Protein AF-0000000070729131 (afdb_homodimer)

Solvent-accessible surface area (backbone atoms only — not comparable to full-atom values): 28250 Å² total; per-residue (Å²): 128,72,94,48,96,36,55,67,56,60,71,55,56,75,85,57,64,56,69,80,74,24,31,37,36,40,36,32,36,51,57,64,50,70,61,46,38,57,75,69,62,54,51,79,72,65,36,69,71,61,47,48,27,49,52,51,20,51,49,50,53,38,66,73,34,51,51,37,43,34,32,42,34,47,85,64,31,38,37,36,33,32,30,25,75,54,56,66,80,71,30,30,46,52,53,51,25,6,38,52,7,2,45,43,11,30,36,31,47,55,41,38,36,66,76,35,62,92,64,50,77,46,89,93,55,62,51,30,16,25,24,44,66,33,66,35,84,48,57,68,59,49,53,34,40,55,32,37,52,33,51,40,34,30,54,52,38,54,50,38,46,38,37,48,48,39,32,69,73,68,40,49,70,67,52,26,50,59,72,49,56,90,58,52,71,69,50,45,51,46,46,26,38,74,73,60,68,36,62,74,86,72,51,60,45,52,60,47,38,17,38,37,39,34,51,50,68,76,89,72,69,94,76,78,88,67,49,73,69,53,47,51,52,50,50,51,49,45,58,68,35,54,71,47,79,43,50,59,70,73,72,86,31,62,64,64,55,65,74,43,62,71,74,73,69,129,73,93,48,96,35,54,68,56,60,72,55,56,77,83,55,64,56,70,79,73,23,30,38,36,40,37,33,37,51,56,63,50,70,61,47,39,58,74,70,60,53,52,77,70,65,34,68,70,61,48,46,26,50,50,51,20,52,50,51,54,37,66,73,34,51,51,38,42,34,33,42,34,48,86,62,31,38,36,36,33,31,29,24,74,54,58,66,80,71,31,28,46,51,54,51,25,5,38,54,7,2,44,44,11,30,37,30,47,55,41,37,36,68,76,34,61,91,65,50,77,45,88,93,56,61,52,30,14,24,25,44,66,34,66,36,83,47,58,68,57,50,52,34,40,55,32,37,52,34,51,41,36,30,53,52,39,52,50,38,47,36,37,48,48,39,33,72,74,68,40,48,71,69,55,25,50,59,71,50,58,89,57,51,72,70,52,44,51,45,46,26,37,74,74,59,70,36,62,73,88,72,51,60,44,52,59,46,39,16,39,37,38,34,52,50,69,77,89,72,69,94,77,78,89,66,50,74,70,54,47,51,50,50,49,52,50,46,56,68,36,54,71,45,79,43,52,59,70,72,72,82,32,64,66,64,54,65,76,42,63,69,75,72,68

Secondary structure (DSSP, 8-state):
----TTGGGGGG----BPPTTSEEEEEEEESSHHHHHHHTT--SS--HHHHHHHHHHHHHHHHH-TTEEEEEEETTEEEEEE-TT--GGGGBHHHHHHHHHHHHHHHHHHHHHHHTGGGPPPGGG---EEEEEEEESSHHHHHHHHHHHHHHHHHHHHHHHHHHHHHHTT--HHHHHHHHTT--HHHHHHIIIIIT---GGGS-HHHHH-EEEEEE-TT-----S--HHHHHHHHHHHHHSEEEEE----SS-HHHHHT-GGGG-/----TTGGGGGG----BPPTTSEEEEEEEESSHHHHHHHTT--SS--HHHHHHHHHHHHHHHHH-TTEEEEEEETTEEEEEE-TT--GGGGBHHHHHHHHHHHHHHHHHHHHHHHTGGGPPPGGG---EEEEEEEESSHHHHHHHHHHHHHHHHHHHHHHHHHHHHHHTT--HHHHHHHHTT--HHHHHHIIIIIT---GGGS-HHHHH-EEEEEE-TT-----S--HHHHHHHHHHHHHSEEEEE----SS-HHHHHT-GGGG-

Structure (mmCIF, N/CA/C/O backbone):
data_AF-0000000070729131-model_v1
#
loop_
_entity.id
_entity.type
_entity.pdbx_description
1 polymer 'tRNA(His) guanylyltransferase'
#
loop_
_atom_site.group_PDB
_atom_site.id
_atom_site.type_symbol
_atom_site.label_atom_id
_atom_site.label_alt_id
_atom_site.label_comp_id
_atom_site.label_asym_id
_atom_site.label_entity_id
_atom_site.label_seq_id
_atom_site.pdbx_PDB_ins_code
_atom_site.Cartn_x
_atom_site.Cartn_y
_atom_site.Cartn_z
_atom_site.occupancy
_atom_site.B_iso_or_equiv
_atom_site.auth_seq_id
_atom_site.auth_comp_id
_atom_site.auth_asym_id
_atom_site.auth_atom_id
_atom_site.pdbx_PDB_model_num
ATOM 1 N N . MET A 1 1 ? -5.43 -24.688 0.389 1 48.81 1 MET A N 1
ATOM 2 C CA . MET A 1 1 ? -4.016 -24.828 0.042 1 48.81 1 MET A CA 1
ATOM 3 C C . MET A 1 1 ? -3.582 -26.281 0.067 1 48.81 1 MET A C 1
ATOM 5 O O . MET A 1 1 ? -4.043 -27.062 0.908 1 48.81 1 MET A O 1
ATOM 9 N N . ALA A 1 2 ? -3.16 -26.781 -1.11 1 53.84 2 ALA A N 1
ATOM 10 C CA . ALA A 1 2 ? -2.891 -28.203 -1.266 1 53.84 2 ALA A CA 1
ATOM 11 C C . ALA A 1 2 ? -1.83 -28.672 -0.273 1 53.84 2 ALA A C 1
ATOM 13 O O . ALA A 1 2 ? -0.906 -27.922 0.056 1 53.84 2 ALA A O 1
ATOM 14 N N . ASN A 1 3 ? -2.166 -29.75 0.423 1 66.88 3 ASN A N 1
ATOM 15 C CA . ASN A 1 3 ? -1.247 -30.406 1.34 1 66.88 3 ASN A CA 1
ATOM 16 C C . ASN A 1 3 ? 0.003 -30.906 0.618 1 66.88 3 ASN A C 1
ATOM 18 O O . ASN A 1 3 ? -0.079 -31.781 -0.244 1 66.88 3 ASN A O 1
ATOM 22 N N . SER A 1 4 ? 0.99 -29.953 0.349 1 81.19 4 SER A N 1
ATOM 23 C CA . SER A 1 4 ? 2.258 -30.391 -0.222 1 81.19 4 SER A CA 1
ATOM 24 C C . SER A 1 4 ? 3.332 -30.531 0.853 1 81.19 4 SER A C 1
ATOM 26 O O . SER A 1 4 ? 3.16 -30.047 1.973 1 81.19 4 SER A O 1
ATOM 28 N N . ARG A 1 5 ? 4.352 -31.297 0.589 1 90.69 5 ARG A N 1
ATOM 29 C CA . ARG A 1 5 ? 5.48 -31.484 1.494 1 90.69 5 ARG A CA 1
ATOM 30 C C . ARG A 1 5 ? 6.137 -30.156 1.833 1 90.69 5 ARG A C 1
ATOM 32 O O . ARG A 1 5 ? 6.918 -30.062 2.783 1 90.69 5 ARG A O 1
ATOM 39 N N . TYR A 1 6 ? 5.805 -29.078 1.08 1 94.44 6 TYR A N 1
ATOM 40 C CA . TYR A 1 6 ? 6.441 -27.781 1.263 1 94.44 6 TYR A CA 1
ATOM 41 C C . TYR A 1 6 ? 5.625 -26.906 2.203 1 94.44 6 TYR A C 1
ATOM 43 O O . TYR A 1 6 ? 6.074 -25.828 2.6 1 94.44 6 TYR A O 1
ATOM 51 N N . GLU A 1 7 ? 4.531 -27.328 2.666 1 93.62 7 GLU A N 1
ATOM 52 C CA . GLU A 1 7 ? 3.578 -26.5 3.408 1 93.62 7 GLU A CA 1
ATOM 53 C C . GLU A 1 7 ? 4.168 -26.031 4.734 1 93.62 7 GLU A C 1
ATOM 55 O O . GLU A 1 7 ? 3.676 -25.078 5.332 1 93.62 7 GLU A O 1
ATOM 60 N N . TYR A 1 8 ? 5.254 -26.75 5.164 1 95.19 8 TYR A N 1
ATOM 61 C CA . TYR A 1 8 ? 5.863 -26.406 6.445 1 95.19 8 TYR A CA 1
ATOM 62 C C . TYR A 1 8 ? 6.379 -24.969 6.434 1 95.19 8 TYR A C 1
ATOM 64 O O . TYR A 1 8 ? 6.508 -24.344 7.488 1 95.19 8 TYR A O 1
ATOM 72 N N . VAL A 1 9 ? 6.633 -24.328 5.27 1 95.88 9 VAL A N 1
ATOM 73 C CA . VAL A 1 9 ? 7.199 -22.984 5.152 1 95.88 9 VAL A CA 1
ATOM 74 C C . VAL A 1 9 ? 6.211 -21.953 5.707 1 95.88 9 VAL A C 1
ATOM 76 O O . VAL A 1 9 ? 6.598 -20.844 6.051 1 95.88 9 VAL A O 1
ATOM 79 N N . LYS A 1 10 ? 4.934 -22.328 5.754 1 94.75 10 LYS A N 1
ATOM 80 C CA . LYS A 1 10 ? 3.91 -21.453 6.312 1 94.75 10 LYS A CA 1
ATOM 81 C C . LYS A 1 10 ? 4.172 -21.172 7.789 1 94.75 10 LYS A C 1
ATOM 83 O O . LYS A 1 10 ? 3.752 -20.125 8.312 1 94.75 10 LYS A O 1
ATOM 88 N N . ALA A 1 11 ? 4.891 -22.094 8.367 1 95.75 11 ALA A N 1
ATOM 89 C CA . ALA A 1 11 ? 5.152 -21.984 9.805 1 95.75 11 ALA A CA 1
ATOM 90 C C . ALA A 1 11 ? 6.047 -20.797 10.109 1 95.75 11 ALA A C 1
ATOM 92 O O . ALA A 1 11 ? 6.129 -20.359 11.258 1 95.75 11 ALA A O 1
ATOM 93 N N . PHE A 1 12 ? 6.727 -20.25 9.086 1 97.31 12 PHE A N 1
ATOM 94 C CA . PHE A 1 12 ? 7.621 -19.125 9.281 1 97.31 12 PHE A CA 1
ATOM 95 C C . PHE A 1 12 ? 6.84 -17.812 9.297 1 97.31 12 PHE A C 1
ATOM 97 O O . PHE A 1 12 ? 7.367 -16.766 9.695 1 97.31 12 PHE A O 1
ATOM 104 N N . GLU A 1 13 ? 5.59 -17.828 8.852 1 95.88 13 GLU A N 1
ATOM 105 C CA . GLU A 1 13 ? 4.77 -16.609 8.82 1 95.88 13 GLU A CA 1
ATOM 106 C C . GLU A 1 13 ? 4.418 -16.156 10.234 1 95.88 13 GLU A C 1
ATOM 108 O O . GLU A 1 13 ? 4.168 -16.969 11.117 1 95.88 13 GLU A O 1
ATOM 113 N N . ARG A 1 14 ? 4.465 -14.859 10.375 1 94.5 14 ARG A N 1
ATOM 114 C CA . ARG A 1 14 ? 4.074 -14.234 11.641 1 94.5 14 ARG A CA 1
ATOM 115 C C . ARG A 1 14 ? 2.988 -13.188 11.422 1 94.5 14 ARG A C 1
ATOM 117 O O . ARG A 1 14 ? 2.961 -12.523 10.383 1 94.5 14 ARG A O 1
ATOM 124 N N . GLU A 1 15 ? 2.055 -13.211 12.43 1 94.81 15 GLU A N 1
ATOM 125 C CA . GLU A 1 15 ? 0.983 -12.227 12.406 1 94.81 15 GLU A CA 1
ATOM 126 C C . GLU A 1 15 ? 0.925 -11.445 13.719 1 94.81 15 GLU A C 1
ATOM 128 O O . GLU A 1 15 ? 1.092 -12.023 14.797 1 94.81 15 GLU A O 1
ATOM 133 N N . ASN A 1 16 ? 0.928 -10.102 13.586 1 96.5 16 ASN A N 1
ATOM 134 C CA . ASN A 1 16 ? 0.761 -9.242 14.75 1 96.5 16 ASN A CA 1
ATOM 135 C C . ASN A 1 16 ? -0.663 -8.703 14.844 1 96.5 16 ASN A C 1
ATOM 137 O O . ASN A 1 16 ? -1.136 -8.016 13.938 1 96.5 16 ASN A O 1
ATOM 141 N N . TYR A 1 17 ? -1.371 -9.094 15.891 1 98 17 TYR A N 1
ATOM 142 C CA . TYR A 1 17 ? -2.715 -8.594 16.156 1 98 17 TYR A CA 1
ATOM 143 C C . TYR A 1 17 ? -2.68 -7.41 17.109 1 98 17 TYR A C 1
ATOM 145 O O . TYR A 1 17 ? -2.125 -7.508 18.203 1 98 17 TYR A O 1
ATOM 153 N N . LEU A 1 18 ? -3.266 -6.301 16.719 1 98.44 18 LEU A N 1
ATOM 154 C CA . LEU A 1 18 ? -3.281 -5.113 17.562 1 98.44 18 LEU A CA 1
ATOM 155 C C . LEU A 1 18 ? -4.195 -5.32 18.766 1 98.44 18 LEU A C 1
ATOM 157 O O . LEU A 1 18 ? -5.254 -5.941 18.656 1 98.44 18 LEU A O 1
ATOM 161 N N . LEU A 1 19 ? -3.842 -4.773 19.891 1 98.06 19 LEU A N 1
ATOM 162 C CA . LEU A 1 19 ? -4.508 -4.961 21.172 1 98.06 19 LEU A CA 1
ATOM 163 C C . LEU A 1 19 ? -5.973 -4.539 21.094 1 98.06 19 LEU A C 1
ATOM 165 O O . LEU A 1 19 ? -6.281 -3.445 20.625 1 98.06 19 LEU A O 1
ATOM 169 N N . PRO A 1 20 ? -6.887 -5.441 21.516 1 97.06 20 PRO A N 1
ATOM 170 C CA . PRO A 1 20 ? -8.305 -5.066 21.562 1 97.06 20 PRO A CA 1
ATOM 171 C C . PRO A 1 20 ? -8.57 -3.906 22.531 1 97.06 20 PRO A C 1
ATOM 173 O O . PRO A 1 20 ? -7.758 -3.625 23.406 1 97.06 20 PRO A O 1
ATOM 176 N N . ASP A 1 21 ? -9.68 -3.193 22.281 1 96.25 21 ASP A N 1
ATOM 177 C CA . ASP A 1 21 ? -10.188 -2.137 23.156 1 96.25 21 ASP A CA 1
ATOM 178 C C . ASP A 1 21 ? -9.188 -0.988 23.266 1 96.25 21 ASP A C 1
ATOM 180 O O . ASP A 1 21 ? -9.016 -0.408 24.344 1 96.25 21 ASP A O 1
ATOM 184 N N . THR A 1 22 ? -8.406 -0.788 22.219 1 98.19 22 THR A N 1
ATOM 185 C CA . THR A 1 22 ? -7.535 0.369 22.062 1 98.19 22 THR A CA 1
ATOM 186 C C . THR A 1 22 ? -7.844 1.107 20.766 1 98.19 22 THR A C 1
ATOM 188 O O . THR A 1 22 ? -8.43 0.533 19.844 1 98.19 22 THR A O 1
ATOM 191 N N . PHE A 1 23 ? -7.527 2.41 20.766 1 98.5 23 PHE A N 1
ATOM 192 C CA . PHE A 1 23 ? -7.645 3.176 19.531 1 98.5 23 PHE A CA 1
ATOM 193 C C . PHE A 1 23 ? -6.504 2.834 18.578 1 98.5 23 PHE A C 1
ATOM 195 O O . PHE A 1 23 ? -5.367 2.633 19 1 98.5 23 PHE A O 1
ATOM 202 N N . ILE A 1 24 ? -6.809 2.721 17.328 1 98.69 24 ILE A N 1
ATOM 203 C CA . ILE A 1 24 ? -5.785 2.537 16.312 1 98.69 24 ILE A CA 1
ATOM 204 C C . ILE A 1 24 ? -5.66 3.805 15.469 1 98.69 24 ILE A C 1
ATOM 206 O O . ILE A 1 24 ? -6.668 4.359 15.016 1 98.69 24 ILE A O 1
ATOM 210 N N . VAL A 1 25 ? -4.484 4.328 15.336 1 98.88 25 VAL A N 1
ATOM 211 C CA . VAL A 1 25 ? -4.203 5.359 14.344 1 98.88 25 VAL A CA 1
ATOM 212 C C . VAL A 1 25 ? -3.283 4.793 13.258 1 98.88 25 VAL A C 1
ATOM 214 O O . VAL A 1 25 ? -2.191 4.305 13.562 1 98.88 25 VAL A O 1
ATOM 217 N N . ILE A 1 26 ? -3.76 4.781 12.039 1 98.94 26 ILE A N 1
ATOM 218 C CA . ILE A 1 26 ? -2.926 4.422 10.898 1 98.94 26 ILE A CA 1
ATOM 219 C C . ILE A 1 26 ? -2.42 5.688 10.211 1 98.94 26 ILE A C 1
ATOM 221 O O . ILE A 1 26 ? -3.211 6.473 9.688 1 98.94 26 ILE A O 1
ATOM 225 N N . ARG A 1 27 ? -1.177 5.887 10.234 1 98.88 27 ARG A N 1
ATOM 226 C CA . ARG A 1 27 ? -0.562 7.027 9.57 1 98.88 27 ARG A CA 1
ATOM 227 C C . ARG A 1 27 ? 0.04 6.621 8.227 1 98.88 27 ARG A C 1
ATOM 229 O O . ARG A 1 27 ? 0.843 5.688 8.164 1 98.88 27 ARG A O 1
ATOM 236 N N . VAL A 1 28 ? -0.382 7.199 7.191 1 98.88 28 VAL A N 1
ATOM 237 C CA . VAL A 1 28 ? 0.202 7.012 5.867 1 98.88 28 VAL A CA 1
ATOM 238 C C . VAL A 1 28 ? 1.088 8.211 5.52 1 98.88 28 VAL A C 1
ATOM 240 O O . VAL A 1 28 ? 0.796 9.344 5.914 1 98.88 28 VAL A O 1
ATOM 243 N N . ASP A 1 29 ? 2.148 7.969 4.832 1 98.69 29 ASP A N 1
ATOM 244 C CA . ASP A 1 29 ? 3.129 8.992 4.488 1 98.69 29 ASP A CA 1
ATOM 245 C C . ASP A 1 29 ? 3.701 8.758 3.092 1 98.69 29 ASP A C 1
ATOM 247 O O . ASP A 1 29 ? 4.219 7.676 2.803 1 98.69 29 ASP A O 1
ATOM 251 N N . GLY A 1 30 ? 3.652 9.742 2.283 1 98.75 30 GLY A N 1
ATOM 252 C CA . GLY A 1 30 ? 4.129 9.617 0.915 1 98.75 30 GLY A CA 1
ATOM 253 C C . GLY A 1 30 ? 5.625 9.391 0.822 1 98.75 30 GLY A C 1
ATOM 254 O O . GLY A 1 30 ? 6.398 9.984 1.58 1 98.75 30 GLY A O 1
ATOM 255 N N . LYS A 1 31 ? 6.004 8.555 -0.091 1 98.38 31 LYS A N 1
ATOM 256 C CA . LYS A 1 31 ? 7.418 8.297 -0.363 1 98.38 31 LYS A CA 1
ATOM 257 C C . LYS A 1 31 ? 7.875 9.031 -1.623 1 98.38 31 LYS A C 1
ATOM 259 O O . LYS A 1 31 ? 7.305 8.836 -2.701 1 98.38 31 LYS A O 1
ATOM 264 N N . GLY A 1 32 ? 8.906 9.852 -1.5 1 97.38 32 GLY A N 1
ATOM 265 C CA . GLY A 1 32 ? 9.484 10.508 -2.658 1 97.38 32 GLY A CA 1
ATOM 266 C C . GLY A 1 32 ? 8.656 11.68 -3.154 1 97.38 32 GLY A C 1
ATOM 267 O O . GLY A 1 32 ? 8.688 12.008 -4.344 1 97.38 32 GLY A O 1
ATOM 268 N N . PHE A 1 33 ? 7.945 12.359 -2.264 1 98.12 33 PHE A N 1
ATOM 269 C CA . PHE A 1 33 ? 7.031 13.406 -2.705 1 98.12 33 PHE A CA 1
ATOM 270 C C . PHE A 1 33 ? 7.781 14.711 -2.938 1 98.12 33 PHE A C 1
ATOM 272 O O . PHE A 1 33 ? 7.258 15.633 -3.574 1 98.12 33 PHE A O 1
ATOM 279 N N . HIS A 1 34 ? 8.992 14.805 -2.334 1 96.25 34 HIS A N 1
ATOM 280 C CA . HIS A 1 34 ? 9.82 15.938 -2.725 1 96.25 34 HIS A CA 1
ATOM 281 C C . HIS A 1 34 ? 10.102 15.922 -4.223 1 96.25 34 HIS A C 1
ATOM 283 O O . HIS A 1 34 ? 9.883 16.922 -4.91 1 96.25 34 HIS A O 1
ATOM 289 N N . LYS A 1 35 ? 10.562 14.781 -4.75 1 97.56 35 LYS A N 1
ATOM 290 C CA . LYS A 1 35 ? 10.82 14.609 -6.176 1 97.56 35 LYS A CA 1
ATOM 291 C C . LYS A 1 35 ? 9.531 14.711 -6.98 1 97.56 35 LYS A C 1
ATOM 293 O O . LYS A 1 35 ? 9.516 15.289 -8.07 1 97.56 35 LYS A O 1
ATOM 298 N N . PHE A 1 36 ? 8.492 14.18 -6.461 1 98.44 36 PHE A N 1
ATOM 299 C CA . PHE A 1 36 ? 7.188 14.203 -7.105 1 98.44 36 PHE A CA 1
ATOM 300 C C . PHE A 1 36 ? 6.715 15.633 -7.336 1 98.44 36 PHE A C 1
ATOM 302 O O . PHE A 1 36 ? 6.32 15.992 -8.445 1 98.44 36 PHE A O 1
ATOM 309 N N . SER A 1 37 ? 6.777 16.453 -6.25 1 98 37 SER A N 1
ATOM 310 C CA . SER A 1 37 ? 6.305 17.828 -6.312 1 98 37 SER A CA 1
ATOM 311 C C . SER A 1 37 ? 7.172 18.672 -7.254 1 98 37 SER A C 1
ATOM 313 O O . SER A 1 37 ? 6.668 19.562 -7.934 1 98 37 SER A O 1
ATOM 315 N N . GLN A 1 38 ? 8.453 18.344 -7.285 1 97.56 38 GLN A N 1
ATOM 316 C CA . GLN A 1 38 ? 9.352 19.031 -8.203 1 97.56 38 GLN A CA 1
ATOM 317 C C . GLN A 1 38 ? 9.047 18.656 -9.656 1 97.56 38 GLN A C 1
ATOM 319 O O . GLN A 1 38 ? 8.938 19.531 -10.516 1 97.56 38 GLN A O 1
ATOM 324 N N . HIS A 1 39 ? 8.875 17.391 -9.898 1 98.38 39 HIS A N 1
ATOM 325 C CA . HIS A 1 39 ? 8.617 16.875 -11.242 1 98.38 39 HIS A CA 1
ATOM 326 C C . HIS A 1 39 ? 7.348 17.469 -11.828 1 98.38 39 HIS A C 1
ATOM 328 O O . HIS A 1 39 ? 7.328 17.875 -12.992 1 98.38 39 HIS A O 1
ATOM 334 N N . TYR A 1 40 ? 6.355 17.562 -11.008 1 98.38 40 TYR A N 1
ATOM 335 C CA . TYR A 1 40 ? 5.066 18.031 -11.5 1 98.38 40 TYR A CA 1
ATOM 336 C C . TYR A 1 40 ? 4.879 19.516 -11.219 1 98.38 40 TYR A C 1
ATOM 338 O O . TYR A 1 40 ? 3.77 20.047 -11.344 1 98.38 40 TYR A O 1
ATOM 346 N N . ARG A 1 41 ? 5.875 20.234 -10.719 1 97.38 41 ARG A N 1
ATOM 347 C CA . ARG A 1 41 ? 5.949 21.688 -10.578 1 97.38 41 ARG A CA 1
ATOM 348 C C . ARG A 1 41 ? 4.844 22.203 -9.664 1 97.38 41 ARG A C 1
ATOM 350 O O . ARG A 1 41 ? 4.117 23.141 -10.023 1 97.38 41 ARG A O 1
ATOM 357 N N . PHE A 1 42 ? 4.844 21.641 -8.469 1 97.88 42 PHE A N 1
ATOM 358 C CA . PHE A 1 42 ? 3.898 22.141 -7.473 1 97.88 42 PHE A CA 1
ATOM 359 C C . PHE A 1 42 ? 4.145 23.609 -7.172 1 97.88 42 PHE A C 1
ATOM 361 O O . PHE A 1 42 ? 5.293 24.047 -7.113 1 97.88 42 PHE A O 1
ATOM 368 N N . ASP A 1 43 ? 3.064 24.312 -6.926 1 97.19 43 ASP A N 1
ATOM 369 C CA . ASP A 1 43 ? 3.213 25.641 -6.336 1 97.19 43 ASP A CA 1
ATOM 370 C C . ASP A 1 43 ? 3.883 25.562 -4.969 1 97.19 43 ASP A C 1
ATOM 372 O O . ASP A 1 43 ? 3.693 24.578 -4.234 1 97.19 43 ASP A O 1
ATOM 376 N N . LYS A 1 44 ? 4.617 26.562 -4.664 1 95.94 44 LYS A N 1
ATOM 377 C CA . LYS A 1 44 ? 5.297 26.625 -3.373 1 95.94 44 LYS A CA 1
ATOM 378 C C . LYS A 1 44 ? 4.82 27.812 -2.559 1 95.94 44 LYS A C 1
ATOM 380 O O . LYS A 1 44 ? 4.52 28.875 -3.117 1 95.94 44 LYS A O 1
ATOM 385 N N . PRO A 1 45 ? 4.684 27.703 -1.281 1 96.56 45 PRO A N 1
ATOM 386 C CA . PRO A 1 45 ? 5.008 26.578 -0.417 1 96.56 45 PRO A CA 1
ATOM 387 C C . PRO A 1 45 ? 3.92 25.5 -0.409 1 96.56 45 PRO A C 1
ATOM 389 O O . PRO A 1 45 ? 4.16 24.375 0.02 1 96.56 45 PRO A O 1
ATOM 392 N N . ASN A 1 46 ? 2.709 25.875 -0.767 1 97.31 46 ASN A N 1
ATOM 393 C CA . ASN A 1 46 ? 1.59 24.938 -0.772 1 97.31 46 ASN A CA 1
ATOM 394 C C . ASN A 1 46 ? 0.885 24.922 -2.125 1 97.31 46 ASN A C 1
ATOM 396 O O . ASN A 1 46 ? 0.67 25.969 -2.738 1 97.31 46 ASN A O 1
ATOM 400 N N . ASP A 1 47 ? 0.578 23.781 -2.621 1 98 47 ASP A N 1
ATOM 401 C CA . ASP A 1 47 ? -0.238 23.609 -3.818 1 98 47 ASP A CA 1
ATOM 402 C C . ASP A 1 47 ? -1.646 23.141 -3.461 1 98 47 ASP A C 1
ATOM 404 O O . ASP A 1 47 ? -1.854 21.969 -3.143 1 98 47 ASP A O 1
ATOM 408 N N . LEU A 1 48 ? -2.52 24.062 -3.525 1 98.06 48 LEU A N 1
ATOM 409 C CA . LEU A 1 48 ? -3.881 23.828 -3.055 1 98.06 48 LEU A CA 1
ATOM 410 C C . LEU A 1 48 ? -4.543 22.703 -3.844 1 98.06 48 LEU A C 1
ATOM 412 O O . LEU A 1 48 ? -5.285 21.906 -3.277 1 98.06 48 LEU A O 1
ATOM 416 N N . ARG A 1 49 ? -4.352 22.656 -5.145 1 97.81 49 ARG A N 1
ATOM 417 C CA . ARG A 1 49 ? -4.93 21.594 -5.973 1 97.81 49 ARG A CA 1
ATOM 418 C C . ARG A 1 49 ? -4.395 20.219 -5.566 1 97.81 49 ARG A C 1
ATOM 420 O O . ARG A 1 49 ? -5.148 19.25 -5.48 1 97.81 49 ARG A O 1
ATOM 427 N N . ALA A 1 50 ? -3.109 20.141 -5.297 1 98.38 50 ALA A N 1
ATOM 428 C CA . ALA A 1 50 ? -2.498 18.891 -4.863 1 98.38 50 ALA A CA 1
ATOM 429 C C . ALA A 1 50 ? -3.021 18.469 -3.492 1 98.38 50 ALA A C 1
ATOM 431 O O . ALA A 1 50 ? -3.258 17.281 -3.248 1 98.38 50 ALA A O 1
ATOM 432 N N . LEU A 1 51 ? -3.18 19.453 -2.613 1 98.69 51 LEU A N 1
ATOM 433 C CA . LEU A 1 51 ? -3.76 19.156 -1.309 1 98.69 51 LEU A CA 1
ATOM 434 C C . LEU A 1 51 ? -5.18 18.625 -1.453 1 98.69 51 LEU A C 1
ATOM 436 O O . LEU A 1 51 ? -5.598 17.75 -0.689 1 98.69 51 LEU A O 1
ATOM 440 N N . GLY A 1 52 ? -5.871 19.188 -2.445 1 98.69 52 GLY A N 1
ATOM 441 C CA . GLY A 1 52 ? -7.203 18.688 -2.736 1 98.69 52 GLY A CA 1
ATOM 442 C C . GLY A 1 52 ? -7.215 17.219 -3.129 1 98.69 52 GLY A C 1
ATOM 443 O O . GLY A 1 52 ? -8.109 16.469 -2.73 1 98.69 52 GLY A O 1
ATOM 444 N N . VAL A 1 53 ? -6.246 16.797 -3.883 1 98.81 53 VAL A N 1
ATOM 445 C CA . VAL A 1 53 ? -6.121 15.398 -4.297 1 98.81 53 VAL A CA 1
ATOM 446 C C . VAL A 1 53 ? -5.91 14.508 -3.07 1 98.81 53 VAL A C 1
ATOM 448 O O . VAL A 1 53 ? -6.559 13.469 -2.926 1 98.81 53 VAL A O 1
ATOM 451 N N . MET A 1 54 ? -5 14.953 -2.189 1 98.81 54 MET A N 1
ATOM 452 C CA . MET A 1 54 ? -4.734 14.219 -0.952 1 98.81 54 MET A CA 1
ATOM 453 C C . MET A 1 54 ? -6.008 14.062 -0.127 1 98.81 54 MET A C 1
ATOM 455 O O . MET A 1 54 ? -6.297 12.977 0.375 1 98.81 54 MET A O 1
ATOM 459 N N . ASN A 1 55 ? -6.734 15.156 -0.008 1 98.88 55 ASN A N 1
ATOM 460 C CA . ASN A 1 55 ? -7.953 15.164 0.797 1 98.88 55 ASN A CA 1
ATOM 461 C C . ASN A 1 55 ? -9.023 14.258 0.199 1 98.88 55 ASN A C 1
ATOM 463 O O . ASN A 1 55 ? -9.719 13.547 0.928 1 98.88 55 ASN A O 1
ATOM 467 N N . ARG A 1 56 ? -9.141 14.266 -1.073 1 98.81 56 ARG A N 1
ATOM 468 C CA . ARG A 1 56 ? -10.125 13.422 -1.74 1 98.81 56 ARG A CA 1
ATOM 469 C C . ARG A 1 56 ? -9.781 11.945 -1.571 1 98.81 56 ARG A C 1
ATOM 471 O O . ARG A 1 56 ? -10.672 11.117 -1.341 1 98.81 56 ARG A O 1
ATOM 478 N N . ALA A 1 57 ? -8.547 11.625 -1.727 1 98.94 57 ALA A N 1
ATOM 479 C CA . ALA A 1 57 ? -8.109 10.25 -1.52 1 98.94 57 ALA A CA 1
ATOM 480 C C . ALA A 1 57 ? -8.438 9.773 -0.107 1 98.94 57 ALA A C 1
ATOM 482 O O . ALA A 1 57 ? -9 8.688 0.076 1 98.94 57 ALA A O 1
ATOM 483 N N . ALA A 1 58 ? -8.125 10.586 0.883 1 98.94 58 ALA A N 1
ATOM 484 C CA . ALA A 1 58 ? -8.383 10.234 2.277 1 98.94 58 ALA A CA 1
ATOM 485 C C . ALA A 1 58 ? -9.875 10.086 2.539 1 98.94 58 ALA A C 1
ATOM 487 O O . ALA A 1 58 ? -10.297 9.18 3.26 1 98.94 58 ALA A O 1
ATOM 488 N N . LEU A 1 59 ? -10.625 10.992 1.954 1 98.88 59 LEU A N 1
ATOM 489 C CA . LEU A 1 59 ? -12.07 10.914 2.086 1 98.88 59 LEU A CA 1
ATOM 490 C C . LEU A 1 59 ? -12.602 9.586 1.566 1 98.88 59 LEU A C 1
ATOM 492 O O . LEU A 1 59 ? -13.453 8.961 2.199 1 98.88 59 LEU A O 1
ATOM 496 N N . LYS A 1 60 ? -12.102 9.141 0.462 1 98.75 60 LYS A N 1
ATOM 497 C CA . LYS A 1 60 ? -12.555 7.887 -0.13 1 98.75 60 LYS A CA 1
ATOM 498 C C . LYS A 1 60 ? -12.172 6.691 0.739 1 98.75 60 LYS A C 1
ATOM 500 O O . LYS A 1 60 ? -12.938 5.734 0.858 1 98.75 60 LYS A O 1
ATOM 505 N N . VAL A 1 61 ? -10.992 6.719 1.336 1 98.81 61 VAL A N 1
ATOM 506 C CA . VAL A 1 61 ? -10.586 5.664 2.258 1 98.81 61 VAL A CA 1
ATOM 507 C C . VAL A 1 61 ? -11.562 5.594 3.43 1 98.81 61 VAL A C 1
ATOM 509 O O . VAL A 1 61 ? -11.984 4.508 3.828 1 98.81 61 VAL A O 1
ATOM 512 N N . MET A 1 62 ? -11.953 6.754 3.955 1 98.75 62 MET A N 1
ATOM 513 C CA . MET A 1 62 ? -12.906 6.793 5.062 1 98.75 62 MET A CA 1
ATOM 514 C C . MET A 1 62 ? -14.258 6.23 4.637 1 98.75 62 MET A C 1
ATOM 516 O O . MET A 1 62 ? -14.93 5.551 5.418 1 98.75 62 MET A O 1
ATOM 520 N N . GLN A 1 63 ? -14.609 6.566 3.414 1 98.44 63 GLN A N 1
ATOM 521 C CA . GLN A 1 63 ? -15.883 6.059 2.914 1 98.44 63 GLN A CA 1
ATOM 522 C C . GLN A 1 63 ? -15.859 4.535 2.793 1 98.44 63 GLN A C 1
ATOM 524 O O . GLN A 1 63 ? -16.875 3.875 3.014 1 98.44 63 GLN A O 1
ATOM 529 N N . LYS A 1 64 ? -14.773 3.998 2.471 1 97.56 64 LYS A N 1
ATOM 530 C CA . LYS A 1 64 ? -14.625 2.555 2.301 1 97.56 64 LYS A CA 1
ATOM 531 C C . LYS A 1 64 ? -14.688 1.834 3.645 1 97.56 64 LYS A C 1
ATOM 533 O O . LYS A 1 64 ? -15.18 0.706 3.727 1 97.56 64 LYS A O 1
ATOM 538 N N . TYR A 1 65 ? -14.133 2.447 4.668 1 98 65 TYR A N 1
ATOM 539 C CA . TYR A 1 65 ? -14.07 1.814 5.98 1 98 65 TYR A CA 1
ATOM 540 C C . TYR A 1 65 ? -14.867 2.615 7.008 1 98 65 TYR A C 1
ATOM 542 O O . TYR A 1 65 ? -14.375 3.615 7.539 1 98 65 TYR A O 1
ATOM 550 N N . SER A 1 66 ? -15.977 2.104 7.375 1 96.81 66 SER A N 1
ATOM 551 C CA . SER A 1 66 ? -16.875 2.814 8.281 1 96.81 66 SER A CA 1
ATOM 552 C C . SER A 1 66 ? -16.281 2.904 9.688 1 96.81 66 SER A C 1
ATOM 554 O O . SER A 1 66 ? -16.734 3.709 10.508 1 96.81 66 SER A O 1
ATOM 556 N N . ASP A 1 67 ? -15.242 2.107 9.969 1 97.31 67 ASP A N 1
ATOM 557 C CA . ASP A 1 67 ? -14.602 2.115 11.281 1 97.31 67 ASP A CA 1
ATOM 558 C C . ASP A 1 67 ? -13.695 3.336 11.445 1 97.31 67 ASP A C 1
ATOM 560 O O . ASP A 1 67 ? -13.258 3.646 12.555 1 97.31 67 ASP A O 1
ATOM 564 N N . VAL A 1 68 ? -13.352 4.031 10.359 1 98.62 68 VAL A N 1
ATOM 565 C CA . VAL A 1 68 ? -12.555 5.25 10.445 1 98.62 68 VAL A CA 1
ATOM 566 C C . VAL A 1 68 ? -13.445 6.43 10.828 1 98.62 68 VAL A C 1
ATOM 568 O O . VAL A 1 68 ? -14.297 6.848 10.039 1 98.62 68 VAL A O 1
ATOM 571 N N . LEU A 1 69 ? -13.211 7.035 11.93 1 97.88 69 LEU A N 1
ATOM 572 C CA . LEU A 1 69 ? -14.102 8.062 12.461 1 97.88 69 LEU A CA 1
ATOM 573 C C . LEU A 1 69 ? -13.578 9.461 12.133 1 97.88 69 LEU A C 1
ATOM 575 O O . LEU A 1 69 ? -14.352 10.414 12.055 1 97.88 69 LEU A O 1
ATOM 579 N N . MET A 1 70 ? -12.297 9.555 12.055 1 98.62 70 MET A N 1
ATOM 580 C CA . MET A 1 70 ? -11.633 10.836 11.836 1 98.62 70 MET A CA 1
ATOM 581 C C . MET A 1 70 ? -10.297 10.648 11.125 1 98.62 70 MET A C 1
ATOM 583 O O . MET A 1 70 ? -9.695 9.57 11.211 1 98.62 70 MET A O 1
ATOM 587 N N . ALA A 1 71 ? -9.93 11.578 10.375 1 98.94 71 ALA A N 1
ATOM 588 C CA . ALA A 1 71 ? -8.609 11.609 9.758 1 98.94 71 ALA A CA 1
ATOM 589 C C . ALA A 1 71 ? -8.039 13.023 9.75 1 98.94 71 ALA A C 1
ATOM 591 O O . ALA A 1 71 ? -8.789 14 9.742 1 98.94 71 ALA A O 1
ATOM 592 N N . TYR A 1 72 ? -6.766 13.156 9.867 1 98.94 72 TYR A N 1
ATOM 593 C CA . TYR A 1 72 ? -6.047 14.422 9.812 1 98.94 72 TYR A CA 1
ATOM 594 C C . TYR A 1 72 ? -4.934 14.375 8.773 1 98.94 72 TYR A C 1
ATOM 596 O O . TYR A 1 72 ? -4.133 13.438 8.758 1 98.94 72 TYR A O 1
ATOM 604 N N . GLY A 1 73 ? -4.938 15.312 7.883 1 98.81 73 GLY A N 1
ATOM 605 C CA . GLY A 1 73 ? -3.949 15.336 6.82 1 98.81 73 GLY A CA 1
ATOM 606 C C . GLY A 1 73 ? -3.176 16.641 6.75 1 98.81 73 GLY A C 1
ATOM 607 O O . GLY A 1 73 ? -3.734 17.703 6.988 1 98.81 73 GLY A O 1
ATOM 608 N N . ASP A 1 74 ? -1.912 16.531 6.488 1 97.62 74 ASP A N 1
ATOM 609 C CA . ASP A 1 74 ? -1.003 17.625 6.168 1 97.62 74 ASP A CA 1
ATOM 610 C C . ASP A 1 74 ? 0.063 17.188 5.172 1 97.62 74 ASP A C 1
ATOM 612 O O . ASP A 1 74 ? 0.657 16.109 5.324 1 97.62 74 ASP A O 1
ATOM 616 N N . SER A 1 75 ? 0.253 18 4.109 1 97.12 75 SER A N 1
ATOM 617 C CA . SER A 1 75 ? 1.229 17.688 3.066 1 97.12 75 SER A CA 1
ATOM 618 C C . SER A 1 75 ? 0.956 16.328 2.434 1 97.12 75 SER A C 1
ATOM 620 O O . SER A 1 75 ? -0.13 16.094 1.899 1 97.12 75 SER A O 1
ATOM 622 N N . ASP A 1 76 ? 1.872 15.422 2.506 1 98.25 76 ASP A N 1
ATOM 623 C CA . ASP A 1 76 ? 1.704 14.086 1.937 1 98.25 76 ASP A CA 1
ATOM 624 C C . ASP A 1 76 ? 1.492 13.047 3.031 1 98.25 76 ASP A C 1
ATOM 626 O O . ASP A 1 76 ? 1.848 11.875 2.859 1 98.25 76 ASP A O 1
ATOM 630 N N . GLU A 1 77 ? 0.904 13.453 4.16 1 98.69 77 GLU A N 1
ATOM 631 C CA . GLU A 1 77 ? 0.669 12.562 5.293 1 98.69 77 GLU A CA 1
ATOM 632 C C . GLU A 1 77 ? -0.788 12.617 5.746 1 98.69 77 GLU A C 1
ATOM 634 O O . GLU A 1 77 ? -1.402 13.688 5.75 1 98.69 77 GLU A O 1
ATOM 639 N N . TYR A 1 78 ? -1.331 11.508 6.086 1 98.94 78 TYR A N 1
ATOM 640 C CA . TYR A 1 78 ? -2.643 11.422 6.719 1 98.94 78 TYR A CA 1
ATOM 641 C C . TYR A 1 78 ? -2.631 10.414 7.859 1 98.94 78 TYR A C 1
ATOM 643 O O . TYR A 1 78 ? -1.991 9.359 7.762 1 98.94 78 TYR A O 1
ATOM 651 N N . SER A 1 79 ? -3.332 10.742 8.93 1 98.94 79 SER A N 1
ATOM 652 C CA . SER A 1 79 ? -3.58 9.844 10.047 1 98.94 79 SER A CA 1
ATOM 653 C C . SER A 1 79 ? -5.062 9.5 10.164 1 98.94 79 SER A C 1
ATOM 655 O O . SER A 1 79 ? -5.906 10.391 10.258 1 98.94 79 SER A O 1
ATOM 657 N N . PHE A 1 80 ? -5.383 8.227 10.148 1 98.94 80 PHE A N 1
ATOM 658 C CA . PHE A 1 80 ? -6.754 7.734 10.227 1 98.94 80 PHE A CA 1
ATOM 659 C C . PHE A 1 80 ? -7.035 7.152 11.609 1 98.94 80 PHE A C 1
ATOM 661 O O . PHE A 1 80 ? -6.348 6.234 12.055 1 98.94 80 PHE A O 1
ATOM 668 N N . LEU A 1 81 ? -8.031 7.652 12.273 1 98.88 81 LEU A N 1
ATOM 669 C CA . LEU A 1 81 ? -8.445 7.168 13.586 1 98.88 81 LEU A CA 1
ATOM 670 C C . LEU A 1 81 ? -9.516 6.09 13.461 1 98.88 81 LEU A C 1
ATOM 672 O O . LEU A 1 81 ? -10.617 6.359 12.977 1 98.88 81 LEU A O 1
ATOM 676 N N . LEU A 1 82 ? -9.164 4.902 13.836 1 98.62 82 LEU A N 1
ATOM 677 C CA . LEU A 1 82 ? -10.141 3.82 13.906 1 98.62 82 LEU A CA 1
ATOM 678 C C . LEU A 1 82 ? -10.719 3.707 15.312 1 98.62 82 LEU A C 1
ATOM 680 O O . LEU A 1 82 ? -10.008 3.893 16.297 1 98.62 82 LEU A O 1
ATOM 684 N N . ARG A 1 83 ? -11.938 3.398 15.328 1 95.19 83 ARG A N 1
ATOM 685 C CA . ARG A 1 83 ? -12.641 3.318 16.609 1 95.19 83 ARG A CA 1
ATOM 686 C C . ARG A 1 83 ? -11.984 2.299 17.531 1 95.19 83 ARG A C 1
ATOM 688 O O . ARG A 1 83 ? -11.367 1.339 17.062 1 95.19 83 ARG A O 1
ATOM 695 N N . ARG A 1 84 ? -12.18 2.457 18.797 1 95.56 84 ARG A N 1
ATOM 696 C CA . ARG A 1 84 ? -11.617 1.62 19.859 1 95.56 84 ARG A CA 1
ATOM 697 C C . ARG A 1 84 ? -12.062 0.171 19.703 1 95.56 84 ARG A C 1
ATOM 699 O O . ARG A 1 84 ? -11.273 -0.754 19.891 1 95.56 84 ARG A O 1
ATOM 706 N N . LYS A 1 85 ? -13.234 -0.079 19.266 1 93.44 85 LYS A N 1
ATOM 707 C CA . LYS A 1 85 ? -13.82 -1.417 19.188 1 93.44 85 LYS A CA 1
ATOM 708 C C . LYS A 1 85 ? -13.703 -1.984 17.766 1 93.44 85 LYS A C 1
ATOM 710 O O . LYS A 1 85 ? -14.328 -3 17.453 1 93.44 85 LYS A O 1
ATOM 715 N N . CYS A 1 86 ? -12.938 -1.225 16.938 1 95.25 86 CYS A N 1
ATOM 716 C CA . CYS A 1 86 ? -12.758 -1.679 15.57 1 95.25 86 CYS A CA 1
ATOM 717 C C . CYS A 1 86 ? -12.266 -3.119 15.531 1 95.25 86 CYS A C 1
ATOM 719 O O . CYS A 1 86 ? -11.375 -3.496 16.297 1 95.25 86 CYS A O 1
ATOM 721 N N . GLU A 1 87 ? -12.844 -3.945 14.648 1 95.5 87 GLU A N 1
ATOM 722 C CA . GLU A 1 87 ? -12.422 -5.328 14.453 1 95.5 87 GLU A CA 1
ATOM 723 C C . GLU A 1 87 ? -12.062 -5.594 13 1 95.5 87 GLU A C 1
ATOM 725 O O . GLU A 1 87 ? -12.031 -6.746 12.562 1 95.5 87 GLU A O 1
ATOM 730 N N . LEU A 1 88 ? -11.844 -4.508 12.305 1 96.81 88 LEU A N 1
ATOM 731 C CA . LEU A 1 88 ? -11.492 -4.609 10.891 1 96.81 88 LEU A CA 1
ATOM 732 C C . LEU A 1 88 ? -10.32 -5.562 10.688 1 96.81 88 LEU A C 1
ATOM 734 O O . LEU A 1 88 ? -9.289 -5.434 11.352 1 96.81 88 LEU A O 1
ATOM 738 N N . TYR A 1 89 ? -10.484 -6.621 9.812 1 97.94 89 TYR A N 1
ATOM 739 C CA . TYR A 1 89 ? -9.484 -7.621 9.469 1 97.94 89 TYR A CA 1
ATOM 740 C C . TYR A 1 89 ? -8.883 -8.25 10.719 1 97.94 89 TYR A C 1
ATOM 742 O O . TYR A 1 89 ? -7.684 -8.516 10.781 1 97.94 89 TYR A O 1
ATOM 750 N N . GLU A 1 90 ? -9.695 -8.383 11.727 1 97.81 90 GLU A N 1
ATOM 751 C CA . GLU A 1 90 ? -9.328 -9 12.992 1 97.81 90 GLU A CA 1
ATOM 752 C C . GLU A 1 90 ? -8.18 -8.25 13.656 1 97.81 90 GLU A C 1
ATOM 754 O O . GLU A 1 90 ? -7.348 -8.852 14.344 1 97.81 90 GLU A O 1
ATOM 759 N N . ARG A 1 91 ? -7.957 -6.957 13.273 1 98.31 91 ARG A N 1
ATOM 760 C CA . ARG A 1 91 ? -6.941 -6.07 13.828 1 98.31 91 ARG A CA 1
ATOM 761 C C . ARG A 1 91 ? -5.539 -6.559 13.484 1 98.31 91 ARG A C 1
ATOM 763 O O . ARG A 1 91 ? -4.598 -6.363 14.258 1 98.31 91 ARG A O 1
ATOM 770 N N . ARG A 1 92 ? -5.402 -7.285 12.359 1 98.38 92 ARG A N 1
ATOM 771 C CA . ARG A 1 92 ? -4.078 -7.652 11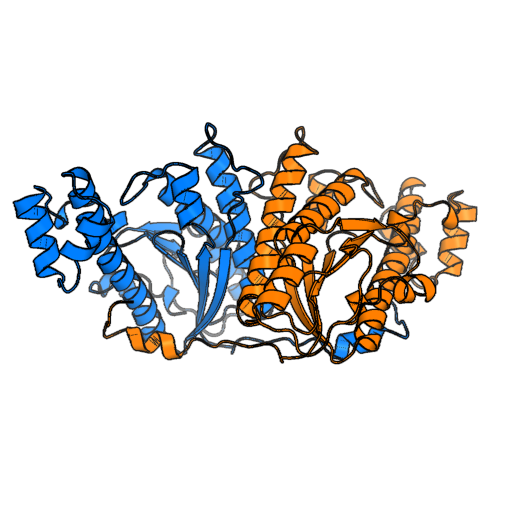.867 1 98.38 92 ARG A CA 1
ATOM 772 C C . ARG A 1 92 ? -3.309 -6.426 11.391 1 98.38 92 ARG A C 1
ATOM 774 O O . ARG A 1 92 ? -3.701 -5.785 10.414 1 98.38 92 ARG A O 1
ATOM 781 N N . GLU A 1 93 ? -2.205 -6.164 12.047 1 98.44 93 GLU A N 1
ATOM 782 C CA . GLU A 1 93 ? -1.454 -4.926 11.859 1 98.44 93 GLU A CA 1
ATOM 783 C C . GLU A 1 93 ? -0.981 -4.785 10.414 1 98.44 93 GLU A C 1
ATOM 785 O O . GLU A 1 93 ? -1.204 -3.752 9.781 1 98.44 93 GLU A O 1
ATOM 790 N N . MET A 1 94 ? -0.409 -5.852 9.906 1 98.06 94 MET A N 1
ATOM 791 C CA . MET A 1 94 ? 0.165 -5.805 8.562 1 98.06 94 MET A CA 1
ATOM 792 C C . MET A 1 94 ? -0.924 -5.625 7.512 1 98.06 94 MET A C 1
ATOM 794 O O . MET A 1 94 ? -0.764 -4.84 6.578 1 98.06 94 MET A O 1
ATOM 798 N N . LYS A 1 95 ? -2.006 -6.344 7.668 1 98.44 95 LYS A N 1
ATOM 799 C CA . LYS A 1 95 ? -3.121 -6.242 6.734 1 98.44 95 LYS A CA 1
ATOM 800 C C . LYS A 1 95 ? -3.688 -4.824 6.707 1 98.44 95 LYS A C 1
ATOM 802 O O . LYS A 1 95 ? -3.904 -4.258 5.633 1 98.44 95 LYS A O 1
ATOM 807 N N . LEU A 1 96 ? -3.871 -4.219 7.852 1 98.81 96 LEU A N 1
ATOM 808 C CA . LEU A 1 96 ? -4.402 -2.861 7.949 1 98.81 96 LEU A CA 1
ATOM 809 C C . LEU A 1 96 ? -3.457 -1.859 7.297 1 98.81 96 LEU A C 1
ATOM 811 O O . LEU A 1 96 ? -3.861 -1.108 6.406 1 98.81 96 LEU A O 1
ATOM 815 N N . CYS A 1 97 ? -2.225 -1.92 7.656 1 98.81 97 CYS A N 1
ATOM 816 C CA . CYS A 1 97 ? -1.266 -0.923 7.191 1 98.81 97 CYS A CA 1
ATOM 817 C C . CYS A 1 97 ? -1.064 -1.022 5.684 1 98.81 97 CYS A C 1
ATOM 819 O O . CYS A 1 97 ? -1.041 -0.005 4.988 1 98.81 97 CYS A O 1
ATOM 821 N N . THR A 1 98 ? -0.979 -2.221 5.172 1 98.94 98 THR A N 1
ATOM 822 C CA . THR A 1 98 ? -0.713 -2.398 3.748 1 98.94 98 THR A CA 1
ATOM 823 C C . THR A 1 98 ? -1.932 -2.008 2.916 1 98.94 98 THR A C 1
ATOM 825 O O . THR A 1 98 ? -1.795 -1.384 1.861 1 98.94 98 THR A O 1
ATOM 828 N N . LEU A 1 99 ? -3.1 -2.311 3.398 1 98.88 99 LEU A N 1
ATOM 829 C CA . LEU A 1 99 ? -4.297 -1.961 2.639 1 98.88 99 LEU A CA 1
ATOM 830 C C . LEU A 1 99 ? -4.52 -0.452 2.643 1 98.88 99 LEU A C 1
ATOM 832 O O . LEU A 1 99 ? -4.891 0.127 1.619 1 98.88 99 LEU A O 1
ATOM 836 N N . PHE A 1 100 ? -4.309 0.205 3.787 1 98.94 100 PHE A N 1
ATOM 837 C CA . PHE A 1 100 ? -4.453 1.655 3.838 1 98.94 100 PHE A CA 1
ATOM 838 C C . PHE A 1 100 ? -3.43 2.332 2.932 1 98.94 100 PHE A C 1
ATOM 840 O O . PHE A 1 100 ? -3.758 3.279 2.217 1 98.94 100 PHE A O 1
ATOM 847 N N . ALA A 1 101 ? -2.18 1.846 2.959 1 98.94 101 ALA A N 1
ATOM 848 C CA . ALA A 1 101 ? -1.144 2.395 2.088 1 98.94 101 ALA A CA 1
ATOM 849 C C . ALA A 1 101 ? -1.508 2.207 0.618 1 98.94 101 ALA A C 1
ATOM 851 O O . ALA A 1 101 ? -1.371 3.133 -0.185 1 98.94 101 ALA A O 1
ATOM 852 N N . SER A 1 102 ? -1.965 1.031 0.296 1 98.94 102 SER A N 1
ATOM 853 C CA . SER A 1 102 ? -2.357 0.708 -1.072 1 98.94 102 SER A CA 1
ATOM 854 C C . SER A 1 102 ? -3.516 1.585 -1.536 1 98.94 102 SER A C 1
ATOM 856 O O . SER A 1 102 ? -3.475 2.15 -2.631 1 98.94 102 SER A O 1
ATOM 858 N N . LEU A 1 103 ? -4.504 1.702 -0.7 1 98.94 103 LEU A N 1
ATOM 859 C CA . LEU A 1 103 ? -5.684 2.49 -1.045 1 98.94 103 LEU A CA 1
ATOM 860 C C . LEU A 1 103 ? -5.316 3.959 -1.235 1 98.94 103 LEU A C 1
ATOM 862 O O . LEU A 1 103 ? -5.727 4.582 -2.217 1 98.94 103 LEU A O 1
ATOM 866 N N . MET A 1 104 ? -4.523 4.473 -0.296 1 98.94 104 MET A N 1
ATOM 867 C CA . MET A 1 104 ? -4.113 5.867 -0.427 1 98.94 104 MET A CA 1
ATOM 868 C C . MET A 1 104 ? -3.346 6.09 -1.726 1 98.94 104 MET A C 1
ATOM 870 O O . MET A 1 104 ? -3.568 7.082 -2.424 1 98.94 104 MET A O 1
ATOM 874 N N . SER A 1 105 ? -2.475 5.18 -2.072 1 98.94 105 SER A N 1
ATOM 875 C CA . SER A 1 105 ? -1.658 5.297 -3.277 1 98.94 105 SER A CA 1
ATOM 876 C C . SER A 1 105 ? -2.52 5.258 -4.535 1 98.94 105 SER A C 1
ATOM 878 O O . SER A 1 105 ? -2.361 6.094 -5.426 1 98.94 105 SER A O 1
ATOM 880 N N . THR A 1 106 ? -3.443 4.336 -4.617 1 98.88 106 THR A N 1
ATOM 881 C CA . THR A 1 106 ? -4.25 4.16 -5.816 1 98.88 106 THR A CA 1
ATOM 882 C C . THR A 1 106 ? -5.27 5.289 -5.953 1 98.88 106 THR A C 1
ATOM 884 O O . THR A 1 106 ? -5.477 5.82 -7.043 1 98.88 106 THR A O 1
ATOM 887 N N . TYR A 1 107 ? -5.887 5.68 -4.809 1 98.94 107 TYR A N 1
ATOM 888 C CA . TYR A 1 107 ? -6.828 6.793 -4.879 1 98.94 107 TYR A CA 1
ATOM 889 C C . TYR A 1 107 ? -6.109 8.094 -5.227 1 98.94 107 TYR A C 1
ATOM 891 O O . TYR A 1 107 ? -6.637 8.914 -5.977 1 98.94 107 TYR A O 1
ATOM 899 N N . TYR A 1 108 ? -4.922 8.32 -4.605 1 98.94 108 TYR A N 1
ATOM 900 C CA . TYR A 1 108 ? -4.164 9.516 -4.969 1 98.94 108 TYR A CA 1
ATOM 901 C C . TYR A 1 108 ? -3.912 9.562 -6.469 1 98.94 108 TYR A C 1
ATOM 903 O O . TYR A 1 108 ? -4.129 10.594 -7.109 1 98.94 108 TYR A O 1
ATOM 911 N N . MET A 1 109 ? -3.467 8.453 -7.016 1 98.88 109 MET A N 1
ATOM 912 C CA . MET A 1 109 ? -3.197 8.391 -8.445 1 98.88 109 MET A CA 1
ATOM 913 C C . MET A 1 109 ? -4.473 8.633 -9.25 1 98.88 109 MET A C 1
ATOM 915 O O . MET A 1 109 ? -4.457 9.375 -10.234 1 98.88 109 MET A O 1
ATOM 919 N N . PHE A 1 110 ? -5.555 7.984 -8.867 1 98.88 110 PHE A N 1
ATOM 920 C CA . PHE A 1 110 ? -6.832 8.125 -9.555 1 98.88 110 PHE A CA 1
ATOM 921 C C . PHE A 1 110 ? -7.266 9.586 -9.594 1 98.88 110 PHE A C 1
ATOM 923 O O . PHE A 1 110 ? -7.543 10.125 -10.664 1 98.88 110 PHE A O 1
ATOM 930 N N . TYR A 1 111 ? -7.23 10.258 -8.445 1 98.81 111 TYR A N 1
ATOM 931 C CA . TYR A 1 111 ? -7.734 11.625 -8.352 1 98.81 111 TYR A CA 1
ATOM 932 C C . TYR A 1 111 ? -6.738 12.617 -8.93 1 98.81 111 TYR A C 1
ATOM 934 O O . TYR A 1 111 ? -7.129 13.656 -9.469 1 98.81 111 TYR A O 1
ATOM 942 N N . TRP A 1 112 ? -5.441 12.312 -8.82 1 98.88 112 TRP A N 1
ATOM 943 C CA . TRP A 1 112 ? -4.461 13.156 -9.5 1 98.88 112 TRP A CA 1
ATOM 944 C C . TRP A 1 112 ? -4.754 13.234 -10.992 1 98.88 112 TRP A C 1
ATOM 946 O O . TRP A 1 112 ? -4.816 14.328 -11.562 1 98.88 112 TRP A O 1
ATOM 956 N N . ASN A 1 113 ? -4.984 12.062 -11.602 1 98.44 113 ASN A N 1
ATOM 957 C CA . ASN A 1 113 ? -5.211 12.016 -13.047 1 98.44 113 ASN A CA 1
ATOM 958 C C . ASN A 1 113 ? -6.5 12.727 -13.43 1 98.44 113 ASN A C 1
ATOM 960 O O . ASN A 1 113 ? -6.605 13.273 -14.531 1 98.44 113 ASN A O 1
ATOM 964 N N . LEU A 1 114 ? -7.453 12.75 -12.547 1 98.12 114 LEU A N 1
ATOM 965 C CA . LEU A 1 114 ? -8.68 13.5 -12.797 1 98.12 114 LEU A CA 1
ATOM 966 C C . LEU A 1 114 ? -8.445 15 -12.656 1 98.12 114 LEU A C 1
ATOM 968 O O . LEU A 1 114 ? -8.898 15.781 -13.5 1 98.12 114 LEU A O 1
ATOM 972 N N . GLU A 1 115 ? -7.711 15.414 -11.617 1 98.31 115 GLU A N 1
ATOM 973 C CA . GLU A 1 115 ? -7.512 16.828 -11.273 1 98.31 115 GLU A CA 1
ATOM 974 C C . GLU A 1 115 ? -6.473 17.469 -12.188 1 98.31 115 GLU A C 1
ATOM 976 O O . GLU A 1 115 ? -6.594 18.641 -12.539 1 98.31 115 GLU A O 1
ATOM 981 N N . PHE A 1 116 ? -5.477 16.703 -12.508 1 98.06 116 PHE A N 1
ATOM 982 C CA . PHE A 1 116 ? -4.371 17.188 -13.32 1 98.06 116 PHE A CA 1
ATOM 983 C C . PHE A 1 116 ? -4.289 16.422 -14.633 1 98.06 116 PHE A C 1
ATOM 985 O O . PHE A 1 116 ? -3.232 15.891 -14.984 1 98.06 116 PHE A O 1
ATOM 992 N N . SER A 1 117 ? -5.289 16.484 -15.438 1 95.19 117 SER A N 1
ATOM 993 C CA . SER A 1 117 ? -5.371 15.719 -16.688 1 95.19 117 SER A CA 1
ATOM 994 C C . SER A 1 117 ? -4.273 16.141 -17.656 1 95.19 117 SER A C 1
ATOM 996 O O . SER A 1 117 ? -3.852 15.352 -18.5 1 95.19 117 SER A O 1
ATOM 998 N N . GLU A 1 118 ? -3.793 17.344 -17.453 1 96.56 118 GLU A N 1
ATOM 999 C CA . GLU A 1 118 ? -2.762 17.891 -18.344 1 96.56 118 GLU A CA 1
ATOM 1000 C C . GLU A 1 118 ? -1.382 17.344 -17.969 1 96.56 118 GLU A C 1
ATOM 1002 O O . GLU A 1 118 ? -0.437 17.453 -18.75 1 96.56 118 GLU A O 1
ATOM 1007 N N . LYS A 1 119 ? -1.256 16.766 -16.812 1 96.5 119 LYS A N 1
ATOM 1008 C CA . LYS A 1 119 ? -0.009 16.172 -16.344 1 96.5 119 LYS A CA 1
ATOM 1009 C C . LYS A 1 119 ? -0.268 14.859 -15.617 1 96.5 119 LYS A C 1
ATOM 1011 O O . LYS A 1 119 ? 0.076 14.711 -14.445 1 96.5 119 LYS A O 1
ATOM 1016 N N . SER A 1 120 ? -0.726 13.914 -16.359 1 97.12 120 SER A N 1
ATOM 1017 C CA . SER A 1 120 ? -1.08 12.609 -15.805 1 97.12 120 SER A CA 1
ATOM 1018 C C . SER A 1 120 ? 0.148 11.898 -15.25 1 97.12 120 SER A C 1
ATOM 1020 O O . SER A 1 120 ? 1.27 12.141 -15.695 1 97.12 120 SER A O 1
ATOM 1022 N N . ILE A 1 121 ? -0.092 11.016 -14.305 1 98.69 121 ILE A N 1
ATOM 1023 C CA . ILE A 1 121 ? 0.975 10.297 -13.617 1 98.69 121 ILE A CA 1
ATOM 1024 C C . ILE A 1 121 ? 1.823 9.539 -14.633 1 98.69 121 ILE A C 1
ATOM 1026 O O . ILE A 1 121 ? 1.288 8.852 -15.508 1 98.69 121 ILE A O 1
ATOM 1030 N N . GLU A 1 122 ? 3.1 9.711 -14.523 1 98.5 122 GLU A N 1
ATOM 1031 C CA . GLU A 1 122 ? 4.062 8.977 -15.344 1 98.5 122 GLU A CA 1
ATOM 1032 C C . GLU A 1 122 ? 4.547 7.719 -14.633 1 98.5 122 GLU A C 1
ATOM 1034 O O . GLU A 1 122 ? 4.52 7.645 -13.398 1 98.5 122 GLU A O 1
ATOM 1039 N N . GLU A 1 123 ? 5.035 6.805 -15.414 1 98 123 GLU A N 1
ATOM 1040 C CA . GLU A 1 123 ? 5.43 5.477 -14.945 1 98 123 GLU A CA 1
ATOM 1041 C C . GLU A 1 123 ? 6.461 5.57 -13.828 1 98 123 GLU A C 1
ATOM 1043 O O . GLU A 1 123 ? 6.406 4.809 -12.859 1 98 123 GLU A O 1
ATOM 1048 N N . ASP A 1 124 ? 7.363 6.508 -13.914 1 97.38 124 ASP A N 1
ATOM 1049 C CA . ASP A 1 124 ? 8.469 6.605 -12.961 1 97.38 124 ASP A CA 1
ATOM 1050 C C . ASP A 1 124 ? 8.109 7.527 -11.797 1 97.38 124 ASP A C 1
ATOM 1052 O O . ASP A 1 124 ? 8.938 7.781 -10.922 1 97.38 124 ASP A O 1
ATOM 1056 N N . MET A 1 125 ? 6.828 8.062 -11.773 1 98.19 125 MET A N 1
ATOM 1057 C CA . MET A 1 125 ? 6.391 9 -10.742 1 98.19 125 MET A CA 1
ATOM 1058 C C . MET A 1 125 ? 5.07 8.555 -10.125 1 98.19 125 MET A C 1
ATOM 1060 O O . MET A 1 125 ? 4.207 9.383 -9.828 1 98.19 125 MET A O 1
ATOM 1064 N N . VAL A 1 126 ? 4.887 7.246 -10.094 1 98.69 126 VAL A N 1
ATOM 1065 C CA . VAL A 1 126 ? 3.67 6.77 -9.445 1 98.69 126 VAL A CA 1
ATOM 1066 C C . VAL A 1 126 ? 3.695 7.145 -7.965 1 98.69 126 VAL A C 1
ATOM 1068 O O . VAL A 1 126 ? 4.742 7.074 -7.316 1 98.69 126 VAL A O 1
ATOM 1071 N N . PRO A 1 127 ? 2.594 7.676 -7.445 1 98.81 127 PRO A N 1
ATOM 1072 C CA . PRO A 1 127 ? 2.557 7.98 -6.012 1 98.81 127 PRO A CA 1
ATOM 1073 C C . PRO A 1 127 ? 2.545 6.727 -5.141 1 98.81 127 PRO A C 1
ATOM 1075 O O . PRO A 1 127 ? 1.809 5.777 -5.43 1 98.81 127 PRO A O 1
ATOM 1078 N N . THR A 1 128 ? 3.336 6.707 -4.188 1 98.69 128 THR A N 1
ATOM 1079 C CA . THR A 1 128 ? 3.473 5.57 -3.279 1 98.69 128 THR A CA 1
ATOM 1080 C C . THR A 1 128 ? 3.479 6.039 -1.827 1 98.69 128 THR A C 1
ATOM 1082 O O . THR A 1 128 ? 4.152 7.016 -1.486 1 98.69 128 THR A O 1
ATOM 1085 N N . PHE A 1 129 ? 2.717 5.344 -0.996 1 98.88 129 PHE A N 1
ATOM 1086 C CA . PHE A 1 129 ? 2.633 5.668 0.423 1 98.88 129 PHE A CA 1
ATOM 1087 C C . PHE A 1 129 ? 3.09 4.488 1.275 1 98.88 129 PHE A C 1
ATOM 1089 O O . PHE A 1 129 ? 2.867 3.332 0.915 1 98.88 129 PHE A O 1
ATOM 1096 N N . ASP A 1 130 ? 3.777 4.758 2.324 1 98.75 130 ASP A N 1
ATOM 1097 C CA . ASP A 1 130 ? 3.928 3.773 3.395 1 98.75 130 ASP A CA 1
ATOM 1098 C C . ASP A 1 130 ? 2.961 4.062 4.543 1 98.75 130 ASP A C 1
ATOM 1100 O O . ASP A 1 130 ? 2.256 5.07 4.527 1 98.75 130 ASP A O 1
ATOM 1104 N N . ALA A 1 131 ? 2.865 3.094 5.473 1 98.88 131 ALA A N 1
ATOM 1105 C CA . ALA A 1 131 ? 1.923 3.27 6.574 1 98.88 131 ALA A CA 1
ATOM 1106 C C . ALA A 1 131 ? 2.428 2.582 7.84 1 98.88 131 ALA A C 1
ATOM 1108 O O . ALA A 1 131 ? 3.246 1.662 7.77 1 98.88 131 ALA A O 1
ATOM 1109 N N . ARG A 1 132 ? 1.994 3.049 8.938 1 98.5 132 ARG A N 1
ATOM 1110 C CA . ARG A 1 132 ? 2.191 2.404 10.234 1 98.5 132 ARG A CA 1
ATOM 1111 C C . ARG A 1 132 ? 0.957 2.561 11.117 1 98.5 132 ARG A C 1
ATOM 1113 O O . ARG A 1 132 ? 0.193 3.516 10.961 1 98.5 132 ARG A O 1
ATOM 1120 N N . ALA A 1 133 ? 0.777 1.586 11.914 1 98.62 133 ALA A N 1
ATOM 1121 C CA . ALA A 1 133 ? -0.295 1.643 12.906 1 98.62 133 ALA A CA 1
ATOM 1122 C C . ALA A 1 133 ? 0.265 1.867 14.305 1 98.62 133 ALA A C 1
ATOM 1124 O O . ALA A 1 133 ? 1.306 1.31 14.664 1 98.62 133 ALA A O 1
ATOM 1125 N N . VAL A 1 134 ? -0.353 2.719 15.055 1 98.44 134 VAL A N 1
ATOM 1126 C CA . VAL A 1 134 ? -0.043 2.924 16.469 1 98.44 134 VAL A CA 1
ATOM 1127 C C . VAL A 1 134 ? -1.304 2.73 17.312 1 98.44 134 VAL A C 1
ATOM 1129 O O . VAL A 1 134 ? -2.389 3.166 16.922 1 98.44 134 VAL A O 1
ATOM 1132 N N . VAL A 1 135 ? -1.169 2.059 18.422 1 98.31 135 VAL A N 1
ATOM 1133 C CA . VAL A 1 135 ? -2.293 1.812 19.328 1 98.31 135 VAL A CA 1
ATOM 1134 C C . VAL A 1 135 ? -2.195 2.73 20.531 1 98.31 135 VAL A C 1
ATOM 1136 O O . VAL A 1 135 ? -1.117 2.902 21.109 1 98.31 135 VAL A O 1
ATOM 1139 N N . TYR A 1 136 ? -3.27 3.365 20.844 1 98.44 136 TYR A N 1
ATOM 1140 C CA . TYR A 1 136 ? -3.322 4.27 21.984 1 98.44 136 TYR A CA 1
ATOM 1141 C C . TYR A 1 136 ? -4.34 3.791 23.016 1 98.44 136 TYR A C 1
ATOM 1143 O O . TYR A 1 136 ? -5.426 3.334 22.656 1 98.44 136 TYR A O 1
ATOM 1151 N N . PRO A 1 137 ? -4.098 3.939 24.266 1 97.12 137 PRO A N 1
ATOM 1152 C CA . PRO A 1 137 ? -4.902 3.312 25.328 1 97.12 137 PRO A CA 1
ATOM 1153 C C . PRO A 1 137 ? -6.145 4.125 25.672 1 97.12 137 PRO A C 1
ATOM 1155 O O . PRO A 1 137 ? -7.109 3.58 26.219 1 97.12 137 PRO A O 1
ATOM 1158 N N . ASN A 1 138 ? -6.109 5.418 25.453 1 97 138 ASN A N 1
ATOM 1159 C CA . ASN A 1 138 ? -7.242 6.258 25.828 1 97 138 ASN A CA 1
ATOM 1160 C C . ASN A 1 138 ? -7.371 7.473 24.922 1 97 138 ASN A C 1
ATOM 1162 O O . ASN A 1 138 ? -6.465 7.758 24.125 1 97 138 ASN A O 1
ATOM 1166 N N . PHE A 1 139 ? -8.438 8.125 25.078 1 96.62 139 PHE A N 1
ATOM 1167 C CA . PHE A 1 139 ? -8.789 9.156 24.109 1 96.62 139 PHE A CA 1
ATOM 1168 C C . PHE A 1 139 ? -7.957 10.406 24.328 1 96.62 139 PHE A C 1
ATOM 1170 O O . PHE A 1 139 ? -7.719 11.172 23.391 1 96.62 139 PHE A O 1
ATOM 1177 N N . GLN A 1 140 ? -7.508 10.641 25.5 1 96.62 140 GLN A N 1
ATOM 1178 C CA . GLN A 1 140 ? -6.648 11.797 25.734 1 96.62 140 GLN A CA 1
ATOM 1179 C C . GLN A 1 140 ? -5.359 11.695 24.922 1 96.62 140 GLN A C 1
ATOM 1181 O O . GLN A 1 140 ? -4.902 12.688 24.344 1 96.62 140 GLN A O 1
ATOM 1186 N N . VAL A 1 141 ? -4.789 10.523 24.906 1 97.75 141 VAL A N 1
ATOM 1187 C CA . VAL A 1 141 ? -3.566 10.312 24.141 1 97.75 141 VAL A CA 1
ATOM 1188 C C . VAL A 1 141 ? -3.855 10.484 22.641 1 97.75 141 VAL A C 1
ATOM 1190 O O . VAL A 1 141 ? -3.025 11.016 21.906 1 97.75 141 VAL A O 1
ATOM 1193 N N . VAL A 1 142 ? -5.031 10.055 22.188 1 98.12 142 VAL A N 1
ATOM 1194 C CA . VAL A 1 142 ? -5.445 10.242 20.812 1 98.12 142 VAL A CA 1
ATOM 1195 C C . VAL A 1 142 ? -5.52 11.727 20.484 1 98.12 142 VAL A C 1
ATOM 1197 O O . VAL A 1 142 ? -5.004 12.172 19.453 1 98.12 142 VAL A O 1
ATOM 1200 N N . ARG A 1 143 ? -6.176 12.484 21.359 1 97.56 143 ARG A N 1
ATOM 1201 C CA . ARG A 1 143 ? -6.262 13.93 21.172 1 97.56 143 ARG A CA 1
ATOM 1202 C C . ARG A 1 143 ? -4.875 14.555 21.094 1 97.56 143 ARG A C 1
ATOM 1204 O O . ARG A 1 143 ? -4.613 15.414 20.266 1 97.56 143 ARG A O 1
ATOM 1211 N N . ASP A 1 144 ? -4.02 14.102 21.984 1 97.88 144 ASP A N 1
ATOM 1212 C CA . ASP A 1 144 ? -2.652 14.609 22.016 1 97.88 144 ASP A CA 1
ATOM 1213 C C . ASP A 1 144 ? -1.923 14.273 20.719 1 97.88 144 ASP A C 1
ATOM 1215 O O . ASP A 1 144 ? -1.122 15.07 20.219 1 97.88 144 ASP A O 1
ATOM 1219 N N . TYR A 1 145 ? -2.156 13.148 20.188 1 98.5 145 TYR A N 1
ATOM 1220 C CA . TYR A 1 145 ? -1.552 12.758 18.922 1 98.5 145 TYR A CA 1
ATOM 1221 C C . TYR A 1 145 ? -1.93 13.734 17.812 1 98.5 145 TYR A C 1
ATOM 1223 O O . TYR A 1 145 ? -1.061 14.234 17.094 1 98.5 145 TYR A O 1
ATOM 1231 N N . PHE A 1 146 ? -3.197 13.977 17.656 1 98.56 146 PHE A N 1
ATOM 1232 C CA . PHE A 1 146 ? -3.646 14.852 16.578 1 98.56 146 PHE A CA 1
ATOM 1233 C C . PHE A 1 146 ? -3.197 16.281 16.844 1 98.56 146 PHE A C 1
ATOM 1235 O O . PHE A 1 146 ? -2.92 17.031 15.898 1 98.56 146 PHE A O 1
ATOM 1242 N N . SER A 1 147 ? -3.119 16.656 18.125 1 98.19 147 SER A N 1
ATOM 1243 C CA . SER A 1 147 ? -2.545 17.953 18.469 1 98.19 147 SER A CA 1
ATOM 1244 C C . SER A 1 147 ? -1.089 18.047 18.016 1 98.19 147 SER A C 1
ATOM 1246 O O . SER A 1 147 ? -0.666 19.062 17.469 1 98.19 147 SER A O 1
ATOM 1248 N N . TRP A 1 148 ? -0.396 16.969 18.312 1 98.06 148 TRP A N 1
ATOM 1249 C CA . TRP A 1 148 ? 0.998 16.891 17.891 1 98.06 148 TRP A CA 1
ATOM 1250 C C . TRP A 1 148 ? 1.118 17.062 16.375 1 98.06 148 TRP A C 1
ATOM 1252 O O . TRP A 1 148 ? 1.986 17.797 15.898 1 98.06 148 TRP A O 1
ATOM 1262 N N . ARG A 1 149 ? 0.29 16.406 15.594 1 98.06 149 ARG A N 1
ATOM 1263 C CA . ARG A 1 149 ? 0.321 16.516 14.141 1 98.06 149 ARG A CA 1
ATOM 1264 C C . ARG A 1 149 ? 0.018 17.938 13.688 1 98.06 149 ARG A C 1
ATOM 1266 O O . ARG A 1 149 ? 0.644 18.438 12.75 1 98.06 149 ARG A O 1
ATOM 1273 N N . GLN A 1 150 ? -0.968 18.578 14.312 1 98.31 150 GLN A N 1
ATOM 1274 C CA . GLN A 1 150 ? -1.337 19.922 13.891 1 98.31 150 GLN A CA 1
ATOM 1275 C C . GLN A 1 150 ? -0.25 20.938 14.25 1 98.31 150 GLN A C 1
ATOM 1277 O O . GLN A 1 150 ? 0.011 21.875 13.492 1 98.31 150 GLN A O 1
ATOM 1282 N N . VAL A 1 151 ? 0.386 20.734 15.406 1 97.31 151 VAL A N 1
ATOM 1283 C CA . VAL A 1 151 ? 1.521 21.578 15.758 1 97.31 151 VAL A CA 1
ATOM 1284 C C . VAL A 1 151 ? 2.609 21.453 14.695 1 97.31 151 VAL A C 1
ATOM 1286 O O . VAL A 1 151 ? 3.15 22.453 14.227 1 97.31 151 VAL A O 1
ATOM 1289 N N . ASP A 1 152 ? 2.881 20.219 14.336 1 96.94 152 ASP A N 1
ATOM 1290 C CA . ASP A 1 152 ? 3.9 19.953 13.328 1 96.94 152 ASP A CA 1
ATOM 1291 C C . ASP A 1 152 ? 3.541 20.609 12 1 96.94 152 ASP A C 1
ATOM 1293 O O . ASP A 1 152 ? 4.41 21.172 11.32 1 96.94 152 ASP A O 1
ATOM 1297 N N . CYS A 1 153 ? 2.312 20.531 11.625 1 97.88 153 CYS A N 1
ATOM 1298 C CA . CYS A 1 153 ? 1.814 21.172 10.406 1 97.88 153 CYS A CA 1
ATOM 1299 C C . CYS A 1 153 ? 2.088 22.672 10.43 1 97.88 153 CYS A C 1
ATOM 1301 O O . CYS A 1 153 ? 2.619 23.234 9.469 1 97.88 153 CYS A O 1
ATOM 1303 N N . HIS A 1 154 ? 1.756 23.328 11.523 1 96.94 154 HIS A N 1
ATOM 1304 C CA . HIS A 1 154 ? 1.927 24.781 11.664 1 96.94 154 HIS A CA 1
ATOM 1305 C C . HIS A 1 154 ? 3.4 25.172 11.602 1 96.94 154 HIS A C 1
ATOM 1307 O O . HIS A 1 154 ? 3.766 26.109 10.891 1 96.94 154 HIS A O 1
ATOM 1313 N N . ILE A 1 155 ? 4.227 24.422 12.289 1 96.31 155 ILE A N 1
ATOM 1314 C CA . ILE A 1 155 ? 5.656 24.719 12.352 1 96.31 155 ILE A CA 1
ATOM 1315 C C . ILE A 1 155 ? 6.27 24.578 10.961 1 96.31 155 ILE A C 1
ATOM 1317 O O . ILE A 1 155 ? 6.98 25.469 10.5 1 96.31 155 ILE A O 1
ATOM 1321 N N . ASN A 1 156 ? 5.961 23.5 10.297 1 96.69 156 ASN A N 1
ATOM 1322 C CA . ASN A 1 156 ? 6.512 23.234 8.977 1 96.69 156 ASN A CA 1
ATOM 1323 C C . ASN A 1 156 ? 6.012 24.266 7.957 1 96.69 156 ASN A C 1
ATOM 1325 O O . ASN A 1 156 ? 6.777 24.734 7.109 1 96.69 156 ASN A O 1
ATOM 1329 N N . ASN A 1 157 ? 4.77 24.594 8.047 1 98 157 ASN A N 1
ATOM 1330 C CA . ASN A 1 157 ? 4.23 25.562 7.094 1 98 157 ASN A CA 1
ATOM 1331 C C . ASN A 1 157 ? 4.824 26.953 7.301 1 98 157 ASN A C 1
ATOM 1333 O O . ASN A 1 157 ? 5.098 27.656 6.336 1 98 157 ASN A O 1
ATOM 1337 N N . LEU A 1 158 ? 4.938 27.391 8.578 1 98.12 158 LEU A N 1
ATOM 1338 C CA . LEU A 1 158 ? 5.551 28.688 8.859 1 98.12 158 LEU A CA 1
ATOM 1339 C C . LEU A 1 158 ? 6.961 28.75 8.281 1 98.12 158 LEU A C 1
ATOM 1341 O O . LEU A 1 158 ? 7.324 29.734 7.629 1 98.12 158 LEU A O 1
ATOM 1345 N N . TYR A 1 159 ? 7.723 27.703 8.523 1 97.88 159 TYR A N 1
ATOM 1346 C CA . TYR A 1 159 ? 9.07 27.641 7.973 1 97.88 159 TYR A CA 1
ATOM 1347 C C . TYR A 1 159 ? 9.047 27.703 6.449 1 97.88 159 TYR A C 1
ATOM 1349 O O . TYR A 1 159 ? 9.75 28.531 5.848 1 97.88 159 TYR A O 1
ATOM 1357 N N . ASN A 1 160 ? 8.281 26.875 5.828 1 97.88 160 ASN A N 1
ATOM 1358 C CA . ASN A 1 160 ? 8.234 26.797 4.375 1 97.88 160 ASN A CA 1
ATOM 1359 C C . ASN A 1 160 ? 7.746 28.094 3.754 1 97.88 160 ASN A C 1
ATOM 1361 O O . ASN A 1 160 ? 8.211 28.5 2.686 1 97.88 160 ASN A O 1
ATOM 1365 N N . THR A 1 161 ? 6.738 28.719 4.41 1 98.38 161 THR A N 1
ATOM 1366 C CA . THR A 1 161 ? 6.246 30 3.928 1 98.38 161 THR A CA 1
ATOM 1367 C C . THR A 1 161 ? 7.363 31.047 3.943 1 98.38 161 THR A C 1
ATOM 1369 O O . THR A 1 161 ? 7.559 31.766 2.965 1 98.38 161 THR A O 1
ATOM 1372 N N . ALA A 1 162 ? 8.07 31.125 5.035 1 98.56 162 ALA A N 1
ATOM 1373 C CA . ALA A 1 162 ? 9.203 32.031 5.113 1 98.56 162 ALA A CA 1
ATOM 1374 C C . ALA A 1 162 ? 10.266 31.703 4.074 1 98.56 162 ALA A C 1
ATOM 1376 O O . ALA A 1 162 ? 10.727 32.594 3.344 1 98.56 162 ALA A O 1
ATOM 1377 N N . PHE A 1 163 ? 10.625 30.5 3.967 1 98.5 163 PHE A N 1
ATOM 1378 C CA . PHE A 1 163 ? 11.664 30.016 3.064 1 98.5 163 PHE A CA 1
ATOM 1379 C C . PHE A 1 163 ? 11.359 30.406 1.626 1 98.5 163 PHE A C 1
ATOM 1381 O O . PHE A 1 163 ? 12.18 31.047 0.968 1 98.5 163 PHE A O 1
ATOM 1388 N N . TRP A 1 164 ? 10.203 30.078 1.191 1 98 164 TRP A N 1
ATOM 1389 C CA . TRP A 1 164 ? 9.883 30.25 -0.222 1 98 164 TRP A CA 1
ATOM 1390 C C . TRP A 1 164 ? 9.656 31.734 -0.543 1 98 164 TRP A C 1
ATOM 1392 O O . TRP A 1 164 ? 9.859 32.156 -1.679 1 98 164 TRP A O 1
ATOM 1402 N N . ASN A 1 165 ? 9.188 32.531 0.449 1 97.75 165 ASN A N 1
ATOM 1403 C CA . ASN A 1 165 ? 9.047 33.969 0.197 1 97.75 165 ASN A CA 1
ATOM 1404 C C . ASN A 1 165 ? 10.406 34.656 0.149 1 97.75 165 ASN A C 1
ATOM 1406 O O . ASN A 1 165 ? 10.586 35.625 -0.586 1 97.75 165 ASN A O 1
ATOM 1410 N N . LEU A 1 166 ? 11.336 34.094 0.917 1 98.25 166 LEU A N 1
ATOM 1411 C CA . LEU A 1 166 ? 12.695 34.594 0.783 1 98.25 166 LEU A CA 1
ATOM 1412 C C . LEU A 1 166 ? 13.266 34.25 -0.593 1 98.25 166 LEU A C 1
ATOM 1414 O O . LEU A 1 166 ? 13.938 35.094 -1.21 1 98.25 166 LEU A O 1
ATOM 1418 N N . VAL A 1 167 ? 13.016 33.094 -1.028 1 97.94 167 VAL A N 1
ATOM 1419 C CA . VAL A 1 167 ? 13.453 32.688 -2.357 1 97.94 167 VAL A CA 1
ATOM 1420 C C . VAL A 1 167 ? 12.828 33.594 -3.412 1 97.94 167 VAL A C 1
ATOM 1422 O O . VAL A 1 167 ? 13.492 34 -4.367 1 97.94 167 VAL A O 1
ATOM 1425 N N . LYS A 1 168 ? 11.602 33.938 -3.27 1 96.69 168 LYS A N 1
ATOM 1426 C CA . LYS A 1 168 ? 10.906 34.812 -4.195 1 96.69 168 LYS A CA 1
ATOM 1427 C C . LYS A 1 168 ? 11.531 36.188 -4.203 1 96.69 168 LYS A C 1
ATOM 1429 O O . LYS A 1 168 ? 11.469 36.906 -5.207 1 96.69 168 LYS A O 1
ATOM 1434 N N . LEU A 1 169 ? 12.07 36.562 -3.131 1 96.81 169 LEU A N 1
ATOM 1435 C CA . LEU A 1 169 ? 12.711 37.875 -3.01 1 96.81 169 LEU A CA 1
ATOM 1436 C C . LEU A 1 169 ? 14.094 37.875 -3.65 1 96.81 169 LEU A C 1
ATOM 1438 O O . LEU A 1 169 ? 14.758 38.906 -3.721 1 96.81 169 LEU A O 1
ATOM 1442 N N . GLY A 1 170 ? 14.594 36.656 -4.02 1 97.12 170 GLY A N 1
ATOM 1443 C CA . GLY A 1 170 ? 15.828 36.625 -4.781 1 97.12 170 GLY A CA 1
ATOM 1444 C C . GLY A 1 170 ? 16.922 35.812 -4.121 1 97.12 170 GLY A C 1
ATOM 1445 O O . GLY A 1 170 ? 17.984 35.594 -4.707 1 97.12 170 GLY A O 1
ATOM 1446 N N . LEU A 1 171 ? 16.641 35.312 -2.91 1 97.81 171 LEU A N 1
ATOM 1447 C CA . LEU A 1 171 ? 17.625 34.469 -2.266 1 97.81 171 LEU A CA 1
ATOM 1448 C C . LEU A 1 171 ? 17.625 33.062 -2.887 1 97.81 171 LEU A C 1
ATOM 1450 O O . LEU A 1 171 ? 16.578 32.594 -3.342 1 97.81 171 LEU A O 1
ATOM 1454 N N . THR A 1 172 ? 18.812 32.469 -2.842 1 98 172 THR A N 1
ATOM 1455 C CA . THR A 1 172 ? 18.859 31.062 -3.234 1 98 172 THR A CA 1
ATOM 1456 C C . THR A 1 172 ? 18.297 30.172 -2.135 1 98 172 THR A C 1
ATOM 1458 O O . THR A 1 172 ? 18.156 30.609 -0.989 1 98 172 THR A O 1
ATOM 1461 N N . PRO A 1 173 ? 17.938 29 -2.461 1 96.69 173 PRO A N 1
ATOM 1462 C CA . PRO A 1 173 ? 17.5 28.062 -1.42 1 96.69 173 PRO A CA 1
ATOM 1463 C C . PRO A 1 173 ? 18.516 27.938 -0.282 1 96.69 173 PRO A C 1
ATOM 1465 O O . PRO A 1 173 ? 18.125 27.922 0.89 1 96.69 173 PRO A O 1
ATOM 1468 N N . GLN A 1 174 ? 19.719 27.891 -0.621 1 97.81 174 GLN A N 1
ATOM 1469 C CA . GLN A 1 174 ? 20.766 27.766 0.387 1 97.81 174 GLN A CA 1
ATOM 1470 C C . GLN A 1 174 ? 20.828 28.984 1.29 1 97.81 174 GLN A C 1
ATOM 1472 O O . GLN A 1 174 ? 20.938 28.875 2.512 1 97.81 174 GLN A O 1
ATOM 1477 N N . GLU A 1 175 ? 20.75 30.109 0.68 1 98 175 GLU A N 1
ATOM 1478 C CA . GLU A 1 175 ? 20.75 31.359 1.438 1 98 175 GLU A CA 1
ATOM 1479 C C . GLU A 1 175 ? 19.516 31.453 2.332 1 98 175 GLU A C 1
ATOM 1481 O O . GLU A 1 175 ? 19.609 31.953 3.463 1 98 175 GLU A O 1
ATOM 1486 N N . SER A 1 176 ? 18.406 31.109 1.774 1 98.06 176 SER A N 1
ATOM 1487 C CA . SER A 1 176 ? 17.156 31.141 2.529 1 98.06 176 SER A CA 1
ATOM 1488 C C . SER A 1 176 ? 17.219 30.234 3.758 1 98.06 176 SER A C 1
ATOM 1490 O O . SER A 1 176 ? 16.781 30.625 4.844 1 98.06 176 SER A O 1
ATOM 1492 N N . GLU A 1 177 ? 17.766 29.062 3.574 1 97.5 177 GLU A N 1
ATOM 1493 C CA . GLU A 1 177 ? 17.953 28.141 4.688 1 97.5 177 GLU A CA 1
ATOM 1494 C C . GLU A 1 177 ? 18.859 28.734 5.758 1 97.5 177 GLU A C 1
ATOM 1496 O O . GLU A 1 177 ? 18.578 28.625 6.953 1 97.5 177 GLU A O 1
ATOM 1501 N N . GLN A 1 178 ? 19.938 29.297 5.324 1 97.69 178 GLN A N 1
ATOM 1502 C CA . GLN A 1 178 ? 20.891 29.906 6.246 1 97.69 178 GLN A CA 1
ATOM 1503 C C . GLN A 1 178 ? 20.25 31.047 7.023 1 97.69 178 GLN A C 1
ATOM 1505 O O . GLN A 1 178 ? 20.484 31.203 8.227 1 97.69 178 GLN A O 1
ATOM 1510 N N . ARG A 1 179 ? 19.484 31.844 6.328 1 96.81 179 ARG A N 1
ATOM 1511 C CA . ARG A 1 179 ? 18.781 32.969 6.93 1 96.81 179 ARG A CA 1
ATOM 1512 C C . ARG A 1 179 ? 17.828 32.5 8.023 1 96.81 179 ARG A C 1
ATOM 1514 O O . ARG A 1 179 ? 17.625 33.219 9.016 1 96.81 179 ARG A O 1
ATOM 1521 N N . LEU A 1 180 ? 17.266 31.344 7.828 1 98 180 LEU A N 1
ATOM 1522 C CA . LEU A 1 180 ? 16.234 30.859 8.734 1 98 180 LEU A CA 1
ATOM 1523 C C . LEU A 1 180 ? 16.828 29.984 9.828 1 98 180 LEU A C 1
ATOM 1525 O O . LEU A 1 180 ? 16.156 29.688 10.82 1 98 180 LEU A O 1
ATOM 1529 N N . MET A 1 181 ? 18.047 29.609 9.633 1 97.38 181 MET A N 1
ATOM 1530 C CA . MET A 1 181 ? 18.688 28.734 10.594 1 97.38 181 MET A CA 1
ATOM 1531 C C . MET A 1 181 ? 18.719 29.359 11.984 1 97.38 181 MET A C 1
ATOM 1533 O O . MET A 1 181 ? 19.141 30.5 12.141 1 97.38 181 MET A O 1
ATOM 1537 N N . GLY A 1 182 ? 18.219 28.672 12.953 1 95.38 182 GLY A N 1
ATOM 1538 C CA . GLY A 1 182 ? 18.266 29.125 14.336 1 95.38 182 GLY A CA 1
ATOM 1539 C C . GLY A 1 182 ? 17.125 30.047 14.703 1 95.38 182 GLY A C 1
ATOM 1540 O O . GLY A 1 182 ? 17 30.484 15.852 1 95.38 182 GLY A O 1
ATOM 1541 N N . THR A 1 183 ? 16.234 30.438 13.805 1 96.75 183 THR A N 1
ATOM 1542 C CA . THR A 1 183 ? 15.109 31.328 14.07 1 96.75 183 THR A CA 1
ATOM 1543 C C . THR A 1 183 ? 14 30.578 14.805 1 96.75 183 THR A C 1
ATOM 1545 O O . THR A 1 183 ? 13.844 29.375 14.656 1 96.75 183 THR A O 1
ATOM 1548 N N . VAL A 1 184 ? 13.328 31.266 15.586 1 95.81 184 VAL A N 1
ATOM 1549 C CA . VAL A 1 184 ? 12.125 30.75 16.25 1 95.81 184 VAL A CA 1
ATOM 1550 C C . VAL A 1 184 ? 10.883 31.328 15.57 1 95.81 184 VAL A C 1
ATOM 1552 O O . VAL A 1 184 ? 10.984 32.094 14.609 1 95.81 184 VAL A O 1
ATOM 1555 N N . SER A 1 185 ? 9.727 31 16 1 96.12 185 SER A N 1
ATOM 1556 C CA . SER A 1 185 ? 8.469 31.359 15.375 1 96.12 185 SER A CA 1
ATOM 1557 C C . SER A 1 185 ? 8.336 32.875 15.219 1 96.12 185 SER A C 1
ATOM 1559 O O . SER A 1 185 ? 7.926 33.344 14.156 1 96.12 185 SER A O 1
ATOM 1561 N N . SER A 1 186 ? 8.672 33.594 16.266 1 97.12 186 SER A N 1
ATOM 1562 C CA . SER A 1 186 ? 8.531 35.031 16.234 1 97.12 186 SER A CA 1
ATOM 1563 C C . SER A 1 186 ? 9.445 35.656 15.18 1 97.12 186 SER A C 1
ATOM 1565 O O . SER A 1 186 ? 9.07 36.625 14.5 1 97.12 186 SER A O 1
ATOM 1567 N N . ASP A 1 187 ? 10.617 35.125 15.031 1 97.69 187 ASP A N 1
ATOM 1568 C CA . ASP A 1 187 ? 11.562 35.594 14.023 1 97.69 187 ASP A CA 1
ATOM 1569 C C . ASP A 1 187 ? 11 35.406 12.609 1 97.69 187 ASP A C 1
ATOM 1571 O O . ASP A 1 187 ? 11.078 36.312 11.781 1 97.69 187 ASP A O 1
ATOM 1575 N N . LYS A 1 188 ? 10.453 34.25 12.344 1 98.38 188 LYS A N 1
ATOM 1576 C CA . LYS A 1 188 ? 9.922 33.969 11.023 1 98.38 188 LYS A CA 1
ATOM 1577 C C . LYS A 1 188 ? 8.727 34.844 10.688 1 98.38 188 LYS A C 1
ATOM 1579 O O . LYS A 1 188 ? 8.555 35.25 9.539 1 98.38 188 LYS A O 1
ATOM 1584 N N . ASN A 1 189 ? 7.918 35.125 11.703 1 97.81 189 ASN A N 1
ATOM 1585 C CA . ASN A 1 189 ? 6.805 36.031 11.5 1 97.81 189 ASN A CA 1
ATOM 1586 C C . ASN A 1 189 ? 7.297 37.438 11.156 1 97.81 189 ASN A C 1
ATOM 1588 O O . ASN A 1 189 ? 6.719 38.125 10.305 1 97.81 189 ASN A O 1
ATOM 1592 N N . GLU A 1 190 ? 8.32 37.844 11.82 1 97.94 190 GLU A N 1
ATOM 1593 C CA . GLU A 1 190 ? 8.891 39.156 11.555 1 97.94 190 GLU A CA 1
ATOM 1594 C C . GLU A 1 190 ? 9.469 39.25 10.148 1 97.94 190 GLU A C 1
ATOM 1596 O O .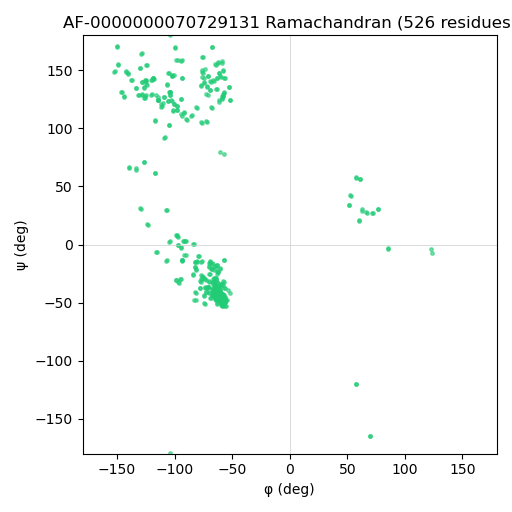 GLU A 1 190 ? 9.266 40.219 9.438 1 97.94 190 GLU A O 1
ATOM 1601 N N . ILE A 1 191 ? 10.195 38.219 9.812 1 97.94 191 ILE A N 1
ATOM 1602 C CA . ILE A 1 191 ? 10.766 38.156 8.469 1 97.94 191 ILE A CA 1
ATOM 1603 C C . ILE A 1 191 ? 9.648 38.25 7.434 1 97.94 191 ILE A C 1
ATOM 1605 O O . ILE A 1 191 ? 9.719 39.031 6.496 1 97.94 191 ILE A O 1
ATOM 1609 N N . LEU A 1 192 ? 8.609 37.438 7.586 1 98.38 192 LEU A N 1
ATOM 1610 C CA . LEU A 1 192 ? 7.48 37.438 6.656 1 98.38 192 LEU A CA 1
ATOM 1611 C C . LEU A 1 192 ? 6.816 38.812 6.578 1 98.38 192 LEU A C 1
ATOM 1613 O O . LEU A 1 192 ? 6.531 39.312 5.488 1 98.38 192 LEU A O 1
ATOM 1617 N N . PHE A 1 193 ? 6.625 39.438 7.676 1 97.81 193 PHE A N 1
ATOM 1618 C CA . PHE A 1 193 ? 5.918 40.719 7.738 1 97.81 193 PHE A CA 1
ATOM 1619 C C . PHE A 1 193 ? 6.793 41.844 7.207 1 97.81 193 PHE A C 1
ATOM 1621 O O . PHE A 1 193 ? 6.395 42.562 6.281 1 97.81 193 PHE A O 1
ATOM 1628 N N . LYS A 1 194 ? 7.98 41.969 7.656 1 97.81 194 LYS A N 1
ATOM 1629 C CA . LYS A 1 194 ? 8.828 43.125 7.387 1 97.81 194 LYS A CA 1
ATOM 1630 C C . LYS A 1 194 ? 9.508 43 6.027 1 97.81 194 LYS A C 1
ATOM 1632 O O . LYS A 1 194 ? 9.656 44 5.305 1 97.81 194 LYS A O 1
ATOM 1637 N N . GLU A 1 195 ? 9.93 41.812 5.781 1 96.81 195 GLU A N 1
ATOM 1638 C CA . GLU A 1 195 ? 10.742 41.656 4.578 1 96.81 195 GLU A CA 1
ATOM 1639 C C . GLU A 1 195 ? 9.891 41.188 3.395 1 96.81 195 GLU A C 1
ATOM 1641 O O . GLU A 1 195 ? 10.172 41.531 2.248 1 96.81 195 GLU A O 1
ATOM 1646 N N . CYS A 1 196 ? 8.891 40.406 3.635 1 96.94 196 CYS A N 1
ATOM 1647 C CA . CYS A 1 196 ? 8.156 39.812 2.533 1 96.94 196 CYS A CA 1
ATOM 1648 C C . CYS A 1 196 ? 6.789 40.469 2.363 1 96.94 196 CYS A C 1
ATOM 1650 O O . CYS A 1 196 ? 6.105 40.219 1.366 1 96.94 196 CYS A O 1
ATOM 1652 N N . GLY A 1 197 ? 6.371 41.25 3.361 1 97.19 197 GLY A N 1
ATOM 1653 C CA . GLY A 1 197 ? 5.066 41.875 3.307 1 97.19 197 GLY A CA 1
ATOM 1654 C C . GLY A 1 197 ? 3.918 40.906 3.5 1 97.19 197 GLY A C 1
ATOM 1655 O O . GLY A 1 197 ? 2.844 41.094 2.922 1 97.19 197 GLY A O 1
ATOM 1656 N N . ILE A 1 198 ? 4.184 39.875 4.18 1 97.06 198 ILE A N 1
ATOM 1657 C CA . ILE A 1 198 ? 3.201 38.812 4.363 1 97.06 198 ILE A CA 1
ATOM 1658 C C . ILE A 1 198 ? 2.807 38.719 5.836 1 97.06 198 ILE A C 1
ATOM 1660 O O . ILE A 1 198 ? 3.672 38.656 6.715 1 97.06 198 ILE A O 1
ATOM 1664 N N . ASN A 1 199 ? 1.534 38.812 6.109 1 97.69 199 ASN A N 1
ATOM 1665 C CA . ASN A 1 199 ? 1.002 38.438 7.418 1 97.69 199 ASN A CA 1
ATOM 1666 C C . ASN A 1 199 ? 0.597 36.969 7.477 1 97.69 199 ASN A C 1
ATOM 1668 O O . ASN A 1 199 ? -0.435 36.594 6.926 1 97.69 199 ASN A O 1
ATOM 1672 N N . TYR A 1 200 ? 1.347 36.219 8.172 1 97.5 200 TYR A N 1
ATOM 1673 C CA . TYR A 1 200 ? 1.162 34.781 8.203 1 97.5 200 TYR A CA 1
ATOM 1674 C C . TYR A 1 200 ? -0.243 34.406 8.672 1 97.5 200 TYR A C 1
ATOM 1676 O O . TYR A 1 200 ? -0.811 33.406 8.242 1 97.5 200 TYR A O 1
ATOM 1684 N N . ASN A 1 201 ? -0.823 35.188 9.523 1 95.75 201 ASN A N 1
ATOM 1685 C CA . ASN A 1 201 ? -2.154 34.938 10.062 1 95.75 201 ASN A CA 1
ATOM 1686 C C . ASN A 1 201 ? -3.215 34.969 8.961 1 95.75 201 ASN A C 1
ATOM 1688 O O . ASN A 1 201 ? -4.316 34.438 9.148 1 95.75 201 ASN A O 1
ATOM 1692 N N . ASN A 1 202 ? -2.883 35.531 7.844 1 96.88 202 ASN A N 1
ATOM 1693 C CA . ASN A 1 202 ? -3.836 35.656 6.746 1 96.88 202 ASN A CA 1
ATOM 1694 C C . ASN A 1 202 ? -3.746 34.469 5.801 1 96.88 202 ASN A C 1
ATOM 1696 O O . ASN A 1 202 ? -4.562 34.344 4.887 1 96.88 202 ASN A O 1
ATOM 170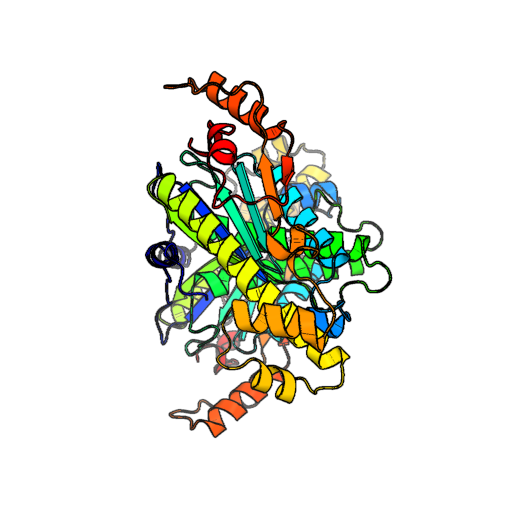0 N N . GLU A 1 203 ? -2.674 33.625 6.039 1 97 203 GLU A N 1
ATOM 1701 C CA . GLU A 1 203 ? -2.59 32.406 5.223 1 97 203 GLU A CA 1
ATOM 1702 C C . GLU A 1 203 ? -3.84 31.562 5.375 1 97 203 GLU A C 1
ATOM 1704 O O . GLU A 1 203 ? -4.504 31.594 6.414 1 97 203 GLU A O 1
ATOM 1709 N N . LEU A 1 204 ? -4.188 30.812 4.316 1 97.81 204 LEU A N 1
ATOM 1710 C CA . LEU A 1 204 ? -5.363 29.953 4.371 1 97.81 204 LEU A CA 1
ATOM 1711 C C . LEU A 1 204 ? -5.27 28.969 5.535 1 97.81 204 LEU A C 1
ATOM 1713 O O . LEU A 1 204 ? -4.191 28.453 5.824 1 97.81 204 LEU A O 1
ATOM 1717 N N . GLU A 1 205 ? -6.34 28.625 6.223 1 98.25 205 GLU A N 1
ATOM 1718 C CA . GLU A 1 205 ? -6.379 27.766 7.398 1 98.25 205 GLU A CA 1
ATOM 1719 C C . GLU A 1 205 ? -5.914 26.344 7.055 1 98.25 205 GLU A C 1
ATOM 1721 O O . GLU A 1 205 ? -5.301 25.672 7.887 1 98.25 205 GLU A O 1
ATOM 1726 N N . ILE A 1 206 ? -6.207 25.953 5.824 1 98.69 206 ILE A N 1
ATOM 1727 C CA . ILE A 1 206 ? -5.797 24.609 5.422 1 98.69 206 ILE A CA 1
ATOM 1728 C C . ILE A 1 206 ? -4.281 24.469 5.543 1 98.69 206 ILE A C 1
ATOM 1730 O O . ILE A 1 206 ? -3.773 23.406 5.891 1 98.69 206 ILE A O 1
ATOM 1734 N N . PHE A 1 207 ? -3.537 25.594 5.27 1 98.5 207 PHE A N 1
ATOM 1735 C CA . PHE A 1 207 ? -2.078 25.547 5.301 1 98.5 207 PHE A CA 1
ATOM 1736 C C . PHE A 1 207 ? -1.569 25.547 6.738 1 98.5 207 PHE A C 1
ATOM 1738 O O . PHE A 1 207 ? -0.564 24.906 7.047 1 98.5 207 PHE A O 1
ATOM 1745 N N . LYS A 1 208 ? -2.301 26.156 7.645 1 97.88 208 LYS A N 1
ATOM 1746 C CA . LYS A 1 208 ? -1.846 26.375 9.016 1 97.88 208 LYS A CA 1
ATOM 1747 C C . LYS A 1 208 ? -2.346 25.266 9.938 1 97.88 208 LYS A C 1
ATOM 1749 O O . LYS A 1 208 ? -1.688 24.922 10.922 1 97.88 208 LYS A O 1
ATOM 1754 N N . LYS A 1 209 ? -3.516 24.734 9.547 1 98.31 209 LYS A N 1
ATOM 1755 C CA . LYS A 1 209 ? -4.191 23.812 10.461 1 98.31 209 LYS A CA 1
ATOM 1756 C C . LYS A 1 209 ? -4.289 22.406 9.875 1 98.31 209 LYS A C 1
ATOM 1758 O O . LYS A 1 209 ? -4.68 21.469 10.562 1 98.31 209 LYS A O 1
ATOM 1763 N N . GLY A 1 210 ? -3.908 22.219 8.656 1 98.69 210 GLY A N 1
ATOM 1764 C CA . GLY A 1 210 ? -4.141 20.953 7.984 1 98.69 210 GLY A CA 1
ATOM 1765 C C . GLY A 1 210 ? -5.605 20.703 7.672 1 98.69 210 GLY A C 1
ATOM 1766 O O . GLY A 1 210 ? -6.387 21.641 7.547 1 98.69 210 GLY A O 1
ATOM 1767 N N . THR A 1 211 ? -5.902 19.516 7.375 1 98.94 211 THR A N 1
ATOM 1768 C CA . THR A 1 211 ? -7.266 19.109 7.043 1 98.94 211 THR A CA 1
ATOM 1769 C C . THR A 1 211 ? -7.766 18.047 8.008 1 98.94 211 THR A C 1
ATOM 1771 O O . THR A 1 211 ? -7.07 17.062 8.258 1 98.94 211 THR A O 1
ATOM 1774 N N . ILE A 1 212 ? -8.93 18.281 8.555 1 98.88 212 ILE A N 1
ATOM 1775 C CA . ILE A 1 212 ? -9.594 17.312 9.414 1 98.88 212 ILE A CA 1
ATOM 1776 C C . ILE A 1 212 ? -10.844 16.766 8.719 1 98.88 212 ILE A C 1
ATOM 1778 O O . ILE A 1 212 ? -11.688 17.531 8.258 1 98.88 212 ILE A O 1
ATOM 1782 N N . LEU A 1 213 ? -10.891 15.484 8.531 1 98.94 213 LEU A N 1
ATOM 1783 C CA . LEU A 1 213 ? -12.094 14.805 8.062 1 98.94 213 LEU A CA 1
ATOM 1784 C C . LEU A 1 213 ? -12.781 14.07 9.211 1 98.94 213 LEU A C 1
ATOM 1786 O O . LEU A 1 213 ? -12.133 13.312 9.945 1 98.94 213 LEU A O 1
ATOM 1790 N N . VAL A 1 214 ? -14.07 14.32 9.375 1 98.56 214 VAL A N 1
ATOM 1791 C CA . VAL A 1 214 ? -14.773 13.688 10.492 1 98.56 214 VAL A CA 1
ATOM 1792 C C . VAL A 1 214 ? -16.062 13.047 9.992 1 98.56 214 VAL A C 1
ATOM 1794 O O . VAL A 1 214 ? -16.812 13.664 9.234 1 98.56 214 VAL A O 1
ATOM 1797 N N . ARG A 1 215 ? -16.203 11.766 10.359 1 98.06 215 ARG A N 1
ATOM 1798 C CA . ARG A 1 215 ? -17.484 11.117 10.18 1 98.06 215 ARG A CA 1
ATOM 1799 C C . ARG A 1 215 ? -18.516 11.633 11.188 1 98.06 215 ARG A C 1
ATOM 1801 O O . ARG A 1 215 ? -18.469 11.266 12.359 1 98.06 215 ARG A O 1
ATOM 1808 N N . GLU A 1 216 ? -19.484 12.492 10.711 1 97.25 216 GLU A N 1
ATOM 1809 C CA . GLU A 1 216 ? -20.422 13.148 11.625 1 97.25 216 GLU A CA 1
ATOM 1810 C C . GLU A 1 216 ? -21.609 12.25 11.914 1 97.25 216 GLU A C 1
ATOM 1812 O O . GLU A 1 216 ? -22.438 12.008 11.031 1 97.25 216 GLU A O 1
ATOM 1817 N N . LEU A 1 217 ? -21.672 11.773 13.188 1 93.75 217 LEU A N 1
ATOM 1818 C CA . LEU A 1 217 ? -22.812 10.984 13.617 1 93.75 217 LEU A CA 1
ATOM 1819 C C . LEU A 1 217 ? -23.859 11.875 14.289 1 93.75 217 LEU A C 1
ATOM 1821 O O . LEU A 1 217 ? -23.625 12.43 15.359 1 93.75 217 LEU A O 1
ATOM 1825 N N . LYS A 1 218 ? -24.969 11.977 13.586 1 86.88 218 LYS A N 1
ATOM 1826 C CA . LYS A 1 218 ? -26.031 12.812 14.109 1 86.88 218 LYS A CA 1
ATOM 1827 C C . LYS A 1 218 ? -26.766 12.117 15.25 1 86.88 218 LYS A C 1
ATOM 1829 O O . LYS A 1 218 ? -27 10.906 15.195 1 86.88 218 LYS A O 1
ATOM 1834 N N . ASP A 1 219 ? -27.172 12.852 16.219 1 84.06 219 ASP A N 1
ATOM 1835 C CA . ASP A 1 219 ? -27.969 12.367 17.344 1 84.06 219 ASP A CA 1
ATOM 1836 C C . ASP A 1 219 ? -27.312 11.156 18 1 84.06 219 ASP A C 1
ATOM 1838 O O . ASP A 1 219 ? -27.969 10.148 18.266 1 84.06 219 ASP A O 1
ATOM 1842 N N . TYR A 1 220 ? -26.031 11.219 18.172 1 86.5 220 TYR A N 1
ATOM 1843 C CA . TYR A 1 220 ? -25.297 10.102 18.734 1 86.5 220 TYR A CA 1
ATOM 1844 C C . TYR A 1 220 ? -25.578 9.961 20.234 1 86.5 220 TYR A C 1
ATOM 1846 O O . TYR A 1 220 ? -25.578 10.953 20.969 1 86.5 220 TYR A O 1
ATOM 1854 N N . THR A 1 221 ? -25.922 8.75 20.625 1 83.81 221 THR A N 1
ATOM 1855 C CA . THR A 1 221 ? -26.047 8.367 22.031 1 83.81 221 THR A CA 1
ATOM 1856 C C . THR A 1 221 ? -25.234 7.102 22.312 1 83.81 221 THR A C 1
ATOM 1858 O O . THR A 1 221 ? -25.312 6.125 21.562 1 83.81 221 THR A O 1
ATOM 1861 N N . ARG A 1 222 ? -24.438 7.199 23.328 1 82.62 222 ARG A N 1
ATOM 1862 C CA . ARG A 1 222 ? -23.625 6.047 23.688 1 82.62 222 ARG A CA 1
ATOM 1863 C C . ARG A 1 222 ? -24.5 4.852 24.062 1 82.62 222 ARG A C 1
ATOM 1865 O O . ARG A 1 222 ? -25.422 4.98 24.875 1 82.62 222 ARG A O 1
ATOM 1872 N N . LYS A 1 223 ? -24.25 3.814 23.391 1 77 223 LYS A N 1
ATOM 1873 C CA . LYS A 1 223 ? -25 2.598 23.703 1 77 223 LYS A CA 1
ATOM 1874 C C . LYS A 1 223 ? -24.062 1.5 24.219 1 77 223 LYS A C 1
ATOM 1876 O O . LYS A 1 223 ? -22.969 1.321 23.688 1 77 223 LYS A O 1
ATOM 1881 N N . VAL A 1 224 ? -24.438 0.934 25.391 1 79.25 224 VAL A N 1
ATOM 1882 C CA . VAL A 1 224 ? -23.656 -0.133 26.016 1 79.25 224 VAL A CA 1
ATOM 1883 C C . VAL A 1 224 ? -24.328 -1.48 25.766 1 79.25 224 VAL A C 1
ATOM 1885 O O . VAL A 1 224 ? -25.547 -1.565 25.703 1 79.25 224 VAL A O 1
ATOM 1888 N N . ASP A 1 225 ? -23.484 -2.57 25.609 1 81.19 225 ASP A N 1
ATOM 1889 C CA . ASP A 1 225 ? -23.938 -3.955 25.516 1 81.19 225 ASP A CA 1
ATOM 1890 C C . ASP A 1 225 ? -24.922 -4.137 24.359 1 81.19 225 ASP A C 1
ATOM 1892 O O . ASP A 1 225 ? -26.031 -4.629 24.547 1 81.19 225 ASP A O 1
ATOM 1896 N N . LEU A 1 226 ? -24.438 -3.799 23.25 1 82.94 226 LEU A N 1
ATOM 1897 C CA . LEU A 1 226 ? -25.297 -3.873 22.062 1 82.94 226 LEU A CA 1
ATOM 1898 C C . LEU A 1 226 ? -25.438 -5.316 21.594 1 82.94 226 LEU A C 1
ATOM 1900 O O . LEU A 1 226 ? -24.484 -6.09 21.641 1 82.94 226 LEU A O 1
ATOM 1904 N N . SER A 1 227 ? -26.656 -5.625 21.266 1 87.44 227 SER A N 1
ATOM 1905 C CA . SER A 1 227 ? -26.906 -6.895 20.594 1 87.44 227 SER A CA 1
ATOM 1906 C C . SER A 1 227 ? -26.297 -6.902 19.188 1 87.44 227 SER A C 1
ATOM 1908 O O . SER A 1 227 ? -25.859 -5.863 18.688 1 87.44 227 SER A O 1
ATOM 1910 N N . SER A 1 228 ? -26.281 -8.094 18.562 1 88.5 228 SER A N 1
ATOM 1911 C CA . SER A 1 228 ? -25.75 -8.219 17.219 1 88.5 228 SER A CA 1
ATOM 1912 C C . SER A 1 228 ? -26.516 -7.332 16.234 1 88.5 228 SER A C 1
ATOM 1914 O O . SER A 1 228 ? -25.922 -6.691 15.375 1 88.5 228 SER A O 1
ATOM 1916 N N . ARG A 1 229 ? -27.844 -7.324 16.375 1 88.81 229 ARG A N 1
ATOM 1917 C CA . ARG A 1 229 ? -28.688 -6.523 15.508 1 88.81 229 ARG A CA 1
ATOM 1918 C C . ARG A 1 229 ? -28.422 -5.035 15.703 1 88.81 229 ARG A C 1
ATOM 1920 O O . ARG A 1 229 ? -28.406 -4.266 14.734 1 88.81 229 ARG A O 1
ATOM 1927 N N . GLN A 1 230 ? -28.234 -4.609 16.906 1 87.56 230 GLN A N 1
ATOM 1928 C CA . GLN A 1 230 ? -27.953 -3.209 17.203 1 87.56 230 GLN A CA 1
ATOM 1929 C C . GLN A 1 230 ? -26.578 -2.803 16.656 1 87.56 230 GLN A C 1
ATOM 1931 O O . GLN A 1 230 ? -26.406 -1.687 16.172 1 87.56 230 GLN A O 1
ATOM 1936 N N . LYS A 1 231 ? -25.656 -3.729 16.781 1 88.19 231 LYS A N 1
ATOM 1937 C CA . LYS A 1 231 ? -24.328 -3.477 16.234 1 88.19 231 LYS A CA 1
ATOM 1938 C C . LYS A 1 231 ? -24.391 -3.26 14.719 1 88.19 231 LYS A C 1
ATOM 1940 O O . LYS A 1 231 ? -23.719 -2.375 14.188 1 88.19 231 LYS A O 1
ATOM 1945 N N . GLN A 1 232 ? -25.172 -4.051 14.094 1 90.62 232 GLN A N 1
ATOM 1946 C CA . GLN A 1 232 ? -25.328 -3.924 12.648 1 90.62 232 GLN A CA 1
ATOM 1947 C C . GLN A 1 232 ? -25.969 -2.584 12.281 1 90.62 232 GLN A C 1
ATOM 1949 O O . GLN A 1 232 ? -25.594 -1.965 11.289 1 90.62 232 GLN A O 1
ATOM 1954 N N . ARG A 1 233 ? -26.938 -2.135 13.062 1 89.62 233 ARG A N 1
ATOM 1955 C CA . ARG A 1 233 ? -27.594 -0.849 12.844 1 89.62 233 ARG A CA 1
ATOM 1956 C C . ARG A 1 233 ? -26.609 0.304 13.023 1 89.62 233 ARG A C 1
ATOM 1958 O O . ARG A 1 233 ? -26.641 1.275 12.258 1 89.62 233 ARG A O 1
ATOM 1965 N N . GLU A 1 234 ? -25.766 0.167 13.992 1 89.31 234 GLU A N 1
ATOM 1966 C CA . GLU A 1 234 ? -24.75 1.186 14.227 1 89.31 234 GLU A CA 1
ATOM 1967 C C . GLU A 1 234 ? -23.75 1.247 13.078 1 89.31 234 GLU A C 1
ATOM 1969 O O . GLU A 1 234 ? -23.328 2.332 12.672 1 89.31 234 GLU A O 1
ATOM 1974 N N . GLU A 1 235 ? -23.375 0.093 12.641 1 90.75 235 GLU A N 1
ATOM 1975 C CA . GLU A 1 235 ? -22.453 0.046 11.5 1 90.75 235 GLU A CA 1
ATOM 1976 C C . GLU A 1 235 ? -23.078 0.699 10.266 1 90.75 235 GLU A C 1
ATOM 1978 O O . GLU A 1 235 ? -22.422 1.438 9.539 1 90.75 235 GLU A O 1
ATOM 1983 N N . LYS A 1 236 ? -24.328 0.386 10.008 1 92.25 236 LYS A N 1
ATOM 1984 C CA . LYS A 1 236 ? -25.031 0.986 8.891 1 92.25 236 LYS A CA 1
ATOM 1985 C C . LYS A 1 236 ? -25.109 2.504 9.031 1 92.25 236 LYS A C 1
ATOM 1987 O O . LYS A 1 236 ? -24.969 3.232 8.047 1 92.25 236 LYS A O 1
ATOM 1992 N N . SER A 1 237 ? -25.359 2.947 10.25 1 91.5 237 SER A N 1
ATOM 1993 C CA . SER A 1 237 ? -25.406 4.379 10.523 1 91.5 237 SER A CA 1
ATOM 1994 C C . SER A 1 237 ? -24.062 5.047 10.242 1 91.5 237 SER A C 1
ATOM 1996 O O . SER A 1 237 ? -24.016 6.129 9.656 1 91.5 237 SER A O 1
ATOM 1998 N N . ARG A 1 238 ? -22.984 4.395 10.617 1 93.44 238 ARG A N 1
ATOM 1999 C CA . ARG A 1 238 ? -21.656 4.926 10.352 1 93.44 238 ARG A CA 1
ATOM 2000 C C . ARG A 1 238 ? -21.375 4.977 8.859 1 93.44 238 ARG A C 1
ATOM 2002 O O . ARG A 1 238 ? -20.797 5.945 8.359 1 93.44 238 ARG A O 1
ATOM 2009 N N . ARG A 1 239 ? -21.781 4 8.164 1 94.31 239 ARG A N 1
ATOM 2010 C CA . ARG A 1 239 ? -21.547 3.908 6.727 1 94.31 239 ARG A CA 1
ATOM 2011 C C . ARG A 1 239 ? -22.281 5.02 5.977 1 94.31 239 ARG A C 1
ATOM 2013 O O . ARG A 1 239 ? -21.781 5.531 4.973 1 94.31 239 ARG A O 1
ATOM 2020 N N . LYS A 1 240 ? -23.375 5.418 6.504 1 95.19 240 LYS A N 1
ATOM 2021 C CA . LYS A 1 240 ? -24.219 6.395 5.824 1 95.19 240 LYS A CA 1
ATOM 2022 C C . LYS A 1 240 ? -23.891 7.812 6.281 1 95.19 240 LYS A C 1
ATOM 2024 O O . LYS A 1 240 ? -24.328 8.789 5.656 1 95.19 240 LYS A O 1
ATOM 2029 N N . ALA A 1 241 ? -23.156 7.922 7.359 1 97 241 ALA A N 1
ATOM 2030 C CA . ALA A 1 241 ? -22.875 9.227 7.945 1 97 241 ALA A CA 1
ATOM 2031 C C . ALA A 1 241 ? -22.062 10.102 6.98 1 97 241 ALA A C 1
ATOM 2033 O O . ALA A 1 241 ? -21.219 9.602 6.242 1 97 241 ALA A O 1
ATOM 2034 N N . GLU A 1 242 ? -22.391 11.336 7.016 1 97.69 242 GLU A N 1
ATOM 2035 C CA . GLU A 1 242 ? -21.641 12.297 6.207 1 97.69 242 GLU A CA 1
ATOM 2036 C C . GLU A 1 242 ? -20.25 12.523 6.773 1 97.69 242 GLU A C 1
ATOM 2038 O O . GLU A 1 242 ? -20.062 12.602 7.988 1 97.69 242 GLU A O 1
ATOM 2043 N N . ILE A 1 243 ? -19.25 12.547 5.914 1 98.62 243 ILE A N 1
ATOM 2044 C CA . ILE A 1 243 ? -17.891 12.93 6.305 1 98.62 243 ILE A CA 1
ATOM 2045 C C . ILE A 1 243 ? -17.641 14.391 5.965 1 98.62 243 ILE A C 1
ATOM 2047 O O . ILE A 1 243 ? -17.719 14.789 4.797 1 98.62 243 ILE A O 1
ATOM 2051 N N . LYS A 1 244 ? -17.359 15.211 6.945 1 98.56 244 LYS A N 1
ATOM 2052 C CA . LYS A 1 244 ? -17.172 16.641 6.754 1 98.56 244 LYS A CA 1
ATOM 2053 C C . LYS A 1 244 ? -15.688 17.016 6.848 1 98.56 244 LYS A C 1
ATOM 2055 O O . LYS A 1 244 ? -14.93 16.391 7.582 1 98.56 244 LYS A O 1
ATOM 2060 N N . GLN A 1 245 ? -15.344 18 6.105 1 98.81 245 GLN A N 1
ATOM 2061 C CA . GLN A 1 245 ? -13.977 18.516 6.074 1 98.81 245 GLN A CA 1
ATOM 2062 C C . GLN A 1 245 ? -13.867 19.828 6.852 1 98.81 245 GLN A C 1
ATOM 2064 O O . GLN A 1 245 ? -14.711 20.719 6.703 1 98.81 245 GLN A O 1
ATOM 2069 N N . TYR A 1 246 ? -12.859 19.922 7.734 1 98.5 246 TYR A N 1
ATOM 2070 C CA . TYR A 1 246 ? -12.633 21.125 8.539 1 98.5 246 TYR A CA 1
ATOM 2071 C C . TYR A 1 246 ? -11.18 21.562 8.453 1 98.5 246 TYR A C 1
ATOM 2073 O O . TYR A 1 246 ? -10.289 20.766 8.188 1 98.5 246 TYR A O 1
ATOM 2081 N N . HIS A 1 247 ? -10.953 22.812 8.609 1 98.44 247 HIS A N 1
ATOM 2082 C CA . HIS A 1 247 ? -9.648 23.438 8.82 1 98.44 247 HIS A CA 1
ATOM 2083 C C . HIS A 1 247 ? -9.656 24.312 10.07 1 98.44 247 HIS A C 1
ATOM 2085 O O . HIS A 1 247 ? -9.617 25.547 9.969 1 98.44 247 HIS A O 1
ATOM 2091 N N . VAL A 1 248 ? -9.703 23.688 11.203 1 98 248 VAL A N 1
ATOM 2092 C CA . VAL A 1 248 ? -9.938 24.422 12.445 1 98 248 VAL A CA 1
ATOM 2093 C C . VAL A 1 248 ? -8.867 24.062 13.469 1 98 248 VAL A C 1
ATOM 2095 O O . VAL A 1 248 ? -8.117 23.094 13.281 1 98 248 VAL A O 1
ATOM 2098 N N . ASP A 1 249 ? -8.758 24.859 14.508 1 97.69 249 ASP A N 1
ATOM 2099 C CA . ASP A 1 249 ? -7.836 24.625 15.617 1 97.69 249 ASP A CA 1
ATOM 2100 C C . ASP A 1 249 ? -8.367 23.547 16.562 1 97.69 249 ASP A C 1
ATOM 2102 O O . ASP A 1 249 ? -9.25 23.812 17.375 1 97.69 249 ASP A O 1
ATOM 2106 N N . ILE A 1 250 ? -7.789 22.375 16.484 1 97.19 250 ILE A N 1
ATOM 2107 C CA . ILE A 1 250 ? -8.273 21.281 17.328 1 97.19 250 ILE A CA 1
ATOM 2108 C C . ILE A 1 250 ? -7.41 21.172 18.578 1 97.19 250 ILE A C 1
ATOM 2110 O O . ILE A 1 250 ? -7.625 20.281 19.422 1 97.19 250 ILE A O 1
ATOM 2114 N N . ILE A 1 251 ? -6.418 21.984 18.734 1 96.56 251 ILE A N 1
ATOM 2115 C CA . ILE A 1 251 ? -5.523 21.969 19.891 1 96.56 251 ILE A CA 1
ATOM 2116 C C . ILE A 1 251 ? -6.168 22.719 21.047 1 96.56 251 ILE A C 1
ATOM 2118 O O . ILE A 1 251 ? -6.273 22.203 22.156 1 96.56 251 ILE A O 1
ATOM 2122 N N . ASN A 1 252 ? -6.688 23.906 20.766 1 92.81 252 ASN A N 1
ATOM 2123 C CA . ASN A 1 252 ? -7.152 24.812 21.812 1 92.81 252 ASN A CA 1
ATOM 2124 C C . ASN A 1 252 ? -8.68 24.828 21.891 1 92.81 252 ASN A C 1
ATOM 2126 O O . ASN A 1 252 ? -9.25 25.562 22.703 1 92.81 252 ASN A O 1
ATOM 2130 N N . ASP A 1 253 ? -9.359 24.047 21.094 1 89.31 253 ASP A N 1
ATOM 2131 C CA . ASP A 1 253 ? -10.82 24.047 21.078 1 89.31 253 ASP A CA 1
ATOM 2132 C C . ASP A 1 253 ? -11.375 22.766 21.703 1 89.31 253 ASP A C 1
ATOM 2134 O O . ASP A 1 253 ? -11.758 21.828 20.984 1 89.31 253 ASP A O 1
ATOM 2138 N N . ASP A 1 254 ? -11.617 22.812 22.875 1 92.38 254 ASP A N 1
ATOM 2139 C CA . ASP A 1 254 ? -12.172 21.672 23.609 1 92.38 254 ASP A CA 1
ATOM 2140 C C . ASP A 1 254 ? -13.617 21.406 23.203 1 92.38 254 ASP A C 1
ATOM 2142 O O . ASP A 1 254 ? -14.062 20.25 23.172 1 92.38 254 ASP A O 1
ATOM 2146 N N . SER A 1 255 ? -14.273 22.484 22.875 1 94.06 255 SER A N 1
ATOM 2147 C CA . SER A 1 255 ? -15.68 22.359 22.516 1 94.06 255 SER A CA 1
ATOM 2148 C C . SER A 1 255 ? -15.844 21.562 21.219 1 94.06 255 SER A C 1
ATOM 2150 O O . SER A 1 255 ? -16.844 20.875 21.031 1 94.06 255 SER A O 1
ATOM 2152 N N . TRP A 1 256 ? -14.812 21.672 20.375 1 95.19 256 TRP A N 1
ATOM 2153 C CA . TRP A 1 256 ? -14.82 20.906 19.125 1 95.19 256 TRP A CA 1
ATOM 2154 C C . TRP A 1 256 ? -14.844 19.422 19.406 1 95.19 256 TRP A C 1
ATOM 2156 O O . TRP A 1 256 ? -15.641 18.672 18.828 1 95.19 256 TRP A O 1
ATOM 2166 N N . TRP A 1 257 ? -14.102 18.922 20.328 1 95.06 257 TRP A N 1
ATOM 2167 C CA . TRP A 1 257 ? -14.031 17.531 20.703 1 95.06 257 TRP A CA 1
ATOM 2168 C C . TRP A 1 257 ? -15.273 17.109 21.484 1 95.06 257 TRP A C 1
ATOM 2170 O O . TRP A 1 257 ? -15.805 16.016 21.281 1 95.06 257 TRP A O 1
ATOM 2180 N N . GLU A 1 258 ? -15.781 18.031 22.328 1 93.25 258 GLU A N 1
ATOM 2181 C CA . GLU A 1 258 ? -16.906 17.734 23.188 1 93.25 258 GLU A CA 1
ATOM 2182 C C . GLU A 1 258 ? -18.203 17.562 22.391 1 93.25 258 GLU A C 1
ATOM 2184 O O . GLU A 1 258 ? -19.125 16.875 22.828 1 93.25 258 GLU A O 1
ATOM 2189 N N . SER A 1 259 ? -18.234 18.188 21.25 1 94.19 259 SER A N 1
ATOM 2190 C CA . SER A 1 259 ? -19.438 18.094 20.422 1 94.19 259 SER A CA 1
ATOM 2191 C C . SER A 1 259 ? -19.406 16.812 19.578 1 94.19 259 SER A C 1
ATOM 2193 O O . SER A 1 259 ? -20.375 16.516 18.859 1 94.19 259 SER A O 1
ATOM 2195 N N . ARG A 1 260 ? -18.406 15.992 19.672 1 95.5 260 ARG A N 1
ATOM 2196 C CA . ARG A 1 260 ? -18.234 14.773 18.891 1 95.5 260 ARG A CA 1
ATOM 2197 C C . ARG A 1 260 ? -17.828 13.602 19.766 1 95.5 260 ARG A C 1
ATOM 2199 O O . ARG A 1 260 ? -16.812 12.961 19.531 1 95.5 260 ARG A O 1
ATOM 2206 N N . LEU A 1 261 ? -18.719 13.242 20.609 1 92.69 261 LEU A N 1
ATOM 2207 C CA . LEU A 1 261 ? -18.453 12.281 21.672 1 92.69 261 LEU A CA 1
ATOM 2208 C C . LEU A 1 261 ? -18.219 10.883 21.094 1 92.69 261 LEU A C 1
ATOM 2210 O O . LEU A 1 261 ? -17.578 10.047 21.734 1 92.69 261 LEU A O 1
ATOM 2214 N N . TRP A 1 262 ? -18.719 10.672 19.828 1 93.88 262 TRP A N 1
ATOM 2215 C CA . TRP A 1 262 ? -18.578 9.359 19.219 1 93.88 262 TRP A CA 1
ATOM 2216 C C . TRP A 1 262 ? -17.125 9.062 18.875 1 93.88 262 TRP A C 1
ATOM 2218 O O . TRP A 1 262 ? -16.75 7.906 18.656 1 93.88 262 TRP A O 1
ATOM 2228 N N . LEU A 1 263 ? -16.234 10.086 18.844 1 95.69 263 LEU A N 1
ATOM 2229 C CA . LEU A 1 263 ? -14.812 9.883 18.547 1 95.69 263 LEU A CA 1
ATOM 2230 C C . LEU A 1 263 ? -14.125 9.156 19.703 1 95.69 263 LEU A C 1
ATOM 2232 O O . LEU A 1 263 ? -13.062 8.562 19.516 1 95.69 263 LEU A O 1
ATOM 2236 N N . ASN A 1 264 ? -14.727 9.164 20.875 1 91.75 264 ASN A N 1
ATOM 2237 C CA . ASN A 1 264 ? -14.164 8.547 22.078 1 91.75 264 ASN A CA 1
ATOM 2238 C C . ASN A 1 264 ? -14.609 7.098 22.219 1 91.75 264 ASN A C 1
ATOM 2240 O O . ASN A 1 264 ? -14.312 6.449 23.219 1 91.75 264 ASN A O 1
ATOM 2244 N N . GLU A 1 265 ? -15.352 6.586 21.266 1 84.12 265 GLU A N 1
ATOM 2245 C CA . GLU A 1 265 ? -15.891 5.238 21.406 1 84.12 265 GLU A CA 1
ATOM 2246 C C . GLU A 1 265 ? -15.344 4.309 20.328 1 84.12 265 GLU A C 1
ATOM 2248 O O . GLU A 1 265 ? -14.992 4.758 19.234 1 84.12 265 GLU A O 1
ATOM 2253 N N . MET B 1 1 ? 10.945 17.656 13.812 1 48.81 1 MET B N 1
ATOM 2254 C CA . MET B 1 1 ? 9.656 17.609 14.508 1 48.81 1 MET B CA 1
ATOM 2255 C C . MET B 1 1 ? 9.688 18.484 15.766 1 48.81 1 MET B C 1
ATOM 2257 O O . MET B 1 1 ? 10.711 18.547 16.453 1 48.81 1 MET B O 1
ATOM 2261 N N . ALA B 1 2 ? 8.844 19.516 15.758 1 53.81 2 ALA B N 1
ATOM 2262 C CA . ALA B 1 2 ? 8.898 20.531 16.797 1 53.81 2 ALA B CA 1
ATOM 2263 C C . ALA B 1 2 ? 8.688 19.922 18.188 1 53.81 2 ALA B C 1
ATOM 2265 O O . ALA B 1 2 ? 7.922 18.969 18.344 1 53.81 2 ALA B O 1
ATOM 2266 N N . ASN B 1 3 ? 9.617 20.234 19.078 1 66.75 3 ASN B N 1
ATOM 2267 C CA . ASN B 1 3 ? 9.531 19.859 20.484 1 66.75 3 ASN B CA 1
ATOM 2268 C C . ASN B 1 3 ? 8.258 20.391 21.141 1 66.75 3 ASN B C 1
ATOM 2270 O O . ASN B 1 3 ? 8.102 21.609 21.281 1 66.75 3 ASN B O 1
ATOM 2274 N N . SER B 1 4 ? 7.07 19.703 20.875 1 81.94 4 SER B N 1
ATOM 2275 C CA . SER B 1 4 ? 5.852 20.094 21.562 1 81.94 4 SER B CA 1
ATOM 2276 C C . SER B 1 4 ? 5.582 19.203 22.781 1 81.94 4 SER B C 1
ATOM 2278 O O . SER B 1 4 ? 6.199 18.141 22.922 1 81.94 4 SER B O 1
ATOM 2280 N N . ARG B 1 5 ? 4.797 19.656 23.719 1 91.06 5 ARG B N 1
ATOM 2281 C CA . ARG B 1 5 ? 4.402 18.906 24.891 1 91.06 5 ARG B CA 1
ATOM 2282 C C . ARG B 1 5 ? 3.725 17.594 24.5 1 91.06 5 ARG B C 1
ATOM 2284 O O . ARG B 1 5 ? 3.58 16.688 25.328 1 91.06 5 ARG B O 1
ATOM 2291 N N . TYR B 1 6 ? 3.344 17.453 23.219 1 94.56 6 TYR B N 1
ATOM 2292 C CA . TYR B 1 6 ? 2.609 16.281 22.766 1 94.56 6 TYR B CA 1
ATOM 2293 C C . TYR B 1 6 ? 3.559 15.234 22.203 1 94.56 6 TYR B C 1
ATOM 2295 O O . TYR B 1 6 ? 3.143 14.117 21.891 1 94.56 6 TYR B O 1
ATOM 2303 N N . GLU B 1 7 ? 4.781 15.484 22.141 1 93.69 7 GLU B N 1
ATOM 2304 C CA . GLU B 1 7 ? 5.75 14.648 21.438 1 93.69 7 GLU B CA 1
ATOM 2305 C C . GLU B 1 7 ? 5.859 13.266 22.078 1 93.69 7 GLU B C 1
ATOM 2307 O O . GLU B 1 7 ? 6.348 12.32 21.469 1 93.69 7 GLU B O 1
ATOM 2312 N N . TYR B 1 8 ? 5.391 13.195 23.359 1 95.25 8 TYR B N 1
ATOM 2313 C CA . TYR B 1 8 ? 5.496 11.938 24.094 1 95.25 8 TYR B CA 1
ATOM 2314 C C . TYR B 1 8 ? 4.727 10.828 23.375 1 95.25 8 TYR B C 1
ATOM 2316 O O . TYR B 1 8 ? 5.027 9.648 23.547 1 95.25 8 TYR B O 1
ATOM 2324 N N . VAL B 1 9 ? 3.742 11.117 22.469 1 95.94 9 VAL B N 1
ATOM 2325 C CA . VAL B 1 9 ? 2.898 10.133 21.797 1 95.94 9 VAL B CA 1
ATOM 2326 C C . VAL B 1 9 ? 3.748 9.297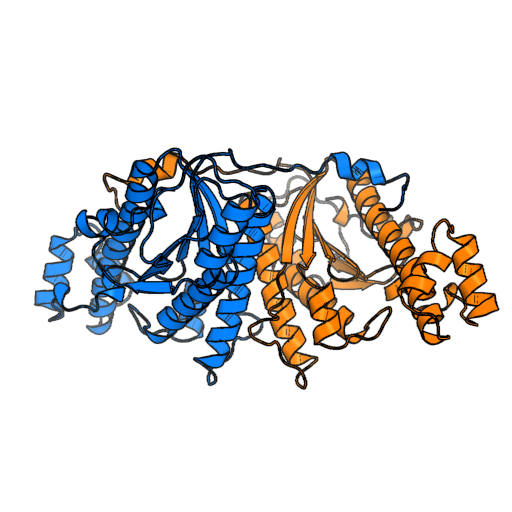 20.844 1 95.94 9 VAL B C 1
ATOM 2328 O O . VAL B 1 9 ? 3.348 8.195 20.453 1 95.94 9 VAL B O 1
ATOM 2331 N N . LYS B 1 10 ? 4.895 9.82 20.453 1 94.81 10 LYS B N 1
ATOM 2332 C CA . LYS B 1 10 ? 5.809 9.094 19.578 1 94.81 10 LYS B CA 1
ATOM 2333 C C . LYS B 1 10 ? 6.312 7.82 20.25 1 94.81 10 LYS B C 1
ATOM 2335 O O . LYS B 1 10 ? 6.68 6.855 19.578 1 94.81 10 LYS B O 1
ATOM 2340 N N . ALA B 1 11 ? 6.277 7.895 21.562 1 95.75 11 ALA B N 1
ATOM 2341 C CA . ALA B 1 11 ? 6.809 6.777 22.344 1 95.75 11 ALA B CA 1
ATOM 2342 C C . ALA B 1 11 ? 5.953 5.523 22.156 1 95.75 11 ALA B C 1
ATOM 2344 O O . ALA B 1 11 ? 6.387 4.414 22.469 1 95.75 11 ALA B O 1
ATOM 2345 N N . PHE B 1 12 ? 4.727 5.688 21.641 1 97.31 12 PHE B N 1
ATOM 2346 C CA . PHE B 1 12 ? 3.828 4.559 21.438 1 97.31 12 PHE B CA 1
ATOM 2347 C C . PHE B 1 12 ? 4.156 3.834 20.125 1 97.31 12 PHE B C 1
ATOM 2349 O O . PHE B 1 12 ? 3.693 2.715 19.906 1 97.31 12 PHE B O 1
ATOM 2356 N N . GLU B 1 13 ? 4.93 4.449 19.25 1 95.88 13 GLU B N 1
ATOM 2357 C CA . GLU B 1 13 ? 5.293 3.84 17.969 1 95.88 13 GLU B CA 1
ATOM 2358 C C . GLU B 1 13 ? 6.215 2.643 18.172 1 95.88 13 GLU B C 1
ATOM 2360 O O . GLU B 1 13 ? 7.09 2.666 19.047 1 95.88 13 GLU B O 1
ATOM 2365 N N . ARG B 1 14 ? 5.945 1.644 17.391 1 94.5 14 ARG B N 1
ATOM 2366 C CA . ARG B 1 14 ? 6.785 0.45 17.391 1 94.5 14 ARG B CA 1
ATOM 2367 C C . ARG B 1 14 ? 7.285 0.129 15.984 1 94.5 14 ARG B C 1
ATOM 2369 O O . ARG B 1 14 ? 6.586 0.375 15 1 94.5 14 ARG B O 1
ATOM 2376 N N . GLU B 1 15 ? 8.586 -0.319 16.016 1 94.81 15 GLU B N 1
ATOM 2377 C CA . GLU B 1 15 ? 9.203 -0.731 14.75 1 94.81 15 GLU B CA 1
ATOM 2378 C C . GLU B 1 15 ? 9.75 -2.152 14.844 1 94.81 15 GLU B C 1
ATOM 2380 O O . GLU B 1 15 ? 10.328 -2.535 15.867 1 94.81 15 GLU B O 1
ATOM 2385 N N . ASN B 1 16 ? 9.352 -2.969 13.859 1 96.5 16 ASN B N 1
ATOM 2386 C CA . ASN B 1 16 ? 9.898 -4.316 13.758 1 96.5 16 ASN B CA 1
ATOM 2387 C C . ASN B 1 16 ? 10.977 -4.41 12.68 1 96.5 16 ASN B C 1
ATOM 2389 O O . ASN B 1 16 ? 10.719 -4.137 11.508 1 96.5 16 ASN B O 1
ATOM 2393 N N . TYR B 1 17 ? 12.195 -4.688 13.102 1 98 17 TYR B N 1
ATOM 2394 C CA . TYR B 1 17 ? 13.312 -4.887 12.18 1 98 17 TYR B CA 1
ATOM 2395 C C . TYR B 1 17 ? 13.5 -6.363 11.859 1 98 17 TYR B C 1
ATOM 2397 O O . TYR B 1 17 ? 13.664 -7.184 12.773 1 98 17 TYR B O 1
ATOM 2405 N N . LEU B 1 18 ? 13.5 -6.715 10.594 1 98.44 18 LEU B N 1
ATOM 2406 C CA . LEU B 1 18 ? 13.672 -8.109 10.195 1 98.44 18 LEU B CA 1
ATOM 2407 C C . LEU B 1 18 ? 15.109 -8.57 10.453 1 98.44 18 LEU B C 1
ATOM 2409 O O . LEU B 1 18 ? 16.047 -7.805 10.258 1 98.44 18 LEU B O 1
ATOM 2413 N N . LEU B 1 19 ? 15.281 -9.797 10.828 1 98.06 19 LEU B N 1
ATOM 2414 C CA . LEU B 1 19 ? 16.547 -10.383 11.242 1 98.06 19 LEU B CA 1
ATOM 2415 C C . LEU B 1 19 ? 17.594 -10.266 10.133 1 98.06 19 LEU B C 1
ATOM 2417 O O . LEU B 1 19 ? 17.328 -10.617 8.977 1 98.06 19 LEU B O 1
ATOM 2421 N N . PRO B 1 20 ? 18.781 -9.711 10.477 1 97.06 20 PRO B N 1
ATOM 2422 C CA . PRO B 1 20 ? 19.859 -9.664 9.484 1 97.06 20 PRO B CA 1
ATOM 2423 C C . PRO B 1 20 ? 20.312 -11.047 9.031 1 97.06 20 PRO B C 1
ATOM 2425 O O . PRO B 1 20 ? 20.047 -12.039 9.719 1 97.06 20 PRO B O 1
ATOM 2428 N N . ASP B 1 21 ? 20.906 -11.102 7.84 1 96.31 21 ASP B N 1
ATOM 2429 C CA . ASP B 1 21 ? 21.531 -12.297 7.289 1 96.31 21 ASP B CA 1
ATOM 2430 C C . ASP B 1 21 ? 20.484 -13.406 7.086 1 96.31 21 ASP B C 1
ATOM 2432 O O . ASP B 1 21 ? 20.781 -14.578 7.332 1 96.31 21 ASP B O 1
ATOM 2436 N N . THR B 1 22 ? 19.266 -13.023 6.824 1 98.19 22 THR B N 1
ATOM 2437 C CA . THR B 1 22 ? 18.203 -13.922 6.422 1 98.19 22 THR B CA 1
ATOM 2438 C C . THR B 1 22 ? 17.578 -13.461 5.102 1 98.19 22 THR B C 1
ATOM 2440 O O . THR B 1 22 ? 17.703 -12.297 4.727 1 98.19 22 THR B O 1
ATOM 2443 N N . PHE B 1 23 ? 17 -14.438 4.375 1 98.5 23 PHE B N 1
ATOM 2444 C CA . PHE B 1 23 ? 16.25 -14.086 3.176 1 98.5 23 PHE B CA 1
ATOM 2445 C C . PHE B 1 23 ? 14.898 -13.477 3.539 1 98.5 23 PHE B C 1
ATOM 2447 O O . PHE B 1 23 ? 14.258 -13.906 4.5 1 98.5 23 PHE B O 1
ATOM 2454 N N . ILE B 1 24 ? 14.516 -12.477 2.832 1 98.69 24 ILE B N 1
ATOM 2455 C CA . ILE B 1 24 ? 13.18 -11.898 2.992 1 98.69 24 ILE B CA 1
ATOM 2456 C C . ILE B 1 24 ? 12.328 -12.219 1.77 1 98.69 24 ILE B C 1
ATOM 2458 O O . ILE B 1 24 ? 12.773 -12.047 0.632 1 98.69 24 ILE B O 1
ATOM 2462 N N . VAL B 1 25 ? 11.172 -12.773 1.971 1 98.88 25 VAL B N 1
ATOM 2463 C CA . VAL B 1 25 ? 10.164 -12.867 0.92 1 98.88 25 VAL B CA 1
ATOM 2464 C C . VAL B 1 25 ? 8.977 -11.961 1.255 1 98.88 25 VAL B C 1
ATOM 2466 O O . VAL B 1 25 ? 8.375 -12.086 2.32 1 98.88 25 VAL B O 1
ATOM 2469 N N . ILE B 1 26 ? 8.727 -11 0.404 1 98.94 26 ILE B N 1
ATOM 2470 C CA . ILE B 1 26 ? 7.531 -10.172 0.525 1 98.94 26 ILE B CA 1
ATOM 2471 C C . ILE B 1 26 ? 6.445 -10.695 -0.416 1 98.94 26 ILE B C 1
ATOM 2473 O O . ILE B 1 26 ? 6.617 -10.68 -1.637 1 98.94 26 ILE B O 1
ATOM 2477 N N . ARG B 1 27 ? 5.398 -11.141 0.121 1 98.88 27 ARG B N 1
ATOM 2478 C CA . ARG B 1 27 ? 4.266 -11.617 -0.667 1 98.88 27 ARG B CA 1
ATOM 2479 C C . ARG B 1 27 ? 3.164 -10.57 -0.735 1 98.88 27 ARG B C 1
ATOM 2481 O O . ARG B 1 27 ? 2.701 -10.078 0.296 1 98.88 27 ARG B O 1
ATOM 2488 N N . VAL B 1 28 ? 2.822 -10.156 -1.874 1 98.88 28 VAL B N 1
ATOM 2489 C CA . VAL B 1 28 ? 1.69 -9.258 -2.098 1 98.88 28 VAL B CA 1
ATOM 2490 C C . VAL B 1 28 ? 0.498 -10.055 -2.621 1 98.88 28 VAL B C 1
ATOM 2492 O O . VAL B 1 28 ? 0.669 -11.031 -3.359 1 98.88 28 VAL B O 1
ATOM 2495 N N . ASP B 1 29 ? -0.672 -9.672 -2.234 1 98.69 29 ASP B N 1
ATOM 2496 C CA . ASP B 1 29 ? -1.9 -10.375 -2.59 1 98.69 29 ASP B CA 1
ATOM 2497 C C . ASP B 1 29 ? -3.049 -9.398 -2.818 1 98.69 29 ASP B C 1
ATOM 2499 O O . ASP B 1 29 ? -3.355 -8.578 -1.95 1 98.69 29 ASP B O 1
ATOM 2503 N N . GLY B 1 30 ? -3.68 -9.516 -3.924 1 98.75 30 GLY B N 1
ATOM 2504 C CA . GLY B 1 30 ? -4.762 -8.609 -4.27 1 98.75 30 GLY B CA 1
ATOM 2505 C C . GLY B 1 30 ? -5.973 -8.75 -3.365 1 98.75 30 GLY B C 1
ATOM 2506 O O . GLY B 1 30 ? -6.34 -9.867 -2.984 1 98.75 30 GLY B O 1
ATOM 2507 N N . LYS B 1 31 ? -6.566 -7.641 -3.049 1 98.38 31 LYS B N 1
ATOM 2508 C CA . LYS B 1 31 ? -7.793 -7.625 -2.262 1 98.38 31 LYS B CA 1
ATOM 2509 C C . LYS B 1 31 ? -9.008 -7.371 -3.146 1 98.38 31 LYS B C 1
ATOM 2511 O O . LYS B 1 31 ? -9.078 -6.359 -3.846 1 98.38 31 LYS B O 1
ATOM 2516 N N . GLY B 1 32 ? -9.984 -8.258 -3.096 1 97.38 32 GLY B N 1
ATOM 2517 C CA . GLY B 1 32 ? -11.227 -8.055 -3.818 1 97.38 32 GLY B CA 1
ATOM 2518 C C . GLY B 1 32 ? -11.109 -8.32 -5.305 1 97.38 32 GLY B C 1
ATOM 2519 O O . GLY B 1 32 ? -11.844 -7.742 -6.109 1 97.38 32 GLY B O 1
ATOM 2520 N N . PHE B 1 33 ? -10.219 -9.234 -5.707 1 98.12 33 PHE B N 1
ATOM 2521 C CA . PHE B 1 33 ? -9.969 -9.43 -7.129 1 98.12 33 PHE B CA 1
ATOM 2522 C C . PHE B 1 33 ? -11.023 -10.352 -7.742 1 98.12 33 PHE B C 1
ATOM 2524 O O . PHE B 1 33 ? -11.156 -10.414 -8.969 1 98.12 33 PHE B O 1
ATOM 2531 N N . HIS B 1 34 ? -11.703 -11.117 -6.863 1 96.19 34 HIS B N 1
ATOM 2532 C CA . HIS B 1 34 ? -12.859 -11.828 -7.395 1 96.19 34 HIS B CA 1
ATOM 2533 C C . HIS B 1 34 ? -13.875 -10.859 -7.98 1 96.19 34 HIS B C 1
ATOM 2535 O O . HIS B 1 34 ? -14.305 -11.016 -9.125 1 96.19 34 HIS B O 1
ATOM 2541 N N . LYS B 1 35 ? -14.258 -9.82 -7.215 1 97.56 35 LYS B N 1
ATOM 2542 C CA . LYS B 1 35 ? -15.18 -8.781 -7.668 1 97.56 35 LYS B CA 1
ATOM 2543 C C . LYS B 1 35 ? -14.578 -7.988 -8.828 1 97.56 35 LYS B C 1
ATOM 2545 O O . LYS B 1 35 ? -15.281 -7.637 -9.773 1 97.56 35 LYS B O 1
ATOM 2550 N N . PHE B 1 36 ? -13.336 -7.73 -8.758 1 98.38 36 PHE B N 1
ATOM 2551 C CA . PHE B 1 36 ? -12.617 -6.984 -9.781 1 98.38 36 PHE B CA 1
ATOM 2552 C C . PHE B 1 36 ? -12.703 -7.695 -11.125 1 98.38 36 PHE B C 1
ATOM 2554 O O . PHE B 1 36 ? -13.055 -7.086 -12.141 1 98.38 36 PHE B O 1
ATOM 2561 N N . SER B 1 37 ? -12.383 -9.016 -11.125 1 97.94 37 SER B N 1
ATOM 2562 C CA . SER B 1 37 ? -12.367 -9.805 -12.352 1 97.94 37 SER B CA 1
ATOM 2563 C C . SER B 1 37 ? -13.773 -9.945 -12.93 1 97.94 37 SER B C 1
ATOM 2565 O O . SER B 1 37 ? -13.945 -9.977 -14.156 1 97.94 37 SER B O 1
ATOM 2567 N N . GLN B 1 38 ? -14.75 -10.008 -12.039 1 97.56 38 GLN B N 1
ATOM 2568 C CA . GLN B 1 38 ? -16.141 -10.062 -12.492 1 97.56 38 GLN B CA 1
ATOM 2569 C C . GLN B 1 38 ? -16.562 -8.742 -13.125 1 97.56 38 GLN B C 1
ATOM 2571 O O . GLN B 1 38 ? -17.141 -8.727 -14.219 1 97.56 38 GLN B O 1
ATOM 2576 N N . HIS B 1 39 ? -16.234 -7.66 -12.469 1 98.38 39 HIS B N 1
ATOM 2577 C CA . HIS B 1 39 ? -16.625 -6.328 -12.922 1 98.38 39 HIS B CA 1
ATOM 2578 C C . HIS B 1 39 ? -16.047 -6.027 -14.297 1 98.38 39 HIS B C 1
ATOM 2580 O O . HIS B 1 39 ? -16.75 -5.5 -15.164 1 98.38 39 HIS B O 1
ATOM 2586 N N . TYR B 1 40 ? -14.828 -6.418 -14.492 1 98.38 40 TYR B N 1
ATOM 2587 C CA . TYR B 1 40 ? -14.156 -6.086 -15.742 1 98.38 40 TYR B CA 1
ATOM 2588 C C . TYR B 1 40 ? -14.211 -7.258 -16.719 1 98.38 40 TYR B C 1
ATOM 2590 O O . TYR B 1 40 ? -13.508 -7.266 -17.734 1 98.38 40 TYR B O 1
ATOM 2598 N N . ARG B 1 41 ? -14.93 -8.328 -16.438 1 97.38 41 ARG B N 1
ATOM 2599 C CA . ARG B 1 41 ? -15.266 -9.438 -17.312 1 97.38 41 ARG B CA 1
ATOM 2600 C C . ARG B 1 41 ? -14.008 -10.156 -17.797 1 97.38 41 ARG B C 1
ATOM 2602 O O . ARG B 1 41 ? -13.836 -10.359 -19 1 97.38 41 ARG B O 1
ATOM 2609 N N . PHE B 1 42 ? -13.242 -10.586 -16.828 1 97.81 42 PHE B N 1
ATOM 2610 C CA . PHE B 1 42 ? -12.07 -11.383 -17.156 1 97.81 42 PHE B CA 1
ATOM 2611 C C . PHE B 1 42 ? -12.469 -12.656 -17.891 1 97.81 42 PHE B C 1
ATOM 2613 O O . PHE B 1 42 ? -13.477 -13.281 -17.562 1 97.81 42 PHE B O 1
ATOM 2620 N N . ASP B 1 43 ? -11.633 -13.039 -18.812 1 97.12 43 ASP B N 1
ATOM 2621 C CA . ASP B 1 43 ? -11.766 -14.391 -19.344 1 97.12 43 ASP B CA 1
ATOM 2622 C C . ASP B 1 43 ? -11.562 -15.438 -18.25 1 97.12 43 ASP B C 1
ATOM 2624 O O . ASP B 1 43 ? -10.789 -15.219 -17.312 1 97.12 43 ASP B O 1
ATOM 2628 N N . LYS B 1 44 ? -12.242 -16.516 -18.391 1 95.94 44 LYS B N 1
ATOM 2629 C CA . LYS B 1 44 ? -12.125 -17.609 -17.422 1 95.94 44 LYS B CA 1
ATOM 2630 C C . LYS B 1 44 ? -11.602 -18.875 -18.094 1 95.94 44 LYS B C 1
ATOM 2632 O O . LYS B 1 44 ? -11.914 -19.141 -19.25 1 95.94 44 LYS B O 1
ATOM 2637 N N . PRO B 1 45 ? -10.781 -19.656 -17.453 1 96.5 45 PRO B N 1
ATOM 2638 C CA . PRO B 1 45 ? -10.312 -19.547 -16.078 1 96.5 45 PRO B CA 1
ATOM 2639 C C . PRO B 1 45 ? -9.164 -18.547 -15.922 1 96.5 45 PRO B C 1
ATOM 2641 O O . PRO B 1 45 ? -8.859 -18.125 -14.805 1 96.5 45 PRO B O 1
ATOM 2644 N N . ASN B 1 46 ? -8.461 -18.25 -17.016 1 97.31 46 ASN B N 1
ATOM 2645 C CA . ASN B 1 46 ? -7.328 -17.344 -16.969 1 97.31 46 ASN B CA 1
ATOM 2646 C C . ASN B 1 46 ? -7.469 -16.219 -18 1 97.31 46 ASN B C 1
ATOM 2648 O O . ASN B 1 46 ? -7.871 -16.469 -19.141 1 97.31 46 ASN B O 1
ATOM 2652 N N . ASP B 1 47 ? -7.207 -15.031 -17.625 1 98 47 ASP B N 1
ATOM 2653 C CA . ASP B 1 47 ? -7.133 -13.891 -18.531 1 98 47 ASP B CA 1
ATOM 2654 C C . ASP B 1 47 ? -5.688 -13.477 -18.781 1 98 47 ASP B C 1
ATOM 2656 O O . ASP B 1 47 ? -5.059 -12.844 -17.938 1 98 47 ASP B O 1
ATOM 2660 N N . LEU B 1 48 ? -5.238 -13.859 -19.922 1 98.06 48 LEU B N 1
ATOM 2661 C CA . LEU B 1 48 ? -3.828 -13.695 -20.25 1 98.06 48 LEU B CA 1
ATOM 2662 C C . LEU B 1 48 ? -3.434 -12.227 -20.219 1 98.06 48 LEU B C 1
ATOM 2664 O O . LEU B 1 48 ? -2.336 -11.883 -19.781 1 98.06 48 LEU B O 1
ATOM 2668 N N . ARG B 1 49 ? -4.262 -11.336 -20.734 1 97.81 49 ARG B N 1
ATOM 2669 C CA . ARG B 1 49 ? -3.975 -9.906 -20.734 1 97.81 49 ARG B CA 1
ATOM 2670 C C . ARG B 1 49 ? -3.861 -9.375 -19.297 1 97.81 49 ARG B C 1
ATOM 2672 O O . ARG B 1 49 ? -2.967 -8.586 -19 1 97.81 49 ARG B O 1
ATOM 2679 N N . ALA B 1 50 ? -4.738 -9.812 -18.422 1 98.38 50 ALA B N 1
ATOM 2680 C CA . ALA B 1 50 ? -4.699 -9.398 -17.031 1 98.38 50 ALA B CA 1
ATOM 2681 C C . ALA B 1 50 ? -3.445 -9.922 -16.328 1 98.38 50 ALA B C 1
ATOM 2683 O O . ALA B 1 50 ? -2.834 -9.219 -15.523 1 98.38 50 ALA B O 1
ATOM 2684 N N . LEU B 1 51 ? -3.09 -11.164 -16.656 1 98.69 51 LEU B N 1
ATOM 2685 C CA . LEU B 1 51 ? -1.854 -11.719 -16.109 1 98.69 51 LEU B CA 1
ATOM 2686 C C . LEU B 1 51 ? -0.646 -10.906 -16.562 1 98.69 51 LEU B C 1
ATOM 2688 O O . LEU B 1 51 ? 0.312 -10.734 -15.805 1 98.69 51 LEU B O 1
ATOM 2692 N N . GLY B 1 52 ? -0.743 -10.445 -17.812 1 98.69 52 GLY B N 1
ATOM 2693 C CA . GLY B 1 52 ? 0.308 -9.578 -18.312 1 98.69 52 GLY B CA 1
ATOM 2694 C C . GLY B 1 52 ? 0.466 -8.297 -17.516 1 98.69 52 GLY B C 1
ATOM 2695 O O . GLY B 1 52 ? 1.586 -7.84 -17.281 1 98.69 52 GLY B O 1
ATOM 2696 N N . VAL B 1 53 ? -0.618 -7.727 -17.094 1 98.81 53 VAL B N 1
ATOM 2697 C CA . VAL B 1 53 ? -0.599 -6.512 -16.281 1 98.81 53 VAL B CA 1
ATOM 2698 C C . VAL B 1 53 ? 0.09 -6.797 -14.945 1 98.81 53 VAL B C 1
ATOM 2700 O O . VAL B 1 53 ? 0.945 -6.023 -14.5 1 98.81 53 VAL B O 1
ATOM 2703 N N . MET B 1 54 ? -0.291 -7.926 -14.328 1 98.81 54 MET B N 1
ATOM 2704 C CA . MET B 1 54 ? 0.325 -8.336 -13.07 1 98.81 54 MET B CA 1
ATOM 2705 C C . MET B 1 54 ? 1.835 -8.484 -13.227 1 98.81 54 MET B C 1
ATOM 2707 O O . MET B 1 54 ? 2.6 -8.016 -12.391 1 98.81 54 MET B O 1
ATOM 2711 N N . ASN B 1 55 ? 2.227 -9.133 -14.297 1 98.88 55 ASN B N 1
ATOM 2712 C CA . ASN B 1 55 ? 3.641 -9.391 -14.547 1 98.88 55 ASN B CA 1
ATOM 2713 C C . ASN B 1 55 ? 4.414 -8.102 -14.789 1 98.88 55 ASN B C 1
ATOM 2715 O O . ASN B 1 55 ? 5.539 -7.945 -14.312 1 98.88 55 ASN B O 1
ATOM 2719 N N . ARG B 1 56 ? 3.83 -7.203 -15.492 1 98.81 56 ARG B N 1
ATOM 2720 C CA . ARG B 1 56 ? 4.48 -5.926 -15.766 1 98.81 56 ARG B CA 1
ATOM 2721 C C . ARG B 1 56 ? 4.652 -5.113 -14.492 1 98.81 56 ARG B C 1
ATOM 2723 O O . ARG B 1 56 ? 5.695 -4.488 -14.281 1 98.81 56 ARG B O 1
ATOM 2730 N N . ALA B 1 57 ? 3.648 -5.094 -13.695 1 98.94 57 ALA B N 1
ATOM 2731 C CA . ALA B 1 57 ? 3.734 -4.398 -12.406 1 98.94 57 ALA B CA 1
ATOM 2732 C C . ALA B 1 57 ? 4.863 -4.961 -11.555 1 98.94 57 ALA B C 1
ATOM 2734 O O . ALA B 1 57 ? 5.68 -4.207 -11.016 1 98.94 57 ALA B O 1
ATOM 2735 N N . ALA B 1 58 ? 4.941 -6.277 -11.453 1 98.94 58 ALA B N 1
ATOM 2736 C CA . ALA B 1 58 ? 5.973 -6.93 -10.656 1 98.94 58 ALA B CA 1
ATOM 2737 C C . ALA B 1 58 ? 7.363 -6.645 -11.219 1 98.94 58 ALA B C 1
ATOM 2739 O O . ALA B 1 58 ? 8.312 -6.414 -10.461 1 98.94 58 ALA B O 1
ATOM 2740 N N . LEU B 1 59 ? 7.438 -6.68 -12.516 1 98.88 59 LEU B N 1
ATOM 2741 C CA . LEU B 1 59 ? 8.703 -6.367 -13.172 1 98.88 59 LEU B CA 1
ATOM 2742 C C . LEU B 1 59 ? 9.18 -4.969 -12.797 1 98.88 59 LEU B C 1
ATOM 2744 O O . LEU B 1 59 ? 10.367 -4.77 -12.508 1 98.88 59 LEU B O 1
ATOM 2748 N N . LYS B 1 60 ? 8.297 -4.031 -12.781 1 98.75 60 LYS B N 1
ATOM 2749 C CA . LYS B 1 60 ? 8.656 -2.652 -12.461 1 98.75 60 LYS B CA 1
ATOM 2750 C C . LYS B 1 60 ? 9.102 -2.521 -11.008 1 98.75 60 LYS B C 1
ATOM 2752 O O . LYS B 1 60 ? 10.016 -1.76 -10.695 1 98.75 60 LYS B O 1
ATOM 2757 N N . VAL B 1 61 ? 8.445 -3.244 -10.102 1 98.81 61 VAL B N 1
ATOM 2758 C CA . VAL B 1 61 ? 8.867 -3.254 -8.703 1 98.81 61 VAL B CA 1
ATOM 2759 C C . VAL B 1 61 ? 10.297 -3.768 -8.594 1 98.81 61 VAL B C 1
ATOM 2761 O O . VAL B 1 61 ? 11.117 -3.189 -7.879 1 98.81 61 VAL B O 1
ATOM 2764 N N . MET B 1 62 ? 10.617 -4.82 -9.328 1 98.75 62 MET B N 1
ATOM 2765 C CA . MET B 1 62 ? 11.969 -5.371 -9.312 1 98.75 62 MET B CA 1
ATOM 2766 C C . MET B 1 62 ? 12.977 -4.367 -9.859 1 98.75 62 MET B C 1
ATOM 2768 O O . MET B 1 62 ? 14.102 -4.277 -9.359 1 98.75 62 MET B O 1
ATOM 2772 N N . GLN B 1 63 ? 12.531 -3.672 -10.875 1 98.44 63 GLN B N 1
ATOM 2773 C CA . GLN B 1 63 ? 13.422 -2.668 -11.453 1 98.44 63 GLN B CA 1
ATOM 2774 C C . GLN B 1 63 ? 13.703 -1.547 -10.461 1 98.44 63 GLN B C 1
ATOM 2776 O O . GLN B 1 63 ? 14.805 -0.994 -10.438 1 98.44 63 GLN B O 1
ATOM 2781 N N . LYS B 1 64 ? 12.773 -1.223 -9.672 1 97.56 64 LYS B N 1
ATOM 2782 C CA . LYS B 1 64 ? 12.914 -0.151 -8.695 1 97.56 64 LYS B CA 1
ATOM 2783 C C . LYS B 1 64 ? 13.852 -0.562 -7.562 1 97.56 64 LYS B C 1
ATOM 2785 O O . LYS B 1 64 ? 14.562 0.275 -7.008 1 97.56 64 LYS B O 1
ATOM 2790 N N . TYR B 1 65 ? 13.797 -1.817 -7.176 1 97.94 65 TYR B N 1
ATOM 2791 C CA . TYR B 1 65 ? 14.602 -2.299 -6.059 1 97.94 65 TYR B CA 1
ATOM 2792 C C . TYR B 1 65 ? 15.594 -3.363 -6.516 1 97.94 65 TYR B C 1
ATOM 2794 O O . TYR B 1 65 ? 15.227 -4.531 -6.68 1 97.94 65 TYR B O 1
ATOM 2802 N N . SER B 1 66 ? 16.812 -2.986 -6.57 1 96.69 66 SER B N 1
ATOM 2803 C CA . SER B 1 66 ? 17.844 -3.883 -7.082 1 96.69 66 SER B CA 1
ATOM 2804 C C . SER B 1 66 ? 18.078 -5.051 -6.129 1 96.69 66 SER B C 1
ATOM 2806 O O . SER B 1 66 ? 18.688 -6.059 -6.512 1 96.69 66 SER B O 1
ATOM 2808 N N . ASP B 1 67 ? 17.594 -4.953 -4.887 1 97.25 67 ASP B N 1
ATOM 2809 C CA . ASP B 1 67 ? 17.766 -6.012 -3.896 1 97.25 67 ASP B CA 1
ATOM 2810 C C . ASP B 1 67 ? 16.812 -7.18 -4.168 1 97.25 67 ASP B C 1
ATOM 2812 O O . ASP B 1 67 ? 16.969 -8.258 -3.592 1 97.25 67 ASP B O 1
ATOM 2816 N N . VAL B 1 68 ? 15.789 -7.004 -5.012 1 98.62 68 VAL B N 1
ATOM 2817 C CA . VAL B 1 68 ? 14.891 -8.094 -5.375 1 98.62 68 VAL B CA 1
ATOM 2818 C C . VAL B 1 68 ? 15.531 -8.945 -6.473 1 98.62 68 VAL B C 1
ATOM 2820 O O . VAL B 1 68 ? 15.695 -8.484 -7.605 1 98.62 68 VAL B O 1
ATOM 2823 N N . LEU B 1 69 ? 15.781 -10.172 -6.219 1 97.88 69 LEU B N 1
ATOM 2824 C CA . LEU B 1 69 ? 16.547 -11.023 -7.133 1 97.88 69 LEU B CA 1
ATOM 2825 C C . LEU B 1 69 ? 15.602 -11.883 -7.969 1 97.88 69 LEU B C 1
ATOM 2827 O O . LEU B 1 69 ? 15.961 -12.305 -9.07 1 97.88 69 LEU B O 1
ATOM 2831 N N . MET B 1 70 ? 14.492 -12.203 -7.395 1 98.62 70 MET B N 1
ATOM 2832 C CA . MET B 1 70 ? 13.531 -13.102 -8.023 1 98.62 70 MET B CA 1
ATOM 2833 C C . MET B 1 70 ? 12.117 -12.805 -7.539 1 98.62 70 MET B C 1
ATOM 2835 O O . MET B 1 70 ? 11.93 -12.273 -6.441 1 98.62 70 MET B O 1
ATOM 2839 N N . ALA B 1 71 ? 11.195 -13.023 -8.367 1 98.94 71 ALA B N 1
ATOM 2840 C CA . ALA B 1 71 ? 9.789 -12.945 -7.988 1 98.94 71 ALA B CA 1
ATOM 2841 C C . ALA B 1 71 ? 8.977 -14.047 -8.656 1 98.94 71 ALA B C 1
ATOM 2843 O O . ALA B 1 71 ? 9.344 -14.531 -9.734 1 98.94 71 ALA B O 1
ATOM 2844 N N . TYR B 1 72 ? 7.98 -14.523 -8.016 1 98.94 72 TYR B N 1
ATOM 2845 C CA . TYR B 1 72 ? 7.059 -15.531 -8.523 1 98.94 72 TYR B CA 1
ATOM 2846 C C . TYR B 1 72 ? 5.617 -15.055 -8.422 1 98.94 72 TYR B C 1
ATOM 2848 O O . TYR B 1 72 ? 5.184 -14.602 -7.359 1 98.94 72 TYR B O 1
ATOM 2856 N N . GLY B 1 73 ? 4.918 -15.094 -9.508 1 98.81 73 GLY B N 1
ATOM 2857 C CA . GLY B 1 73 ? 3.543 -14.625 -9.523 1 98.81 73 GLY B CA 1
ATOM 2858 C C . GLY B 1 73 ? 2.562 -15.656 -10.047 1 98.81 73 GLY B C 1
ATOM 2859 O O . GLY B 1 73 ? 2.883 -16.406 -10.969 1 98.81 73 GLY B O 1
ATOM 2860 N N . ASP B 1 74 ? 1.418 -15.711 -9.438 1 97.56 74 ASP B N 1
ATOM 2861 C CA . ASP B 1 74 ? 0.243 -16.453 -9.875 1 97.56 74 ASP B CA 1
ATOM 2862 C C . ASP B 1 74 ? -1.044 -15.727 -9.5 1 97.56 74 ASP B C 1
ATOM 2864 O O . ASP B 1 74 ? -1.189 -15.25 -8.375 1 97.56 74 ASP B O 1
ATOM 2868 N N . SER B 1 75 ? -1.95 -15.594 -10.484 1 97.06 75 SER B N 1
ATOM 2869 C CA . SER B 1 75 ? -3.221 -14.906 -10.281 1 97.06 75 SER B CA 1
ATOM 2870 C C . SER B 1 75 ? -3.004 -13.477 -9.805 1 97.06 75 SER B C 1
ATOM 2872 O O . SER B 1 75 ? -2.346 -12.688 -10.484 1 97.06 75 SER B O 1
ATOM 2874 N N . ASP B 1 76 ? -3.492 -13.125 -8.656 1 98.25 76 ASP B N 1
ATOM 2875 C CA . ASP B 1 76 ? -3.338 -11.781 -8.117 1 98.25 76 ASP B CA 1
ATOM 2876 C C . ASP B 1 76 ? -2.336 -11.766 -6.961 1 98.25 76 ASP B C 1
ATOM 2878 O O . ASP B 1 76 ? -2.438 -10.938 -6.055 1 98.25 76 ASP B O 1
ATOM 2882 N N . GLU B 1 77 ? -1.357 -12.68 -6.996 1 98.69 77 GLU B N 1
ATOM 2883 C CA . GLU B 1 77 ? -0.352 -12.789 -5.941 1 98.69 77 GLU B CA 1
ATOM 2884 C C . GLU B 1 77 ? 1.059 -12.781 -6.523 1 98.69 77 GLU B C 1
ATOM 2886 O O . GLU B 1 77 ? 1.303 -13.367 -7.582 1 98.69 77 GLU B O 1
ATOM 2891 N N . TYR B 1 78 ? 1.956 -12.117 -5.875 1 98.94 78 TYR B N 1
ATOM 2892 C CA . TYR B 1 78 ? 3.377 -12.18 -6.195 1 98.94 78 TYR B CA 1
ATOM 2893 C C . TYR B 1 78 ? 4.219 -12.266 -4.93 1 98.94 78 TYR B C 1
ATOM 2895 O O . TYR B 1 78 ? 3.908 -11.633 -3.922 1 98.94 78 TYR B O 1
ATOM 2903 N N . SER B 1 79 ? 5.273 -13.055 -5 1 98.94 79 SER B N 1
ATOM 2904 C CA . SER B 1 79 ? 6.289 -13.148 -3.957 1 98.94 79 SER B CA 1
ATOM 2905 C C . SER B 1 79 ? 7.637 -12.633 -4.449 1 98.94 79 SER B C 1
ATOM 2907 O O . SER B 1 79 ? 8.156 -13.109 -5.461 1 98.94 79 SER B O 1
ATOM 2909 N N . PHE B 1 80 ? 8.203 -11.68 -3.76 1 98.94 80 PHE B N 1
ATOM 2910 C CA . PHE B 1 80 ? 9.484 -11.062 -4.109 1 98.94 80 PHE B CA 1
ATOM 2911 C C . PHE B 1 80 ? 10.586 -11.539 -3.172 1 98.94 80 PHE B C 1
ATOM 2913 O O . PHE B 1 80 ? 10.484 -11.383 -1.954 1 98.94 80 PHE B O 1
ATOM 2920 N N . LEU B 1 81 ? 11.625 -12.094 -3.705 1 98.88 81 LEU B N 1
ATOM 2921 C CA . LEU B 1 81 ? 12.773 -12.555 -2.936 1 98.88 81 LEU B CA 1
ATOM 2922 C C . LEU B 1 81 ? 13.836 -11.469 -2.832 1 98.88 81 LEU B C 1
ATOM 2924 O O . LEU B 1 81 ? 14.414 -11.055 -3.844 1 98.88 81 LEU B O 1
ATOM 2928 N N . LEU B 1 82 ? 14.039 -11 -1.647 1 98.62 82 LEU B N 1
ATOM 2929 C CA . LEU B 1 82 ? 15.133 -10.07 -1.387 1 98.62 82 LEU B CA 1
ATOM 2930 C C . LEU B 1 82 ? 16.375 -10.82 -0.915 1 98.62 82 LEU B C 1
ATOM 2932 O O . LEU B 1 82 ? 16.281 -11.797 -0.17 1 98.62 82 LEU B O 1
ATOM 2936 N N . ARG B 1 83 ? 17.438 -10.32 -1.35 1 95.12 83 ARG B N 1
ATOM 2937 C CA . ARG B 1 83 ? 18.703 -10.977 -1.03 1 95.12 83 ARG B CA 1
ATOM 2938 C C . ARG B 1 83 ? 18.906 -11.062 0.478 1 95.12 83 ARG B C 1
ATOM 2940 O O . ARG B 1 83 ? 18.391 -10.227 1.229 1 95.12 83 ARG B O 1
ATOM 2947 N N . ARG B 1 84 ? 19.719 -11.984 0.903 1 95.5 84 ARG B N 1
ATOM 2948 C CA . ARG B 1 84 ? 20.016 -12.273 2.303 1 95.5 84 ARG B CA 1
ATOM 2949 C C . ARG B 1 84 ? 20.641 -11.062 2.986 1 95.5 84 ARG B C 1
ATOM 2951 O O . ARG B 1 84 ? 20.328 -10.75 4.133 1 95.5 84 ARG B O 1
ATOM 2958 N N . LYS B 1 85 ? 21.438 -10.297 2.324 1 93.38 85 LYS B N 1
ATOM 2959 C CA . LYS B 1 85 ? 22.188 -9.188 2.898 1 93.38 85 LYS B CA 1
ATOM 2960 C C . LYS B 1 85 ? 21.469 -7.855 2.639 1 93.38 85 LYS B C 1
ATOM 2962 O O . LYS B 1 85 ? 22.062 -6.789 2.842 1 93.38 85 LYS B O 1
ATOM 2967 N N . CYS B 1 86 ? 20.234 -8.008 2.104 1 95.25 86 CYS B N 1
ATOM 2968 C CA . CYS B 1 86 ? 19.469 -6.797 1.822 1 95.25 86 CYS B CA 1
ATOM 2969 C C . CYS B 1 86 ? 19.391 -5.898 3.051 1 95.25 86 CYS B C 1
ATOM 2971 O O . CYS B 1 86 ? 19.188 -6.379 4.164 1 95.25 86 CYS B O 1
ATOM 2973 N N . GLU B 1 87 ? 19.609 -4.582 2.861 1 95.5 87 GLU B N 1
ATOM 2974 C CA . GLU B 1 87 ? 19.5 -3.596 3.934 1 95.5 87 GLU B CA 1
ATOM 2975 C C . GLU B 1 87 ? 18.484 -2.504 3.58 1 95.5 87 GLU B C 1
ATOM 2977 O O . GLU B 1 87 ? 18.516 -1.414 4.156 1 95.5 87 GLU B O 1
ATOM 2982 N N . LEU B 1 88 ? 17.688 -2.83 2.605 1 96.81 88 LEU B N 1
ATOM 2983 C CA . LEU B 1 88 ? 16.672 -1.879 2.158 1 96.81 88 LEU B CA 1
ATOM 2984 C C . LEU B 1 88 ? 15.844 -1.37 3.334 1 96.81 88 LEU B C 1
ATOM 2986 O O . LEU B 1 88 ? 15.328 -2.162 4.125 1 96.81 88 LEU B O 1
ATOM 2990 N N . TYR B 1 89 ? 15.766 0.003 3.533 1 97.88 89 TYR B N 1
ATOM 2991 C CA . TYR B 1 89 ? 15.016 0.682 4.582 1 97.88 89 TYR B CA 1
ATOM 2992 C C . TYR B 1 89 ? 15.352 0.108 5.953 1 97.88 89 TYR B C 1
ATOM 2994 O O . TYR B 1 89 ? 14.469 -0.043 6.801 1 97.88 89 TYR B O 1
ATOM 3002 N N . GLU B 1 90 ? 16.578 -0.291 6.113 1 97.81 90 GLU B N 1
ATOM 3003 C CA . GLU B 1 90 ? 17.094 -0.826 7.367 1 97.81 90 GLU B CA 1
ATOM 3004 C C . GLU B 1 90 ? 16.344 -2.078 7.789 1 97.81 90 GLU B C 1
ATOM 3006 O O . GLU B 1 90 ? 16.172 -2.342 8.984 1 97.81 90 GLU B O 1
ATOM 3011 N N . ARG B 1 91 ? 15.648 -2.758 6.836 1 98.31 91 ARG B N 1
ATOM 3012 C CA . ARG B 1 91 ? 14.898 -3.994 7.043 1 98.31 91 ARG B CA 1
ATOM 3013 C C . ARG B 1 91 ? 13.695 -3.762 7.953 1 98.31 91 ARG B C 1
ATOM 3015 O O . ARG B 1 91 ? 13.297 -4.652 8.703 1 98.31 91 ARG B O 1
ATOM 3022 N N . ARG B 1 92 ? 13.156 -2.531 7.949 1 98.38 92 ARG B N 1
ATOM 3023 C CA . ARG B 1 92 ? 11.906 -2.264 8.664 1 98.38 92 ARG B CA 1
ATOM 3024 C C . ARG B 1 92 ? 10.734 -2.963 7.992 1 98.38 92 ARG B C 1
ATOM 3026 O O . ARG B 1 92 ? 10.375 -2.635 6.859 1 98.38 92 ARG B O 1
ATOM 3033 N N . GLU B 1 93 ? 10.117 -3.865 8.734 1 98.44 93 GLU B N 1
ATOM 3034 C CA . GLU B 1 93 ? 9.102 -4.762 8.188 1 98.44 93 GLU B CA 1
ATOM 3035 C C . GLU B 1 93 ? 7.922 -3.982 7.625 1 98.44 93 GLU B C 1
ATOM 3037 O O . GLU B 1 93 ? 7.512 -4.203 6.48 1 98.44 93 GLU B O 1
ATOM 3042 N N . MET B 1 94 ? 7.449 -3.041 8.406 1 98.06 94 MET B N 1
ATOM 3043 C CA . MET B 1 94 ? 6.262 -2.289 8.016 1 98.06 94 MET B CA 1
ATOM 3044 C C . MET B 1 94 ? 6.547 -1.431 6.785 1 98.06 94 MET B C 1
ATOM 3046 O O . MET B 1 94 ? 5.73 -1.374 5.863 1 98.06 94 MET B O 1
ATOM 3050 N N . LYS B 1 95 ? 7.68 -0.784 6.777 1 98.44 95 LYS B N 1
ATOM 3051 C CA . LYS B 1 95 ? 8.062 0.057 5.645 1 98.44 95 LYS B CA 1
ATOM 3052 C C . LYS B 1 95 ? 8.164 -0.761 4.363 1 98.44 95 LYS B C 1
ATOM 3054 O O . LYS B 1 95 ? 7.637 -0.362 3.322 1 98.44 95 LYS B O 1
ATOM 3059 N N . LEU B 1 96 ? 8.773 -1.916 4.422 1 98.81 96 LEU B N 1
ATOM 3060 C CA . LEU B 1 96 ? 8.922 -2.787 3.262 1 98.81 96 LEU B CA 1
ATOM 3061 C C . LEU B 1 96 ? 7.566 -3.256 2.752 1 98.81 96 LEU B C 1
ATOM 3063 O O . LEU B 1 96 ? 7.238 -3.061 1.579 1 98.81 96 LEU B O 1
ATOM 3067 N N . CYS B 1 97 ? 6.773 -3.762 3.625 1 98.81 97 CYS B N 1
ATOM 3068 C CA . CYS B 1 97 ? 5.508 -4.359 3.219 1 98.81 97 CYS B CA 1
ATOM 3069 C C . CYS B 1 97 ? 4.566 -3.307 2.641 1 98.81 97 CYS B C 1
ATOM 3071 O O . CYS B 1 97 ? 3.934 -3.533 1.608 1 98.81 97 CYS B O 1
ATOM 3073 N N . THR B 1 98 ? 4.512 -2.152 3.252 1 98.94 98 THR B N 1
ATOM 3074 C CA . THR B 1 98 ? 3.582 -1.12 2.805 1 98.94 98 THR B CA 1
ATOM 3075 C C . THR B 1 98 ? 4.035 -0.523 1.476 1 98.94 98 THR B C 1
ATOM 3077 O O . THR B 1 98 ? 3.213 -0.26 0.595 1 98.94 98 THR B O 1
ATOM 3080 N N . LEU B 1 99 ? 5.32 -0.36 1.305 1 98.88 99 LEU B N 1
ATOM 3081 C CA . LEU B 1 99 ? 5.805 0.21 0.052 1 98.88 99 LEU B CA 1
ATOM 3082 C C . LEU B 1 99 ? 5.621 -0.774 -1.099 1 98.88 99 LEU B C 1
ATOM 3084 O O . LEU B 1 99 ? 5.238 -0.381 -2.203 1 98.88 99 LEU B O 1
ATOM 3088 N N . PHE B 1 100 ? 5.898 -2.061 -0.871 1 98.94 100 PHE B N 1
ATOM 3089 C CA . PHE B 1 100 ? 5.691 -3.057 -1.916 1 98.94 100 PHE B CA 1
ATOM 3090 C C . PHE B 1 100 ? 4.215 -3.148 -2.289 1 98.94 100 PHE B C 1
ATOM 3092 O O . PHE B 1 100 ? 3.873 -3.227 -3.471 1 98.94 100 PHE B O 1
ATOM 3099 N N . ALA B 1 101 ? 3.33 -3.139 -1.281 1 98.94 101 ALA B N 1
ATOM 3100 C CA . ALA B 1 101 ? 1.894 -3.17 -1.543 1 98.94 101 ALA B CA 1
ATOM 3101 C C . ALA B 1 101 ? 1.454 -1.943 -2.338 1 98.94 101 ALA B C 1
ATOM 3103 O O . ALA B 1 101 ? 0.691 -2.061 -3.301 1 98.94 101 ALA B O 1
ATOM 3104 N N . SER B 1 102 ? 1.945 -0.804 -1.934 1 98.94 102 SER B N 1
ATOM 3105 C CA . SER B 1 102 ? 1.617 0.451 -2.602 1 98.94 102 SER B CA 1
ATOM 3106 C C . SER B 1 102 ? 2.1 0.45 -4.047 1 98.94 102 SER B C 1
ATOM 3108 O O . SER B 1 102 ? 1.349 0.804 -4.961 1 98.94 102 SER B O 1
ATOM 3110 N N . LEU B 1 103 ? 3.316 0.04 -4.238 1 98.94 103 LEU B N 1
ATOM 3111 C CA . LEU B 1 103 ? 3.898 0.021 -5.578 1 98.94 103 LEU B CA 1
ATOM 3112 C C . LEU B 1 103 ? 3.141 -0.942 -6.484 1 98.94 103 LEU B C 1
ATOM 3114 O O . LEU B 1 103 ? 2.801 -0.596 -7.617 1 98.94 103 LEU B O 1
ATOM 3118 N N . MET B 1 104 ? 2.873 -2.133 -5.949 1 98.94 104 MET B N 1
ATOM 3119 C CA . MET B 1 104 ? 2.129 -3.098 -6.754 1 98.94 104 MET B CA 1
ATOM 3120 C C . MET B 1 104 ? 0.764 -2.543 -7.145 1 98.94 104 MET B C 1
ATOM 3122 O O . MET B 1 104 ? 0.336 -2.688 -8.289 1 98.94 104 MET B O 1
ATOM 3126 N N . SER B 1 105 ? 0.09 -1.898 -6.227 1 98.94 105 SER B N 1
ATOM 3127 C CA . SER B 1 105 ? -1.24 -1.352 -6.473 1 98.94 105 SER B CA 1
ATOM 3128 C C . SER B 1 105 ? -1.2 -0.254 -7.531 1 98.94 105 SER B C 1
ATOM 3130 O O . SER B 1 105 ? -2.006 -0.255 -8.461 1 98.94 105 SER B O 1
ATOM 3132 N N . THR B 1 106 ? -0.264 0.667 -7.426 1 98.88 106 THR B N 1
ATOM 3133 C CA . THR B 1 106 ? -0.203 1.805 -8.336 1 98.88 106 THR B CA 1
ATOM 3134 C C . THR B 1 106 ? 0.278 1.367 -9.719 1 98.88 106 THR B C 1
ATOM 3136 O O . THR B 1 106 ? -0.264 1.802 -10.734 1 98.88 106 THR B O 1
ATOM 3139 N N . TYR B 1 107 ? 1.289 0.46 -9.75 1 98.94 107 TYR B N 1
ATOM 3140 C CA . TYR B 1 107 ? 1.745 -0.028 -11.047 1 98.94 107 TYR B CA 1
ATOM 3141 C C . TYR B 1 107 ? 0.661 -0.854 -11.727 1 98.94 107 TYR B C 1
ATOM 3143 O O . TYR B 1 107 ? 0.487 -0.774 -12.945 1 98.94 107 TYR B O 1
ATOM 3151 N N . TYR B 1 108 ? -0.028 -1.724 -10.945 1 98.94 108 TYR B N 1
ATOM 3152 C CA . TYR B 1 108 ? -1.127 -2.477 -11.539 1 98.94 108 TYR B CA 1
ATOM 3153 C C . TYR B 1 108 ? -2.141 -1.541 -12.188 1 98.94 108 TYR B C 1
ATOM 3155 O O . TYR B 1 108 ? -2.553 -1.76 -13.328 1 98.94 108 TYR B O 1
ATOM 3163 N N . MET B 1 109 ? -2.529 -0.509 -11.453 1 98.88 109 MET B N 1
ATOM 3164 C CA . MET B 1 109 ? -3.49 0.453 -11.984 1 98.88 109 MET B CA 1
ATOM 3165 C C . MET B 1 109 ? -2.939 1.144 -13.234 1 98.88 109 MET B C 1
ATOM 3167 O O . MET B 1 109 ? -3.65 1.306 -14.227 1 98.88 109 MET B O 1
ATOM 3171 N N . PHE B 1 110 ? -1.69 1.582 -13.18 1 98.88 110 PHE B N 1
ATOM 3172 C CA . PHE B 1 110 ? -1.046 2.26 -14.297 1 98.88 110 PHE B CA 1
ATOM 3173 C C . PHE B 1 110 ? -1.071 1.387 -15.547 1 98.88 110 PHE B C 1
ATOM 3175 O O . PHE B 1 110 ? -1.549 1.814 -16.594 1 98.88 110 PHE B O 1
ATOM 3182 N N . TYR B 1 111 ? -0.655 0.129 -15.414 1 98.81 111 TYR B N 1
ATOM 3183 C CA . TYR B 1 111 ? -0.525 -0.751 -16.562 1 98.81 111 TYR B CA 1
ATOM 3184 C C . TYR B 1 111 ? -1.886 -1.272 -17.016 1 98.81 111 TYR B C 1
ATOM 3186 O O . TYR B 1 111 ? -2.102 -1.528 -18.203 1 98.81 111 TYR B O 1
ATOM 3194 N N . TRP B 1 112 ? -2.809 -1.449 -16.062 1 98.88 112 TRP B N 1
ATOM 3195 C CA . TRP B 1 112 ? -4.168 -1.801 -16.453 1 98.88 112 TRP B CA 1
ATOM 3196 C C . TRP B 1 112 ? -4.742 -0.764 -17.422 1 98.88 112 TRP B C 1
ATOM 3198 O O . TRP B 1 112 ? -5.258 -1.111 -18.484 1 98.88 112 TRP B O 1
ATOM 3208 N N . ASN B 1 113 ? -4.598 0.518 -17.031 1 98.44 113 ASN B N 1
ATOM 3209 C CA . ASN B 1 113 ? -5.168 1.593 -17.844 1 98.44 113 ASN B CA 1
ATOM 3210 C C . ASN B 1 113 ? -4.496 1.678 -19.219 1 98.44 113 ASN B C 1
ATOM 3212 O O . ASN B 1 113 ? -5.129 2.084 -20.188 1 98.44 113 ASN B O 1
ATOM 3216 N N . LEU B 1 114 ? -3.262 1.288 -19.297 1 98.12 114 LEU B N 1
ATOM 3217 C CA . LEU B 1 114 ? -2.572 1.24 -20.578 1 98.12 114 LEU B CA 1
ATOM 3218 C C . LEU B 1 114 ? -3.059 0.059 -21.406 1 98.12 114 LEU B C 1
ATOM 3220 O O . LEU B 1 114 ? -3.322 0.203 -22.609 1 98.12 114 LEU B O 1
ATOM 3224 N N . GLU B 1 115 ? -3.201 -1.119 -20.781 1 98.31 115 GLU B N 1
ATOM 3225 C CA . GLU B 1 115 ? -3.525 -2.365 -21.469 1 98.31 115 GLU B CA 1
ATOM 3226 C C . GLU B 1 115 ? -5.012 -2.436 -21.812 1 98.31 115 GLU B C 1
ATOM 3228 O O . GLU B 1 115 ? -5.383 -2.971 -22.859 1 98.31 115 GLU B O 1
ATOM 3233 N N . PHE B 1 116 ? -5.797 -1.94 -20.922 1 98.06 116 PHE B N 1
ATOM 3234 C CA . PHE B 1 116 ? -7.246 -1.985 -21.078 1 98.06 116 PHE B CA 1
ATOM 3235 C C . PHE B 1 116 ? -7.824 -0.578 -21.156 1 98.06 116 PHE B C 1
ATOM 3237 O O . PHE B 1 116 ? -8.742 -0.232 -20.406 1 98.06 116 PHE B O 1
ATOM 3244 N N . SER B 1 117 ? -7.445 0.183 -22.125 1 95.31 117 SER B N 1
ATOM 3245 C CA . SER B 1 117 ? -7.863 1.574 -22.281 1 95.31 117 SER B CA 1
ATOM 3246 C C . SER B 1 117 ? -9.367 1.684 -22.469 1 95.31 117 SER B C 1
ATOM 3248 O O . SER B 1 117 ? -9.977 2.703 -22.125 1 95.31 117 SER B O 1
ATOM 3250 N N . GLU B 1 118 ? -9.945 0.604 -22.938 1 96.56 118 GLU B N 1
ATOM 3251 C CA . GLU B 1 118 ? -11.383 0.587 -23.203 1 96.56 118 GLU B CA 1
ATOM 3252 C C . GLU B 1 118 ? -12.18 0.362 -21.922 1 96.56 118 GLU B C 1
ATOM 3254 O O . GLU B 1 118 ? -13.383 0.597 -21.891 1 96.56 118 GLU B O 1
ATOM 3259 N N . LYS B 1 119 ? -11.531 -0.049 -20.891 1 96.5 119 LYS B N 1
ATOM 3260 C CA . LYS B 1 119 ? -12.148 -0.264 -19.578 1 96.5 119 LYS B CA 1
ATOM 3261 C C . LYS B 1 119 ? -11.234 0.206 -18.453 1 96.5 119 LYS B C 1
ATOM 3263 O O . LYS B 1 119 ? -10.859 -0.582 -17.578 1 96.5 119 LYS B O 1
ATOM 3268 N N . SER B 1 120 ? -11.023 1.479 -18.422 1 97.19 120 SER B N 1
ATOM 3269 C CA . SER B 1 120 ? -10.125 2.07 -17.438 1 97.19 120 SER B CA 1
ATOM 3270 C C . SER B 1 120 ? -10.656 1.889 -16.016 1 97.19 120 SER B C 1
ATOM 3272 O O . SER B 1 120 ? -11.867 1.761 -15.82 1 97.19 120 SER B O 1
ATOM 3274 N N . ILE B 1 121 ? -9.75 1.904 -15.07 1 98.69 121 ILE B N 1
ATOM 3275 C CA . ILE B 1 121 ? -10.078 1.667 -13.664 1 98.69 121 ILE B CA 1
ATOM 3276 C C . ILE B 1 121 ? -11.125 2.68 -13.203 1 98.69 121 ILE B C 1
ATOM 3278 O O . ILE B 1 121 ? -10.992 3.879 -13.461 1 98.69 121 ILE B O 1
ATOM 3282 N N . GLU B 1 122 ? -12.133 2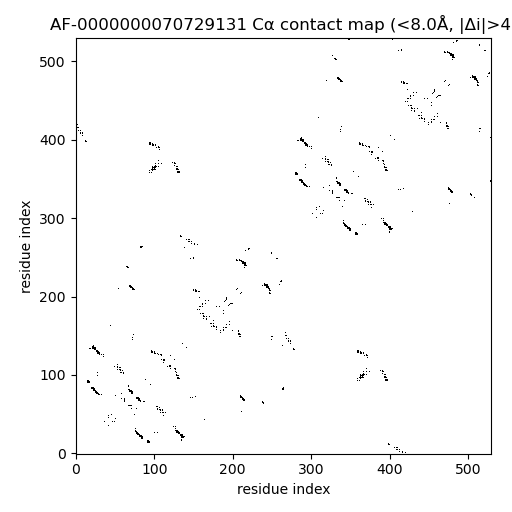.182 -12.578 1 98.5 122 GLU B N 1
ATOM 3283 C CA . GLU B 1 122 ? -13.172 3.008 -11.977 1 98.5 122 GLU B CA 1
ATOM 3284 C C . GLU B 1 122 ? -12.891 3.264 -10.5 1 98.5 122 GLU B C 1
ATOM 3286 O O . GLU B 1 122 ? -12.195 2.48 -9.844 1 98.5 122 GLU B O 1
ATOM 3291 N N . GLU B 1 123 ? -13.484 4.309 -10.008 1 98 123 GLU B N 1
ATOM 3292 C CA . GLU B 1 123 ? -13.234 4.801 -8.656 1 98 123 GLU B CA 1
ATOM 3293 C C . GLU B 1 123 ? -13.508 3.719 -7.613 1 98 123 GLU B C 1
ATOM 3295 O O . GLU B 1 123 ? -12.773 3.592 -6.633 1 98 123 GLU B O 1
ATOM 3300 N N . ASP B 1 124 ? -14.516 2.922 -7.824 1 97.31 124 ASP B N 1
ATOM 3301 C CA . ASP B 1 124 ? -14.938 1.935 -6.836 1 97.31 124 ASP B CA 1
ATOM 3302 C C . ASP B 1 124 ? -14.25 0.59 -7.078 1 97.31 124 ASP B C 1
ATOM 3304 O O . ASP B 1 124 ? -14.531 -0.389 -6.383 1 97.31 124 ASP B O 1
ATOM 3308 N N . MET B 1 125 ? -13.328 0.514 -8.102 1 98.19 125 MET B N 1
ATOM 3309 C CA . MET B 1 125 ? -12.648 -0.73 -8.461 1 98.19 125 MET B CA 1
ATOM 3310 C C . MET B 1 125 ? -11.141 -0.523 -8.547 1 98.19 125 MET B C 1
ATOM 3312 O O . MET B 1 125 ? -10.484 -1.077 -9.43 1 98.19 125 MET B O 1
ATOM 3316 N N . VAL B 1 126 ? -10.656 0.388 -7.734 1 98.69 126 VAL B N 1
ATOM 3317 C CA . VAL B 1 126 ? -9.211 0.567 -7.73 1 98.69 126 VAL B CA 1
ATOM 3318 C C . VAL B 1 126 ? -8.531 -0.71 -7.242 1 98.69 126 VAL B C 1
ATOM 3320 O O . VAL B 1 126 ? -9.016 -1.36 -6.312 1 98.69 126 VAL B O 1
ATOM 3323 N N . PRO B 1 127 ? -7.484 -1.165 -7.93 1 98.75 127 PRO B N 1
ATOM 3324 C CA . PRO B 1 127 ? -6.766 -2.346 -7.449 1 98.75 127 PRO B CA 1
ATOM 3325 C C . PRO B 1 127 ? -5.988 -2.078 -6.16 1 98.75 127 PRO B C 1
ATOM 3327 O O . PRO B 1 127 ? -5.32 -1.05 -6.039 1 98.75 127 PRO B O 1
ATOM 3330 N N . THR B 1 128 ? -6.121 -2.912 -5.254 1 98.69 128 THR B N 1
ATOM 3331 C CA . THR B 1 128 ? -5.473 -2.789 -3.951 1 98.69 128 THR B CA 1
ATOM 3332 C C . THR B 1 128 ? -4.82 -4.109 -3.543 1 98.69 128 THR B C 1
ATOM 3334 O O . THR B 1 128 ? -5.422 -5.172 -3.689 1 98.69 128 THR B O 1
ATOM 3337 N N . PHE B 1 129 ? -3.594 -4.012 -3.051 1 98.88 129 PHE B N 1
ATOM 3338 C CA . PHE B 1 129 ? -2.852 -5.188 -2.607 1 98.88 129 PHE B CA 1
ATOM 3339 C C . PHE B 1 129 ? -2.482 -5.07 -1.134 1 98.88 129 PHE B C 1
ATOM 3341 O O . PHE B 1 129 ? -2.215 -3.975 -0.64 1 98.88 129 PHE B O 1
ATOM 3348 N N . ASP B 1 130 ? -2.547 -6.141 -0.434 1 98.75 130 ASP B N 1
ATOM 3349 C CA . ASP B 1 130 ? -1.863 -6.234 0.853 1 98.75 130 ASP B CA 1
ATOM 3350 C C . ASP B 1 130 ? -0.542 -6.988 0.72 1 98.75 130 ASP B C 1
ATOM 3352 O O . ASP B 1 130 ? -0.219 -7.5 -0.353 1 98.75 130 ASP B O 1
ATOM 3356 N N . ALA B 1 131 ? 0.265 -6.938 1.799 1 98.88 131 ALA B N 1
ATOM 3357 C CA . ALA B 1 131 ? 1.57 -7.59 1.731 1 98.88 131 ALA B CA 1
ATOM 3358 C C . ALA B 1 131 ? 1.998 -8.102 3.104 1 98.88 131 ALA B C 1
ATOM 3360 O O . ALA B 1 131 ? 1.524 -7.613 4.133 1 98.88 131 ALA B O 1
ATOM 3361 N N . ARG B 1 132 ? 2.816 -9.078 3.111 1 98.5 132 ARG B N 1
ATOM 3362 C CA . ARG B 1 132 ? 3.504 -9.562 4.301 1 98.5 132 ARG B CA 1
ATOM 3363 C C . ARG B 1 132 ? 4.934 -9.977 3.977 1 98.5 132 ARG B C 1
ATOM 3365 O O . ARG B 1 132 ? 5.242 -10.336 2.838 1 98.5 132 ARG B O 1
ATOM 3372 N N . ALA B 1 133 ? 5.746 -9.82 4.941 1 98.62 133 ALA B N 1
ATOM 3373 C CA . ALA B 1 133 ? 7.125 -10.281 4.824 1 98.62 133 ALA B CA 1
ATOM 3374 C C . ALA B 1 133 ? 7.355 -11.539 5.66 1 98.62 133 ALA B C 1
ATOM 3376 O O . ALA B 1 133 ? 6.832 -11.656 6.77 1 98.62 133 ALA B O 1
ATOM 3377 N N . VAL B 1 134 ? 8.055 -12.469 5.121 1 98.44 134 VAL B N 1
ATOM 3378 C CA . VAL B 1 134 ? 8.508 -13.656 5.848 1 98.44 134 VAL B CA 1
ATOM 3379 C C . VAL B 1 134 ? 10.023 -13.789 5.734 1 98.44 134 VAL B C 1
ATOM 3381 O O . VAL B 1 134 ? 10.594 -13.547 4.668 1 98.44 134 VAL B O 1
ATOM 3384 N N . VAL B 1 135 ? 10.656 -14.141 6.82 1 98.31 135 VAL B N 1
ATOM 3385 C CA . VAL B 1 135 ? 12.109 -14.305 6.852 1 98.31 135 VAL B CA 1
ATOM 3386 C C . VAL B 1 135 ? 12.461 -15.789 6.879 1 98.31 135 VAL B C 1
ATOM 3388 O O . VAL B 1 135 ? 11.844 -16.562 7.617 1 98.31 135 VAL B O 1
ATOM 3391 N N . TYR B 1 136 ? 13.344 -16.172 6.035 1 98.44 136 TYR B N 1
ATOM 3392 C CA . TYR B 1 136 ? 13.773 -17.562 5.953 1 98.44 136 TYR B CA 1
ATOM 3393 C C . TYR B 1 136 ? 15.266 -17.688 6.258 1 98.44 136 TYR B C 1
ATOM 3395 O O . TYR B 1 136 ? 16.062 -16.875 5.805 1 98.44 136 TYR B O 1
ATOM 3403 N N . PRO B 1 137 ? 15.703 -18.703 6.918 1 97.12 137 PRO B N 1
ATOM 3404 C CA . PRO B 1 137 ? 17.062 -18.797 7.441 1 97.12 137 PRO B CA 1
ATOM 3405 C C . PRO B 1 137 ? 18.062 -19.297 6.402 1 97.12 137 PRO B C 1
ATOM 3407 O O . PRO B 1 137 ? 19.266 -19.062 6.531 1 97.12 137 PRO B O 1
ATOM 3410 N N . ASN B 1 138 ? 17.594 -20.047 5.422 1 96.94 138 ASN B N 1
ATOM 3411 C CA . ASN B 1 138 ? 18.516 -20.609 4.434 1 96.94 138 ASN B CA 1
ATOM 3412 C C . ASN B 1 138 ? 17.828 -20.781 3.078 1 96.94 138 ASN B C 1
ATOM 3414 O O . ASN B 1 138 ? 16.609 -20.656 2.971 1 96.94 138 ASN B O 1
ATOM 3418 N N . PHE B 1 139 ? 18.625 -21.094 2.137 1 96.62 139 PHE B N 1
ATOM 3419 C CA . PHE B 1 139 ? 18.141 -21.047 0.76 1 96.62 139 PHE B CA 1
ATOM 3420 C C . PHE B 1 139 ? 17.281 -22.25 0.45 1 96.62 139 PHE B C 1
ATOM 3422 O O . PHE B 1 139 ? 16.406 -22.203 -0.416 1 96.62 139 PHE B O 1
ATOM 3429 N N . GLN B 1 140 ? 17.484 -23.328 1.116 1 96.62 140 GLN B N 1
ATOM 3430 C CA . GLN B 1 140 ? 16.625 -24.484 0.899 1 96.62 140 GLN B CA 1
ATOM 3431 C C . GLN B 1 140 ? 15.172 -24.188 1.248 1 96.62 140 GLN B C 1
ATOM 3433 O O . GLN B 1 140 ? 14.258 -24.578 0.525 1 96.62 140 GLN B O 1
ATOM 3438 N N . VAL B 1 141 ? 14.992 -23.5 2.344 1 97.75 141 VAL B N 1
ATOM 3439 C CA . VAL B 1 141 ? 13.648 -23.125 2.752 1 97.75 141 VAL B CA 1
ATOM 3440 C C . VAL B 1 141 ? 13.047 -22.156 1.735 1 97.75 141 VAL B C 1
ATOM 3442 O O . VAL B 1 141 ? 11.852 -22.219 1.444 1 97.75 141 VAL B O 1
ATOM 3445 N N . VAL B 1 142 ? 13.867 -21.266 1.183 1 98.06 142 VAL B N 1
ATOM 3446 C CA . VAL B 1 142 ? 13.422 -20.344 0.143 1 98.06 142 VAL B CA 1
ATOM 3447 C C . VAL B 1 142 ? 12.945 -21.125 -1.078 1 98.06 142 VAL B C 1
ATOM 3449 O O . VAL B 1 142 ? 11.875 -20.859 -1.62 1 98.06 142 VAL B O 1
ATOM 3452 N N . ARG B 1 143 ? 13.75 -22.078 -1.498 1 97.56 143 ARG B N 1
ATOM 3453 C CA . ARG B 1 143 ? 13.375 -22.922 -2.627 1 97.56 143 ARG B CA 1
ATOM 3454 C C . ARG B 1 143 ? 12.055 -23.641 -2.35 1 97.56 143 ARG B C 1
ATOM 3456 O O . ARG B 1 143 ? 11.188 -23.719 -3.223 1 97.56 143 ARG B O 1
ATOM 3463 N N . ASP B 1 144 ? 11.945 -24.156 -1.147 1 97.88 144 ASP B N 1
ATOM 3464 C CA . ASP B 1 144 ? 10.727 -24.844 -0.759 1 97.88 144 ASP B CA 1
ATOM 3465 C C . ASP B 1 144 ? 9.523 -23.906 -0.793 1 97.88 144 ASP B C 1
ATOM 3467 O O . ASP B 1 144 ? 8.414 -24.312 -1.155 1 97.88 144 ASP B O 1
ATOM 3471 N N . TYR B 1 145 ? 9.711 -22.719 -0.406 1 98.5 145 TYR B N 1
ATOM 3472 C CA . TYR B 1 145 ? 8.641 -21.734 -0.452 1 98.5 145 TYR B CA 1
ATOM 3473 C C . TYR B 1 145 ? 8.125 -21.562 -1.875 1 98.5 145 TYR B C 1
ATOM 3475 O O . TYR B 1 145 ? 6.914 -21.625 -2.115 1 98.5 145 TYR B O 1
ATOM 3483 N N . PHE B 1 146 ? 9.008 -21.297 -2.795 1 98.56 146 PHE B N 1
ATOM 3484 C CA . PHE B 1 146 ? 8.586 -21.062 -4.172 1 98.56 146 PHE B CA 1
ATOM 3485 C C . PHE B 1 146 ? 8.008 -22.328 -4.785 1 98.56 146 PHE B C 1
ATOM 3487 O O . PHE B 1 146 ? 7.105 -22.266 -5.621 1 98.56 146 PHE B O 1
ATOM 3494 N N . SER B 1 147 ? 8.539 -23.484 -4.348 1 98.19 147 SER B N 1
ATOM 3495 C CA . SER B 1 147 ? 7.934 -24.75 -4.762 1 98.19 147 SER B CA 1
ATOM 3496 C C . SER B 1 147 ? 6.496 -24.859 -4.27 1 98.19 147 SER B C 1
ATOM 3498 O O . SER B 1 147 ? 5.609 -25.281 -5.02 1 98.19 147 SER B O 1
ATOM 3500 N N . TRP B 1 148 ? 6.359 -24.484 -3.021 1 98.06 148 TRP B N 1
ATOM 3501 C CA . TRP B 1 148 ? 5.02 -24.469 -2.441 1 98.06 148 TRP B CA 1
ATOM 3502 C C . TRP B 1 148 ? 4.078 -23.594 -3.252 1 98.06 148 TRP B C 1
ATOM 3504 O O . TRP B 1 148 ? 2.943 -23.969 -3.535 1 98.06 148 TRP B O 1
ATOM 3514 N N . ARG B 1 149 ? 4.488 -22.406 -3.641 1 98.06 149 ARG B N 1
ATOM 3515 C CA . ARG B 1 149 ? 3.67 -21.484 -4.422 1 98.06 149 ARG B CA 1
ATOM 3516 C C . ARG B 1 149 ? 3.328 -22.078 -5.785 1 98.06 149 ARG B C 1
ATOM 3518 O O . ARG B 1 149 ? 2.201 -21.938 -6.266 1 98.06 149 ARG B O 1
ATOM 3525 N N . GLN B 1 150 ? 4.305 -22.719 -6.434 1 98.25 150 GLN B N 1
ATOM 3526 C CA . GLN B 1 150 ? 4.051 -23.25 -7.762 1 98.25 150 GLN B CA 1
ATOM 3527 C C . GLN B 1 150 ? 3.115 -24.453 -7.695 1 98.25 150 GLN B C 1
ATOM 3529 O O . GLN B 1 150 ? 2.273 -24.641 -8.578 1 98.25 150 GLN B O 1
ATOM 3534 N N . VAL B 1 151 ? 3.264 -25.266 -6.645 1 97.25 151 VAL B N 1
ATOM 3535 C CA . VAL B 1 151 ? 2.322 -26.359 -6.449 1 97.25 151 VAL B CA 1
ATOM 3536 C C . VAL B 1 151 ? 0.906 -25.812 -6.312 1 97.25 151 VAL B C 1
ATOM 3538 O O . VAL B 1 151 ? -0.026 -26.312 -6.949 1 97.25 151 VAL B O 1
ATOM 3541 N N . ASP B 1 152 ? 0.795 -24.781 -5.492 1 96.81 152 ASP B N 1
ATOM 3542 C CA . ASP B 1 152 ? -0.504 -24.156 -5.273 1 96.81 152 ASP B CA 1
ATOM 3543 C C . ASP B 1 152 ? -1.079 -23.609 -6.582 1 96.81 152 ASP B C 1
ATOM 3545 O O . ASP B 1 152 ? -2.279 -23.734 -6.836 1 96.81 152 ASP B O 1
ATOM 3549 N N . CYS B 1 153 ? -0.264 -23 -7.363 1 97.88 153 CYS B N 1
ATOM 3550 C CA . CYS B 1 153 ? -0.66 -22.484 -8.672 1 97.88 153 CYS B CA 1
ATOM 3551 C C . CYS B 1 153 ? -1.236 -23.594 -9.539 1 97.88 153 CYS B C 1
ATOM 3553 O O . CYS B 1 153 ? -2.314 -23.438 -10.117 1 97.88 153 CYS B O 1
ATOM 3555 N N . HIS B 1 154 ? -0.547 -24.719 -9.633 1 96.88 154 HIS B N 1
ATOM 3556 C CA . HIS B 1 154 ? -0.964 -25.844 -10.453 1 96.88 154 HIS B CA 1
ATOM 3557 C C . HIS B 1 154 ? -2.291 -26.422 -9.969 1 96.88 154 HIS B C 1
ATOM 3559 O O . HIS B 1 154 ? -3.193 -26.672 -10.773 1 96.88 154 HIS B O 1
ATOM 3565 N N . ILE B 1 155 ? -2.414 -26.578 -8.68 1 96.25 155 ILE B N 1
ATOM 3566 C CA . ILE B 1 155 ? -3.611 -27.172 -8.094 1 96.25 155 ILE B CA 1
ATOM 3567 C C . ILE B 1 155 ? -4.816 -26.266 -8.367 1 96.25 155 ILE B C 1
ATOM 3569 O O . ILE B 1 155 ? -5.855 -26.734 -8.836 1 96.25 155 ILE B O 1
ATOM 3573 N N . ASN B 1 156 ? -4.645 -25 -8.117 1 96.62 156 ASN B N 1
ATOM 3574 C CA . ASN B 1 156 ? -5.734 -24.062 -8.312 1 96.62 156 ASN B CA 1
ATOM 3575 C C . ASN B 1 156 ? -6.121 -23.938 -9.781 1 96.62 156 ASN B C 1
ATOM 3577 O O . ASN B 1 156 ? -7.305 -23.859 -10.117 1 96.62 156 ASN B O 1
ATOM 3581 N N . ASN B 1 157 ? -5.152 -23.922 -10.625 1 97.94 157 ASN B N 1
ATOM 3582 C CA . ASN B 1 157 ? -5.461 -23.797 -12.047 1 97.94 157 ASN B CA 1
ATOM 3583 C C . ASN B 1 157 ? -6.168 -25.047 -12.578 1 97.94 157 ASN B C 1
ATOM 3585 O O . ASN B 1 157 ? -7.078 -24.938 -13.406 1 97.94 157 ASN B O 1
ATOM 3589 N N . LEU B 1 158 ? -5.684 -26.25 -12.188 1 98.12 158 LEU B N 1
ATOM 3590 C CA . LEU B 1 158 ? -6.352 -27.469 -12.609 1 98.12 158 LEU B CA 1
ATOM 3591 C C . LEU B 1 158 ? -7.816 -27.469 -12.195 1 98.12 158 LEU B C 1
ATOM 3593 O O . LEU B 1 158 ? -8.695 -27.781 -13 1 98.12 158 LEU B O 1
ATOM 3597 N N . TYR B 1 159 ? -8.055 -27.109 -10.953 1 97.88 159 TYR B N 1
ATOM 3598 C CA . TYR B 1 159 ? -9.422 -27 -10.461 1 97.88 159 TYR B CA 1
ATOM 3599 C C . TYR B 1 159 ? -10.227 -26 -11.289 1 97.88 159 TYR B C 1
ATOM 3601 O O . TYR B 1 159 ? -11.312 -26.328 -11.773 1 97.88 159 TYR B O 1
ATOM 3609 N N . ASN B 1 160 ? -9.727 -24.812 -11.438 1 97.81 160 ASN B N 1
ATOM 3610 C CA . ASN B 1 160 ? -10.445 -23.75 -12.125 1 97.81 160 ASN B CA 1
ATOM 3611 C C . ASN B 1 160 ? -10.695 -24.094 -13.594 1 97.81 160 ASN B C 1
ATOM 3613 O O . ASN B 1 160 ? -11.734 -23.75 -14.148 1 97.81 160 ASN B O 1
ATOM 3617 N N . THR B 1 161 ? -9.688 -24.734 -14.219 1 98.31 161 THR B N 1
ATOM 3618 C CA . THR B 1 161 ? -9.859 -25.156 -15.602 1 98.31 161 THR B CA 1
ATOM 3619 C C . THR B 1 161 ? -11.008 -26.156 -15.711 1 98.31 161 THR 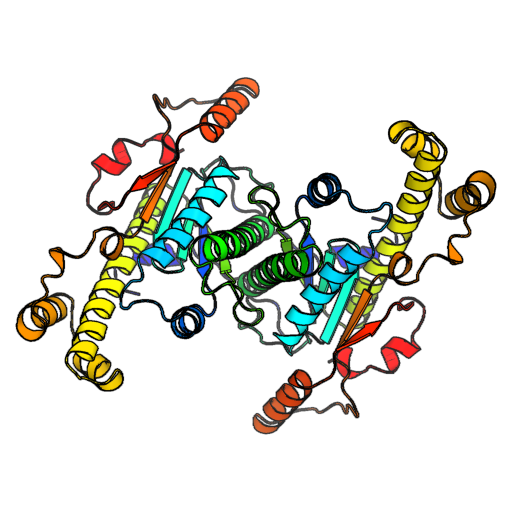B C 1
ATOM 3621 O O . THR B 1 161 ? -11.867 -26.031 -16.594 1 98.31 161 THR B O 1
ATOM 3624 N N . ALA B 1 162 ? -11.016 -27.125 -14.852 1 98.5 162 ALA B N 1
ATOM 3625 C CA . ALA B 1 162 ? -12.117 -28.094 -14.844 1 98.5 162 ALA B CA 1
ATOM 3626 C C . ALA B 1 162 ? -13.445 -27.406 -14.562 1 98.5 162 ALA B C 1
ATOM 3628 O O . ALA B 1 162 ? -14.43 -27.625 -15.281 1 98.5 162 ALA B O 1
ATOM 3629 N N . PHE B 1 163 ? -13.516 -26.594 -13.594 1 98.44 163 PHE B N 1
ATOM 3630 C CA . PHE B 1 163 ? -14.711 -25.891 -13.156 1 98.44 163 PHE B CA 1
ATOM 3631 C C . PHE B 1 163 ? -15.328 -25.094 -14.305 1 98.44 163 PHE B C 1
ATOM 3633 O O . PHE B 1 163 ? -16.5 -25.297 -14.641 1 98.44 163 PHE B O 1
ATOM 3640 N N . TRP B 1 164 ? -14.531 -24.297 -14.914 1 98 164 TRP B N 1
ATOM 3641 C CA . TRP B 1 164 ? -15.07 -23.375 -15.914 1 98 164 TRP B CA 1
ATOM 3642 C C . TRP B 1 164 ? -15.406 -24.109 -17.203 1 98 164 TRP B C 1
ATOM 3644 O O . TRP B 1 164 ? -16.281 -23.672 -17.969 1 98 164 TRP B O 1
ATOM 3654 N N . ASN B 1 165 ? -14.695 -25.234 -17.516 1 97.75 165 ASN B N 1
ATOM 3655 C CA . ASN B 1 165 ? -15.062 -26 -18.688 1 97.75 165 ASN B CA 1
ATOM 3656 C C . ASN B 1 165 ? -16.359 -26.781 -18.469 1 97.75 165 ASN B C 1
ATOM 3658 O O . ASN B 1 165 ? -17.125 -26.984 -19.422 1 97.75 165 ASN B O 1
ATOM 3662 N N . LEU B 1 166 ? -16.562 -27.141 -17.203 1 98.19 166 LEU B N 1
ATOM 3663 C CA . LEU B 1 166 ? -17.875 -27.719 -16.891 1 98.19 166 LEU B CA 1
ATOM 3664 C C . LEU B 1 166 ? -18.984 -26.688 -17.047 1 98.19 166 LEU B C 1
ATOM 3666 O O . LEU B 1 166 ? -20.047 -27 -17.562 1 98.19 166 LEU B O 1
ATOM 3670 N N . VAL B 1 167 ? -18.719 -25.531 -16.594 1 97.94 167 VAL B N 1
ATOM 3671 C CA . VAL B 1 167 ? -19.688 -24.438 -16.734 1 97.94 167 VAL B CA 1
ATOM 3672 C C . VAL B 1 167 ? -19.953 -24.188 -18.219 1 97.94 167 VAL B C 1
ATOM 3674 O O . VAL B 1 167 ? -21.109 -23.984 -18.625 1 97.94 167 VAL B O 1
ATOM 3677 N N . LYS B 1 168 ? -18.969 -24.219 -19.031 1 96.69 168 LYS B N 1
ATOM 3678 C CA . LYS B 1 168 ? -19.109 -24.016 -20.469 1 96.69 168 LYS B CA 1
ATOM 3679 C C . LYS B 1 168 ? -19.953 -25.125 -21.094 1 96.69 168 LYS B C 1
ATOM 3681 O O . LYS B 1 168 ? -20.609 -24.906 -22.109 1 96.69 168 LYS B O 1
ATOM 3686 N N . LEU B 1 169 ? -19.922 -26.25 -20.516 1 96.75 169 LEU B N 1
ATOM 3687 C CA . LEU B 1 169 ? -20.688 -27.375 -21.016 1 96.75 169 LEU B CA 1
ATOM 3688 C C . LEU B 1 169 ? -22.156 -27.266 -20.594 1 96.75 169 LEU B C 1
ATOM 3690 O O . LEU B 1 169 ? -22.984 -28.094 -21 1 96.75 169 LEU B O 1
ATOM 3694 N N . GLY B 1 170 ? -22.453 -26.312 -19.688 1 97.12 170 GLY B N 1
ATOM 3695 C CA . GLY B 1 170 ? -23.859 -26.078 -19.391 1 97.12 170 GLY B CA 1
ATOM 3696 C C . GLY B 1 170 ? -24.188 -26.219 -17.922 1 97.12 170 GLY B C 1
ATOM 3697 O O . GLY B 1 170 ? -25.312 -25.938 -17.5 1 97.12 170 GLY B O 1
ATOM 3698 N N . LEU B 1 171 ? -23.219 -26.672 -17.141 1 97.81 171 LEU B N 1
ATOM 3699 C CA . LEU B 1 171 ? -23.469 -26.75 -15.711 1 97.81 171 LEU B CA 1
ATOM 3700 C C . LEU B 1 171 ? -23.453 -25.375 -15.07 1 97.81 171 LEU B C 1
ATOM 3702 O O . LEU B 1 171 ? -22.734 -24.484 -15.523 1 97.81 171 LEU B O 1
ATOM 3706 N N . THR B 1 172 ? -24.234 -25.281 -14 1 97.94 172 THR B N 1
ATOM 3707 C CA . THR B 1 172 ? -24.156 -24.047 -13.211 1 97.94 172 THR B CA 1
ATOM 3708 C C . THR B 1 172 ? -22.891 -24.047 -12.352 1 97.94 172 THR B C 1
ATOM 3710 O O . THR B 1 172 ? -22.266 -25.094 -12.148 1 97.94 172 THR B O 1
ATOM 3713 N N . PRO B 1 173 ? -22.5 -22.938 -11.906 1 96.62 173 PRO B N 1
ATOM 3714 C CA . PRO B 1 173 ? -21.359 -22.906 -10.984 1 96.62 173 PRO B CA 1
ATOM 3715 C C . PRO B 1 173 ? -21.531 -23.828 -9.781 1 96.62 173 PRO B C 1
ATOM 3717 O O . PRO B 1 173 ? -20.594 -24.531 -9.391 1 96.62 173 PRO B O 1
ATOM 3720 N N . GLN B 1 174 ? -22.688 -23.875 -9.281 1 97.75 174 GLN B N 1
ATOM 3721 C CA . GLN B 1 174 ? -22.969 -24.719 -8.133 1 97.75 174 GLN B CA 1
ATOM 3722 C C . GLN B 1 174 ? -22.828 -26.203 -8.492 1 97.75 174 GLN B C 1
ATOM 3724 O O . GLN B 1 174 ? -22.25 -26.969 -7.738 1 97.75 174 GLN B O 1
ATOM 3729 N N . GLU B 1 175 ? -23.359 -26.547 -9.594 1 98 175 GLU B N 1
ATOM 3730 C CA . GLU B 1 175 ? -23.266 -27.922 -10.07 1 98 175 GLU B CA 1
ATOM 3731 C C . GLU B 1 175 ? -21.812 -28.297 -10.344 1 98 175 GLU B C 1
ATOM 3733 O O . GLU B 1 175 ? -21.406 -29.422 -10.07 1 98 175 GLU B O 1
ATOM 3738 N N . SER B 1 176 ? -21.125 -27.406 -10.977 1 98.06 176 SER B N 1
ATOM 3739 C CA . SER B 1 176 ? -19.719 -27.641 -11.289 1 98.06 176 SER B CA 1
ATOM 3740 C C . SER B 1 176 ? -18.906 -27.875 -10.023 1 98.06 176 SER B C 1
ATOM 3742 O O . SER B 1 176 ? -18.062 -28.781 -9.977 1 98.06 176 SER B O 1
ATOM 3744 N N . GLU B 1 177 ? -19.156 -27.078 -9.016 1 97.44 177 GLU B N 1
ATOM 3745 C CA . GLU B 1 177 ? -18.5 -27.25 -7.727 1 97.44 177 GLU B CA 1
ATOM 3746 C C . GLU B 1 177 ? -18.812 -28.609 -7.121 1 97.44 177 GLU B C 1
ATOM 3748 O O . GLU B 1 177 ? -17.922 -29.297 -6.602 1 97.44 177 GLU B O 1
ATOM 3753 N N . GLN B 1 178 ? -20.047 -28.953 -7.156 1 97.62 178 GLN B N 1
ATOM 3754 C CA . GLN B 1 178 ? -20.484 -30.234 -6.613 1 97.62 178 GLN B CA 1
ATOM 3755 C C . GLN B 1 178 ? -19.812 -31.406 -7.352 1 97.62 178 GLN B C 1
ATOM 3757 O O . GLN B 1 178 ? -19.406 -32.375 -6.734 1 97.62 178 GLN B O 1
ATOM 3762 N N . ARG B 1 179 ? -19.766 -31.281 -8.641 1 96.81 179 ARG B N 1
ATOM 3763 C CA . ARG B 1 179 ? -19.141 -32.281 -9.492 1 96.81 179 ARG B CA 1
ATOM 3764 C C . ARG B 1 179 ? -17.672 -32.5 -9.125 1 96.81 179 ARG B C 1
ATOM 3766 O O . ARG B 1 179 ? -17.156 -33.594 -9.219 1 96.81 179 ARG B O 1
ATOM 3773 N N . LEU B 1 180 ? -17.047 -31.438 -8.727 1 98 180 LEU B N 1
ATOM 3774 C CA . LEU B 1 180 ? -15.602 -31.469 -8.492 1 98 180 LEU B CA 1
ATOM 3775 C C . LEU B 1 180 ? -15.289 -31.766 -7.027 1 98 180 LEU B C 1
ATOM 3777 O O . LEU B 1 180 ? -14.148 -32.062 -6.68 1 98 180 LEU B O 1
ATOM 3781 N N . MET B 1 181 ? -16.297 -31.672 -6.219 1 97.25 181 MET B N 1
ATOM 3782 C CA . MET B 1 181 ? -16.094 -31.891 -4.789 1 97.25 181 MET B CA 1
ATOM 3783 C C . MET B 1 181 ? -15.531 -33.281 -4.52 1 97.25 181 MET B C 1
ATOM 3785 O O . MET B 1 181 ? -16.062 -34.281 -5 1 97.25 181 MET B O 1
ATOM 3789 N N . GLY B 1 182 ? -14.438 -33.344 -3.822 1 95.25 182 GLY B N 1
ATOM 3790 C CA . GLY B 1 182 ? -13.859 -34.594 -3.418 1 95.25 182 GLY B CA 1
ATOM 3791 C C . GLY B 1 182 ? -12.953 -35.219 -4.473 1 95.25 182 GLY B C 1
ATOM 3792 O O . GLY B 1 182 ? -12.352 -36.281 -4.254 1 95.25 182 GLY B O 1
ATOM 3793 N N . THR B 1 183 ? -12.812 -34.656 -5.648 1 96.69 183 THR B N 1
ATOM 3794 C CA . THR B 1 183 ? -11.977 -35.156 -6.723 1 96.69 183 THR B CA 1
ATOM 3795 C C . THR B 1 183 ? -10.5 -34.875 -6.445 1 96.69 183 THR B C 1
ATOM 3797 O O . THR B 1 183 ? -10.164 -33.906 -5.773 1 96.69 183 THR B O 1
ATOM 3800 N N . VAL B 1 184 ? -9.711 -35.719 -6.891 1 95.75 184 VAL B N 1
ATOM 3801 C CA . VAL B 1 184 ? -8.266 -35.531 -6.852 1 95.75 184 VAL B CA 1
ATOM 3802 C C . VAL B 1 184 ? -7.75 -35.156 -8.242 1 95.75 184 VAL B C 1
ATOM 3804 O O . VAL B 1 184 ? -8.531 -35.062 -9.188 1 95.75 184 VAL B O 1
ATOM 3807 N N . SER B 1 185 ? -6.508 -34.969 -8.406 1 96.06 185 SER B N 1
ATOM 3808 C CA . SER B 1 185 ? -5.91 -34.469 -9.641 1 96.06 185 SER B CA 1
ATOM 3809 C C . SER B 1 185 ? -6.25 -35.375 -10.82 1 96.06 185 SER B C 1
ATOM 3811 O O . SER B 1 185 ? -6.605 -34.875 -11.898 1 96.06 185 SER B O 1
ATOM 3813 N N . SER B 1 186 ? -6.141 -36.656 -10.609 1 97 186 SER B N 1
ATOM 3814 C CA . SER B 1 186 ? -6.395 -37.625 -11.695 1 97 186 SER B CA 1
ATOM 3815 C C . SER B 1 186 ? -7.848 -37.531 -12.156 1 97 186 SER B C 1
ATOM 3817 O O . SER B 1 186 ? -8.125 -37.656 -13.352 1 97 186 SER B O 1
ATOM 3819 N N . ASP B 1 187 ? -8.742 -37.375 -11.25 1 97.62 187 ASP B N 1
ATOM 3820 C CA . ASP B 1 187 ? -10.156 -37.219 -11.57 1 97.62 187 ASP B CA 1
ATOM 3821 C C . ASP B 1 187 ? -10.406 -36 -12.438 1 97.62 187 ASP B C 1
ATOM 3823 O O . ASP B 1 187 ? -11.133 -36.062 -13.43 1 97.62 187 ASP B O 1
ATOM 3827 N N . LYS B 1 188 ? -9.828 -34.875 -12.078 1 98.31 188 LYS B N 1
ATOM 3828 C CA . LYS B 1 188 ? -10.023 -33.625 -12.812 1 98.31 188 LYS B CA 1
ATOM 3829 C C . LYS B 1 188 ? -9.445 -33.75 -14.227 1 98.31 188 LYS B C 1
ATOM 3831 O O . LYS B 1 188 ? -10.016 -33.188 -15.172 1 98.31 188 LYS B O 1
ATOM 3836 N N . ASN B 1 189 ? -8.328 -34.406 -14.3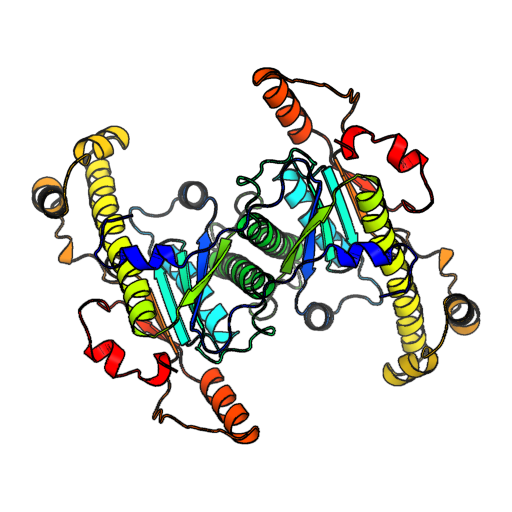36 1 97.81 189 ASN B N 1
ATOM 3837 C CA . ASN B 1 189 ? -7.754 -34.625 -15.656 1 97.81 189 ASN B CA 1
ATOM 3838 C C . ASN B 1 189 ? -8.672 -35.5 -16.531 1 97.81 189 ASN B C 1
ATOM 3840 O O . ASN B 1 189 ? -8.82 -35.219 -17.719 1 97.81 189 ASN B O 1
ATOM 3844 N N . GLU B 1 190 ? -9.25 -36.469 -15.93 1 97.94 190 GLU B N 1
ATOM 3845 C CA . GLU B 1 190 ? -10.172 -37.344 -16.656 1 97.94 190 GLU B CA 1
ATOM 3846 C C . GLU B 1 190 ? -11.406 -36.562 -17.109 1 97.94 190 GLU B C 1
ATOM 3848 O O . GLU B 1 190 ? -11.859 -36.719 -18.25 1 97.94 190 GLU B O 1
ATOM 3853 N N . ILE B 1 191 ? -11.93 -35.812 -16.188 1 97.94 191 ILE B N 1
ATOM 3854 C CA . ILE B 1 191 ? -13.094 -34.969 -16.516 1 97.94 191 ILE B CA 1
ATOM 3855 C C . ILE B 1 191 ? -12.758 -34.062 -17.688 1 97.94 191 ILE B C 1
ATOM 3857 O O . ILE B 1 191 ? -13.508 -34 -18.656 1 97.94 191 ILE B O 1
ATOM 3861 N N . LEU B 1 192 ? -11.641 -33.375 -17.625 1 98.38 192 LEU B N 1
ATOM 3862 C CA . LEU B 1 192 ? -11.211 -32.438 -18.672 1 98.38 192 LEU B CA 1
ATOM 3863 C C . LEU B 1 192 ? -11.055 -33.188 -20 1 98.38 192 LEU B C 1
ATOM 3865 O O . LEU B 1 192 ? -11.523 -32.688 -21.031 1 98.38 192 LEU B O 1
ATOM 3869 N N . PHE B 1 193 ? -10.461 -34.312 -19.969 1 97.75 193 PHE B N 1
ATOM 3870 C CA . PHE B 1 193 ? -10.164 -35.062 -21.188 1 97.75 193 PHE B CA 1
ATOM 3871 C C . PHE B 1 193 ? -11.438 -35.688 -21.766 1 97.75 193 PHE B C 1
ATOM 3873 O O . PHE B 1 193 ? -11.781 -35.438 -22.922 1 97.75 193 PHE B O 1
ATOM 3880 N N . LYS B 1 194 ? -12.188 -36.375 -21 1 97.81 194 LYS B N 1
ATOM 3881 C CA . LYS B 1 194 ? -13.305 -37.188 -21.469 1 97.81 194 LYS B CA 1
ATOM 3882 C C . LYS B 1 194 ? -14.547 -36.312 -21.703 1 97.81 194 LYS B C 1
ATOM 3884 O O . LYS B 1 194 ? -15.281 -36.531 -22.672 1 97.81 194 LYS B O 1
ATOM 3889 N N . GLU B 1 195 ? -14.719 -35.438 -20.797 1 96.75 195 GLU B N 1
ATOM 3890 C CA . GLU B 1 195 ? -15.984 -34.719 -20.859 1 96.75 195 GLU B CA 1
ATOM 3891 C C . GLU B 1 195 ? -15.812 -33.375 -21.578 1 96.75 195 GLU B C 1
ATOM 3893 O O . GLU B 1 195 ? -16.734 -32.906 -22.25 1 96.75 195 GLU B O 1
ATOM 3898 N N . CYS B 1 196 ? -14.688 -32.75 -21.469 1 96.94 196 CYS B N 1
ATOM 3899 C CA . CYS B 1 196 ? -14.531 -31.406 -21.984 1 96.94 196 CYS B CA 1
ATOM 3900 C C . CYS B 1 196 ? -13.672 -31.422 -23.25 1 96.94 196 CYS B C 1
ATOM 3902 O O . CYS B 1 196 ? -13.578 -30.406 -23.938 1 96.94 196 CYS B O 1
ATOM 3904 N N . GLY B 1 197 ? -12.992 -32.531 -23.5 1 97.12 197 GLY B N 1
ATOM 3905 C CA . GLY B 1 197 ? -12.117 -32.625 -24.656 1 97.12 197 GLY B CA 1
ATOM 3906 C C . GLY B 1 197 ? -10.852 -31.812 -24.516 1 97.12 197 GLY B C 1
ATOM 3907 O O . GLY B 1 197 ? -10.328 -31.281 -25.5 1 97.12 197 GLY B O 1
ATOM 3908 N N . ILE B 1 198 ? -10.453 -31.625 -23.312 1 97.06 198 ILE B N 1
ATOM 3909 C CA . ILE B 1 198 ? -9.297 -30.781 -23.016 1 97.06 198 ILE B CA 1
ATOM 3910 C C . ILE B 1 198 ? -8.172 -31.625 -22.438 1 97.06 198 ILE B C 1
ATOM 3912 O O . ILE B 1 198 ? -8.391 -32.406 -21.5 1 97.06 198 ILE B O 1
ATOM 3916 N N . ASN B 1 199 ? -7.02 -31.578 -23.047 1 97.62 199 ASN B N 1
ATOM 3917 C CA . ASN B 1 199 ? -5.805 -32.094 -22.438 1 97.62 199 ASN B CA 1
ATOM 3918 C C . ASN B 1 199 ? -5.086 -31.031 -21.609 1 97.62 199 ASN B C 1
ATOM 3920 O O . ASN B 1 199 ? -4.453 -30.125 -22.172 1 97.62 199 ASN B O 1
ATOM 3924 N N . TYR B 1 200 ? -5.141 -31.156 -20.328 1 97.5 200 TYR B N 1
ATOM 3925 C CA . TYR B 1 200 ? -4.621 -30.141 -19.422 1 97.5 200 TYR B CA 1
ATOM 3926 C C . TYR B 1 200 ? -3.143 -29.875 -19.688 1 97.5 200 TYR B C 1
ATOM 3928 O O . TYR B 1 200 ? -2.666 -28.75 -19.516 1 97.5 200 TYR B O 1
ATOM 3936 N N . ASN B 1 201 ? -2.406 -30.859 -20.109 1 95.75 201 ASN B N 1
ATOM 3937 C CA . ASN B 1 201 ? -0.977 -30.719 -20.375 1 95.75 201 ASN B CA 1
ATOM 3938 C C . ASN B 1 201 ? -0.701 -29.734 -21.5 1 95.75 201 ASN B C 1
ATOM 3940 O O . ASN B 1 201 ? 0.418 -29.234 -21.625 1 95.75 201 ASN B O 1
ATOM 3944 N N . ASN B 1 202 ? -1.713 -29.453 -22.281 1 96.88 202 ASN B N 1
ATOM 3945 C CA . ASN B 1 202 ? -1.547 -28.547 -23.406 1 96.88 202 ASN B CA 1
ATOM 3946 C C . ASN B 1 202 ? -1.831 -27.094 -23.016 1 96.88 202 ASN B C 1
ATOM 3948 O O . ASN B 1 202 ? -1.618 -26.172 -23.812 1 96.88 202 ASN B O 1
ATOM 3952 N N . GLU B 1 203 ? -2.381 -26.953 -21.75 1 97 203 GLU B N 1
ATOM 3953 C CA . GLU B 1 203 ? -2.586 -25.578 -21.281 1 97 203 GLU B CA 1
ATOM 3954 C C . GLU B 1 203 ? -1.277 -24.797 -21.281 1 97 203 GLU B C 1
ATOM 3956 O O . GLU B 1 203 ? -0.199 -25.375 -21.141 1 97 203 GLU B O 1
ATOM 3961 N N . LEU B 1 204 ? -1.367 -23.469 -21.5 1 97.81 204 LEU B N 1
ATOM 3962 C CA . LEU B 1 204 ? -0.173 -22.641 -21.5 1 97.81 204 LEU B CA 1
ATOM 3963 C C . LEU B 1 204 ? 0.606 -22.781 -20.203 1 97.81 204 LEU B C 1
ATOM 3965 O O . LEU B 1 204 ? 0.012 -22.875 -19.125 1 97.81 204 LEU B O 1
ATOM 3969 N N . GLU B 1 205 ? 1.924 -22.766 -20.188 1 98.25 205 GLU B N 1
ATOM 3970 C CA . GLU B 1 205 ? 2.791 -22.953 -19.031 1 98.25 205 GLU B CA 1
ATOM 3971 C C . GLU B 1 205 ? 2.574 -21.859 -17.984 1 98.25 205 GLU B C 1
ATOM 3973 O O . GLU B 1 205 ? 2.682 -22.109 -16.781 1 98.25 205 GLU B O 1
ATOM 3978 N N . ILE B 1 206 ? 2.26 -20.672 -18.484 1 98.62 206 ILE B N 1
ATOM 3979 C CA . ILE B 1 206 ? 2.041 -19.578 -17.562 1 98.62 206 ILE B CA 1
ATOM 3980 C C . ILE B 1 206 ? 0.905 -19.922 -16.594 1 98.62 206 ILE B C 1
ATOM 3982 O O . ILE B 1 206 ? 0.935 -19.547 -15.43 1 98.62 206 ILE B O 1
ATOM 3986 N N . PHE B 1 207 ? -0.12 -20.703 -17.109 1 98.5 207 PHE B N 1
ATOM 3987 C CA . PHE B 1 207 ? -1.274 -21.047 -16.281 1 98.5 207 PHE B CA 1
ATOM 3988 C C . PHE B 1 207 ? -0.926 -22.156 -15.297 1 98.5 207 PHE B C 1
ATOM 3990 O O . PHE B 1 207 ? -1.421 -22.156 -14.164 1 98.5 207 PHE B O 1
ATOM 3997 N N . LYS B 1 208 ? -0.001 -23.016 -15.656 1 97.81 208 LYS B N 1
ATOM 3998 C CA . LYS B 1 208 ? 0.304 -24.203 -14.875 1 97.81 208 LYS B CA 1
ATOM 3999 C C . LYS B 1 208 ? 1.47 -23.953 -13.922 1 97.81 208 LYS B C 1
ATOM 4001 O O . LYS B 1 208 ? 1.54 -24.562 -12.852 1 97.81 208 LYS B O 1
ATOM 4006 N N . LYS B 1 209 ? 2.354 -23.047 -14.375 1 98.31 209 LYS B N 1
ATOM 4007 C CA . LYS B 1 209 ? 3.613 -22.875 -13.656 1 98.31 209 LYS B CA 1
ATOM 4008 C C . LYS B 1 209 ? 3.723 -21.484 -13.039 1 98.31 209 LYS B C 1
ATOM 4010 O O . LYS B 1 209 ? 4.641 -21.219 -12.266 1 98.31 209 LYS B O 1
ATOM 4015 N N . GLY B 1 210 ? 2.803 -20.609 -13.312 1 98.69 210 GLY B N 1
ATOM 4016 C CA . GLY B 1 210 ? 2.947 -19.219 -12.898 1 98.69 210 GLY B CA 1
ATOM 4017 C C . GLY B 1 210 ? 4.031 -18.484 -13.656 1 98.69 210 GLY B C 1
ATOM 4018 O O . GLY B 1 210 ? 4.367 -18.844 -14.781 1 98.69 210 GLY B O 1
ATOM 4019 N N . THR B 1 211 ? 4.414 -17.391 -13.156 1 98.94 211 THR B N 1
ATOM 4020 C CA . THR B 1 211 ? 5.441 -16.562 -13.773 1 98.94 211 THR B CA 1
ATOM 4021 C C . THR B 1 211 ? 6.621 -16.359 -12.82 1 98.94 211 THR B C 1
ATOM 4023 O O . THR B 1 211 ? 6.43 -16.031 -11.648 1 98.94 211 THR B O 1
ATOM 4026 N N . ILE B 1 212 ? 7.793 -16.625 -13.32 1 98.88 212 ILE B N 1
ATOM 4027 C CA . ILE B 1 212 ? 9.031 -16.375 -12.586 1 98.88 212 ILE B CA 1
ATOM 4028 C C . ILE B 1 212 ? 9.797 -15.227 -13.219 1 98.88 212 ILE B C 1
ATOM 4030 O O . ILE B 1 212 ? 10.055 -15.234 -14.43 1 98.88 212 ILE B O 1
ATOM 4034 N N . LEU B 1 213 ? 10.047 -14.219 -12.461 1 98.94 213 LEU B N 1
ATOM 4035 C CA . LEU B 1 213 ? 10.945 -13.141 -12.867 1 98.94 213 LEU B CA 1
ATOM 4036 C C . LEU B 1 213 ? 12.289 -13.258 -12.156 1 98.94 213 LEU B C 1
ATOM 4038 O O . LEU B 1 213 ? 12.336 -13.398 -10.93 1 98.94 213 LEU B O 1
ATOM 4042 N N . VAL B 1 214 ? 13.367 -13.219 -12.93 1 98.56 214 VAL B N 1
ATOM 4043 C CA . VAL B 1 214 ? 14.68 -13.383 -12.312 1 98.56 214 VAL B CA 1
ATOM 4044 C C . VAL B 1 214 ? 15.625 -12.289 -12.812 1 98.56 214 VAL B C 1
ATOM 4046 O O . VAL B 1 214 ? 15.688 -12.016 -14.008 1 98.56 214 VAL B O 1
ATOM 4049 N N . ARG B 1 215 ? 16.234 -11.633 -11.828 1 98 215 ARG B N 1
ATOM 4050 C CA . ARG B 1 215 ? 17.344 -10.742 -12.156 1 98 215 ARG B CA 1
ATOM 4051 C C . ARG B 1 215 ? 18.578 -11.547 -12.547 1 98 215 ARG B C 1
ATOM 4053 O O . ARG B 1 215 ? 19.266 -12.109 -11.688 1 98 215 ARG B O 1
ATOM 4060 N N . GLU B 1 216 ? 18.906 -11.57 -13.875 1 97.19 216 GLU B N 1
ATOM 4061 C CA . GLU B 1 216 ? 20 -12.414 -14.367 1 97.19 216 GLU B CA 1
ATOM 4062 C C . GLU B 1 216 ? 21.344 -11.703 -14.242 1 97.19 216 GLU B C 1
ATOM 4064 O O . GLU B 1 216 ? 21.609 -10.727 -14.953 1 97.19 216 GLU B O 1
ATOM 4069 N N . LEU B 1 217 ? 22.172 -12.234 -13.312 1 93.62 217 LEU B N 1
ATOM 4070 C CA . LEU B 1 217 ? 23.531 -11.719 -13.164 1 93.62 217 LEU B CA 1
ATOM 4071 C C . LEU B 1 217 ? 24.516 -12.531 -13.992 1 93.62 217 LEU B C 1
ATOM 4073 O O . LEU B 1 217 ? 24.766 -13.695 -13.688 1 93.62 217 LEU B O 1
ATOM 4077 N N . LYS B 1 218 ? 24.984 -11.867 -15.008 1 86.56 218 LYS B N 1
ATOM 4078 C CA . LYS B 1 218 ? 25.938 -12.547 -15.891 1 86.56 218 LYS B CA 1
ATOM 4079 C C . LYS B 1 218 ? 27.312 -12.664 -15.234 1 86.56 218 LYS B C 1
ATOM 4081 O O . LYS B 1 218 ? 27.766 -11.734 -14.562 1 86.56 218 LYS B O 1
ATOM 4086 N N . ASP B 1 219 ? 27.969 -13.734 -15.453 1 83.88 219 ASP B N 1
ATOM 4087 C CA . ASP B 1 219 ? 29.328 -13.984 -14.984 1 83.88 219 ASP B CA 1
ATOM 4088 C C . ASP B 1 219 ? 29.453 -13.758 -13.477 1 83.88 219 ASP B C 1
ATOM 4090 O O . ASP B 1 219 ? 30.375 -13.086 -13.016 1 83.88 219 ASP B O 1
ATOM 4094 N N . TYR B 1 220 ? 28.484 -14.211 -12.773 1 86.38 220 TYR B N 1
ATOM 4095 C CA . TYR B 1 220 ? 28.469 -14.016 -11.328 1 86.38 220 TYR B CA 1
ATOM 4096 C C . TYR B 1 220 ? 29.516 -14.875 -10.641 1 86.38 220 TYR B C 1
ATOM 4098 O O . TYR B 1 220 ? 29.656 -16.062 -10.945 1 86.38 220 TYR B O 1
ATOM 4106 N N . THR B 1 221 ? 30.312 -14.219 -9.805 1 83.75 221 THR B N 1
ATOM 4107 C CA . THR B 1 221 ? 31.25 -14.891 -8.906 1 83.75 221 THR B CA 1
ATOM 4108 C C . THR B 1 221 ? 31.062 -14.406 -7.469 1 83.75 221 THR B C 1
ATOM 4110 O O . THR B 1 221 ? 30.969 -13.203 -7.219 1 83.75 221 THR B O 1
ATOM 4113 N N . ARG B 1 222 ? 30.922 -15.359 -6.598 1 82.5 222 ARG B N 1
ATOM 4114 C CA . ARG B 1 222 ? 30.734 -15.008 -5.195 1 82.5 222 ARG B CA 1
ATOM 4115 C C . ARG B 1 222 ? 31.938 -14.234 -4.66 1 82.5 222 ARG B C 1
ATOM 4117 O O . ARG B 1 222 ? 33.094 -14.672 -4.82 1 82.5 222 ARG B O 1
ATOM 4124 N N . LYS B 1 223 ? 31.641 -13.086 -4.176 1 77.12 223 LYS B N 1
ATOM 4125 C CA . LYS B 1 223 ? 32.719 -12.289 -3.584 1 77.12 223 LYS B CA 1
ATOM 4126 C C . LYS B 1 223 ? 32.5 -12.109 -2.084 1 77.12 223 LYS B C 1
ATOM 4128 O O . LYS B 1 223 ? 31.375 -11.883 -1.635 1 77.12 223 LYS B O 1
ATOM 4133 N N . VAL B 1 224 ? 33.531 -12.461 -1.31 1 79.12 224 VAL B N 1
ATOM 4134 C CA . VAL B 1 224 ? 33.5 -12.336 0.144 1 79.12 224 VAL B CA 1
ATOM 4135 C C . VAL B 1 224 ? 34.25 -11.086 0.582 1 79.12 224 VAL B C 1
ATOM 4137 O O . VAL B 1 224 ? 35.25 -10.695 -0.04 1 79.12 224 VAL B O 1
ATOM 4140 N N . ASP B 1 225 ? 33.781 -10.406 1.69 1 81.44 225 ASP B N 1
ATOM 4141 C CA . ASP B 1 225 ? 34.438 -9.281 2.348 1 81.44 225 ASP B CA 1
ATOM 4142 C C . ASP B 1 225 ? 34.656 -8.133 1.373 1 81.44 225 ASP B C 1
ATOM 4144 O O . ASP B 1 225 ? 35.781 -7.652 1.212 1 81.44 225 ASP B O 1
ATOM 4148 N N . LEU B 1 226 ? 33.594 -7.73 0.852 1 83 226 LEU B N 1
ATOM 4149 C CA . LEU B 1 226 ? 33.688 -6.664 -0.139 1 83 226 LEU B CA 1
ATOM 4150 C C . LEU B 1 226 ? 33.906 -5.312 0.534 1 83 226 LEU B C 1
ATOM 4152 O O . LEU B 1 226 ? 33.344 -5.043 1.593 1 83 226 LEU B O 1
ATOM 4156 N N . SER B 1 227 ? 34.781 -4.578 -0.065 1 87.69 227 SER B N 1
ATOM 4157 C CA . SER B 1 227 ? 34.938 -3.182 0.333 1 87.69 227 SER B CA 1
ATOM 4158 C C . SER B 1 227 ? 33.688 -2.365 -0.038 1 87.69 227 SER B C 1
ATOM 4160 O O . SER B 1 227 ? 32.812 -2.848 -0.759 1 87.69 227 SER B O 1
ATOM 4162 N N . SER B 1 228 ? 33.656 -1.14 0.473 1 88.38 228 SER B N 1
ATOM 4163 C CA . SER B 1 228 ? 32.531 -0.256 0.169 1 88.38 228 SER B CA 1
ATOM 4164 C C . SER B 1 228 ? 32.406 -0.01 -1.332 1 88.38 228 SER B C 1
ATOM 4166 O O . SER B 1 228 ? 31.312 -0.011 -1.88 1 88.38 228 SER B O 1
ATOM 4168 N N . ARG B 1 229 ? 33.562 0.204 -1.973 1 88.75 229 ARG B N 1
ATOM 4169 C CA . ARG B 1 229 ? 33.594 0.457 -3.41 1 88.75 229 ARG B CA 1
ATOM 4170 C C . ARG B 1 229 ? 33.094 -0.764 -4.191 1 88.75 229 ARG B C 1
ATOM 4172 O O . ARG B 1 229 ? 32.406 -0.63 -5.191 1 88.75 229 ARG B O 1
ATOM 4179 N N . GLN B 1 230 ? 33.5 -1.925 -3.791 1 87.25 230 GLN B N 1
ATOM 4180 C CA . GLN B 1 230 ? 33.094 -3.162 -4.445 1 87.25 230 GLN B CA 1
ATOM 4181 C C . GLN B 1 230 ? 31.578 -3.406 -4.262 1 87.25 230 GLN B C 1
ATOM 4183 O O . GLN B 1 230 ? 30.906 -3.871 -5.18 1 87.25 230 GLN B O 1
ATOM 4188 N N . LYS B 1 231 ? 31.125 -3.074 -3.076 1 87.81 231 LYS B N 1
ATOM 4189 C CA . LYS B 1 231 ? 29.703 -3.195 -2.809 1 87.81 231 LYS B CA 1
ATOM 4190 C C . LYS B 1 231 ? 28.891 -2.297 -3.736 1 87.81 231 LYS B C 1
ATOM 4192 O O . LYS B 1 231 ? 27.844 -2.707 -4.25 1 87.81 231 LYS B O 1
ATOM 4197 N N . GLN B 1 232 ? 29.375 -1.124 -3.918 1 90.5 232 GLN B N 1
ATOM 4198 C CA . GLN B 1 232 ? 28.703 -0.183 -4.812 1 90.5 232 GLN B CA 1
ATOM 4199 C C . GLN B 1 232 ? 28.688 -0.699 -6.246 1 90.5 232 GLN B C 1
ATOM 4201 O O . GLN B 1 232 ? 27.703 -0.531 -6.965 1 90.5 232 GLN B O 1
ATOM 4206 N N . ARG B 1 233 ? 29.781 -1.319 -6.688 1 89.5 233 ARG B N 1
ATOM 4207 C CA . ARG B 1 233 ? 29.875 -1.887 -8.031 1 89.5 233 ARG B CA 1
ATOM 4208 C C . ARG B 1 233 ? 28.891 -3.041 -8.203 1 89.5 233 ARG B C 1
ATOM 4210 O O . ARG B 1 233 ? 28.281 -3.18 -9.266 1 89.5 233 ARG B O 1
ATOM 4217 N N . GLU B 1 234 ? 28.766 -3.818 -7.172 1 89 234 GLU B N 1
ATOM 4218 C CA . GLU B 1 234 ? 27.828 -4.926 -7.211 1 89 234 GLU B CA 1
ATOM 4219 C C . GLU B 1 234 ? 26.391 -4.418 -7.289 1 89 234 GLU B C 1
ATOM 4221 O O . GLU B 1 234 ? 25.562 -4.992 -8.008 1 89 234 GLU B O 1
ATOM 4226 N N . GLU B 1 235 ? 26.125 -3.424 -6.516 1 90.5 235 GLU B N 1
ATOM 4227 C CA . GLU B 1 235 ? 24.797 -2.83 -6.559 1 90.5 235 GLU B CA 1
ATOM 4228 C C . GLU B 1 235 ? 24.484 -2.283 -7.949 1 90.5 235 GLU B C 1
ATOM 4230 O O . GLU B 1 235 ? 23.375 -2.459 -8.453 1 90.5 235 GLU B O 1
ATOM 4235 N N . LYS B 1 236 ? 25.422 -1.59 -8.531 1 92 236 LYS B N 1
ATOM 4236 C CA . LYS B 1 236 ? 25.25 -1.057 -9.875 1 92 236 LYS B CA 1
ATOM 4237 C C . LYS B 1 236 ? 25.016 -2.178 -10.891 1 92 236 LYS B C 1
ATOM 4239 O O . LYS B 1 236 ? 24.188 -2.041 -11.797 1 92 236 LYS B O 1
ATOM 4244 N N . SER B 1 237 ? 25.766 -3.254 -10.719 1 91.38 237 SER B N 1
ATOM 4245 C CA . SER B 1 237 ? 25.594 -4.41 -11.594 1 91.38 237 SER B CA 1
ATOM 4246 C C . SER B 1 237 ? 24.203 -5.004 -11.469 1 91.38 237 SER B C 1
ATOM 4248 O O . SER B 1 237 ? 23.578 -5.363 -12.477 1 91.38 237 SER B O 1
ATOM 4250 N N . ARG B 1 238 ? 23.688 -5.082 -10.266 1 93.31 238 ARG B N 1
ATOM 4251 C CA . ARG B 1 238 ? 22.344 -5.594 -10.055 1 93.31 238 ARG B CA 1
ATOM 4252 C C . ARG B 1 238 ? 21.297 -4.672 -10.672 1 93.31 238 ARG B C 1
ATOM 4254 O O . ARG B 1 238 ? 20.328 -5.141 -11.273 1 93.31 238 ARG B O 1
ATOM 4261 N N . ARG B 1 239 ? 21.484 -3.422 -10.547 1 94.25 239 ARG B N 1
ATOM 4262 C CA . ARG B 1 239 ? 20.547 -2.436 -11.07 1 94.25 239 ARG B CA 1
ATOM 4263 C C . ARG B 1 239 ? 20.469 -2.504 -12.594 1 94.25 239 ARG B C 1
ATOM 4265 O O . ARG B 1 239 ? 19.406 -2.287 -13.172 1 94.25 239 ARG B O 1
ATOM 4272 N N . LYS B 1 240 ? 21.547 -2.871 -13.203 1 95.12 240 LYS B N 1
ATOM 4273 C CA . LYS B 1 240 ? 21.625 -2.871 -14.664 1 95.12 240 LYS B CA 1
ATOM 4274 C C . LYS B 1 240 ? 21.266 -4.238 -15.234 1 95.12 240 LYS B C 1
ATOM 4276 O O . LYS B 1 240 ? 21.031 -4.371 -16.438 1 95.12 240 LYS B O 1
ATOM 4281 N N . ALA B 1 241 ? 21.219 -5.23 -14.383 1 96.94 241 ALA B N 1
ATOM 4282 C CA . ALA B 1 241 ? 20.984 -6.602 -14.828 1 96.94 241 ALA B CA 1
ATOM 4283 C C . ALA B 1 241 ? 19.609 -6.734 -15.477 1 96.94 241 ALA B C 1
ATOM 4285 O O . ALA B 1 241 ? 18.641 -6.09 -15.055 1 96.94 241 ALA B O 1
ATOM 4286 N N . GLU B 1 242 ? 19.578 -7.535 -16.484 1 97.62 242 GLU B N 1
ATOM 4287 C CA . GLU B 1 242 ? 18.312 -7.824 -17.141 1 97.62 242 GLU B CA 1
ATOM 4288 C C . GLU B 1 242 ? 17.422 -8.703 -16.266 1 97.62 242 GLU B C 1
ATOM 4290 O O . GLU B 1 242 ? 17.906 -9.641 -15.625 1 97.62 242 GLU B O 1
ATOM 4295 N N . ILE B 1 243 ? 16.141 -8.383 -16.188 1 98.62 243 ILE B N 1
ATOM 4296 C CA . ILE B 1 243 ? 15.164 -9.234 -15.539 1 98.62 243 ILE B CA 1
ATOM 4297 C C . ILE B 1 243 ? 14.43 -10.07 -16.578 1 98.62 243 ILE B C 1
ATOM 4299 O O . ILE B 1 243 ? 13.766 -9.523 -17.469 1 98.62 243 ILE B O 1
ATOM 4303 N N . LYS B 1 244 ? 14.523 -11.367 -16.5 1 98.56 244 LYS B N 1
ATOM 4304 C CA . LYS B 1 244 ? 13.914 -12.273 -17.469 1 98.56 244 LYS B CA 1
ATOM 4305 C C . LYS B 1 244 ? 12.672 -12.953 -16.906 1 98.56 244 LYS B C 1
ATOM 4307 O O . LYS B 1 244 ? 12.594 -13.195 -15.695 1 98.56 244 LYS B O 1
ATOM 4312 N N . GLN B 1 245 ? 11.766 -13.203 -17.75 1 98.81 245 GLN B N 1
ATOM 4313 C CA . GLN B 1 245 ? 10.516 -13.867 -17.391 1 98.81 245 GLN B CA 1
ATOM 4314 C C . GLN B 1 245 ? 10.516 -15.32 -17.844 1 98.81 245 GLN B C 1
ATOM 4316 O O . GLN B 1 245 ? 10.898 -15.633 -18.969 1 98.81 245 GLN B O 1
ATOM 4321 N N . TYR B 1 246 ? 10.141 -16.234 -16.938 1 98.44 246 TYR B N 1
ATOM 4322 C CA . TYR B 1 246 ? 10.094 -17.656 -17.234 1 98.44 246 TYR B CA 1
ATOM 4323 C C . TYR B 1 246 ? 8.758 -18.266 -16.812 1 98.44 246 TYR B C 1
ATOM 4325 O O . TYR B 1 246 ? 8.094 -17.734 -15.922 1 98.44 246 TYR B O 1
ATOM 4333 N N . HIS B 1 247 ? 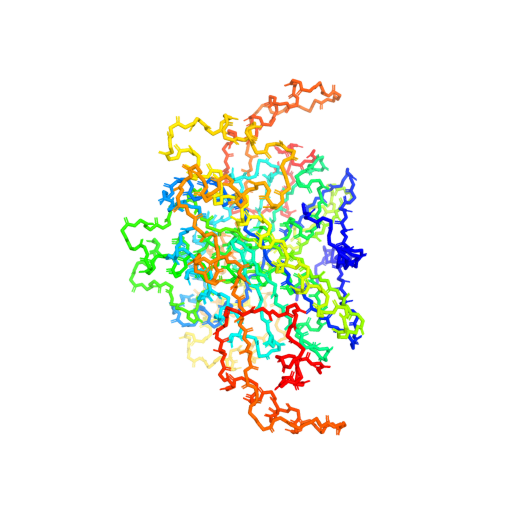8.359 -19.281 -17.469 1 98.44 247 HIS B N 1
ATOM 4334 C CA . HIS B 1 247 ? 7.262 -20.172 -17.094 1 98.44 247 HIS B CA 1
ATOM 4335 C C . HIS B 1 247 ? 7.719 -21.625 -17.078 1 98.44 247 HIS B C 1
ATOM 4337 O O . HIS B 1 247 ? 7.324 -22.422 -17.953 1 98.44 247 HIS B O 1
ATOM 4343 N N . VAL B 1 248 ? 8.516 -21.969 -16.109 1 97.94 248 VAL B N 1
ATOM 4344 C CA . VAL B 1 248 ? 9.18 -23.266 -16.125 1 97.94 248 VAL B CA 1
ATOM 4345 C C . VAL B 1 248 ? 8.945 -23.969 -14.797 1 97.94 248 VAL B C 1
ATOM 4347 O O . VAL B 1 248 ? 8.469 -23.375 -13.836 1 97.94 248 VAL B O 1
ATOM 4350 N N . ASP B 1 249 ? 9.203 -25.266 -14.773 1 97.69 249 ASP B N 1
ATOM 4351 C CA . ASP B 1 249 ? 9.102 -26.094 -13.578 1 97.69 249 ASP B CA 1
ATOM 4352 C C . ASP B 1 249 ? 10.297 -25.875 -12.648 1 97.69 249 ASP B C 1
ATOM 4354 O O . ASP B 1 249 ? 11.383 -26.391 -12.898 1 97.69 249 ASP B O 1
ATOM 4358 N N . ILE B 1 250 ? 10.094 -25.156 -11.562 1 97.12 250 ILE B N 1
ATOM 4359 C CA . ILE B 1 250 ? 11.195 -24.859 -10.656 1 97.12 250 ILE B CA 1
ATOM 4360 C C . ILE B 1 250 ? 11.195 -25.844 -9.492 1 97.12 250 ILE B C 1
ATOM 4362 O O . ILE B 1 250 ? 12.023 -25.75 -8.586 1 97.12 250 ILE B O 1
ATOM 4366 N N . ILE B 1 251 ? 10.273 -26.766 -9.453 1 96.56 251 ILE B N 1
ATOM 4367 C CA . ILE B 1 251 ? 10.164 -27.766 -8.391 1 96.56 251 ILE B CA 1
ATOM 4368 C C . ILE B 1 251 ? 11.117 -28.922 -8.68 1 96.56 251 ILE B C 1
ATOM 4370 O O . ILE B 1 251 ? 11.93 -29.297 -7.824 1 96.56 251 ILE B O 1
ATOM 4374 N N . ASN B 1 252 ? 11.078 -29.406 -9.906 1 92.75 252 ASN B N 1
ATOM 4375 C CA . ASN B 1 252 ? 11.797 -30.625 -10.242 1 92.75 252 ASN B CA 1
ATOM 4376 C C . ASN B 1 252 ? 13.07 -30.328 -11.031 1 92.75 252 ASN B C 1
ATOM 4378 O O . ASN B 1 252 ? 13.789 -31.25 -11.43 1 92.75 252 ASN B O 1
ATOM 4382 N N . ASP B 1 253 ? 13.398 -29.094 -11.25 1 89.06 253 ASP B N 1
ATOM 4383 C CA . ASP B 1 253 ? 14.57 -28.719 -12.031 1 89.06 253 ASP B CA 1
ATOM 4384 C C . ASP B 1 253 ? 15.664 -28.125 -11.148 1 89.06 253 ASP B C 1
ATOM 4386 O O . ASP B 1 253 ? 15.82 -26.906 -11.078 1 89.06 253 ASP B O 1
ATOM 4390 N N . ASP B 1 254 ? 16.484 -28.906 -10.711 1 92.31 254 ASP B N 1
ATOM 4391 C CA . ASP B 1 254 ? 17.594 -28.469 -9.859 1 92.31 254 ASP B CA 1
ATOM 4392 C C . ASP B 1 254 ? 18.609 -27.656 -10.648 1 92.31 254 ASP B C 1
ATOM 4394 O O . ASP B 1 254 ? 19.234 -26.75 -10.109 1 92.31 254 ASP B O 1
ATOM 4398 N N . SER B 1 255 ? 18.703 -28.016 -11.906 1 94 255 SER B N 1
ATOM 4399 C CA . SER B 1 255 ? 19.688 -27.328 -12.742 1 94 255 SER B CA 1
ATOM 4400 C C . SER B 1 255 ? 19.312 -25.859 -12.93 1 94 255 SER B C 1
ATOM 4402 O O . SER B 1 255 ? 20.203 -25.016 -13.078 1 94 255 SER B O 1
ATOM 4404 N N . TRP B 1 256 ? 18 -25.625 -12.883 1 95.12 256 TRP B N 1
ATOM 4405 C CA . TRP B 1 256 ? 17.531 -24.234 -12.984 1 95.12 256 TRP B CA 1
ATOM 4406 C C . TRP B 1 256 ? 18.062 -23.391 -11.828 1 95.12 256 TRP B C 1
ATOM 4408 O O . TRP B 1 256 ? 18.578 -22.297 -12.039 1 95.12 256 TRP B O 1
ATOM 4418 N N . TRP B 1 257 ? 18.062 -23.875 -10.648 1 95.06 257 TRP B N 1
ATOM 4419 C CA . TRP B 1 257 ? 18.562 -23.188 -9.453 1 95.06 257 TRP B CA 1
ATOM 4420 C C . TRP B 1 257 ? 20.078 -23.141 -9.445 1 95.06 257 TRP B C 1
ATOM 4422 O O . TRP B 1 257 ? 20.672 -22.125 -9.078 1 95.06 257 TRP B O 1
ATOM 4432 N N . GLU B 1 258 ? 20.719 -24.219 -9.922 1 93.19 258 GLU B N 1
ATOM 4433 C CA . GLU B 1 258 ? 22.172 -24.328 -9.883 1 93.19 258 GLU B CA 1
ATOM 4434 C C . GLU B 1 258 ? 22.828 -23.359 -10.852 1 93.19 258 GLU B C 1
ATOM 4436 O O . GLU B 1 258 ? 23.984 -22.953 -10.656 1 93.19 258 GLU B O 1
ATOM 4441 N N . SER B 1 259 ? 22.109 -23 -11.875 1 94.12 259 SER B N 1
ATOM 4442 C CA . SER B 1 259 ? 22.656 -22.078 -12.867 1 94.12 259 SER B CA 1
ATOM 4443 C C . SER B 1 259 ? 22.5 -20.625 -12.406 1 94.12 259 SER B C 1
ATOM 4445 O O . SER B 1 259 ? 22.984 -19.703 -13.07 1 94.12 259 SER B O 1
ATOM 4447 N N . ARG B 1 260 ? 21.938 -20.375 -11.242 1 95.44 260 ARG B N 1
ATOM 4448 C CA . ARG B 1 260 ? 21.672 -19.047 -10.711 1 95.44 260 ARG B CA 1
ATOM 4449 C C . ARG B 1 260 ? 22.109 -18.938 -9.258 1 95.44 260 ARG B C 1
ATOM 4451 O O . ARG B 1 260 ? 21.312 -18.594 -8.391 1 95.44 260 ARG B O 1
ATOM 4458 N N . LEU B 1 261 ? 23.359 -19.062 -9.055 1 92.69 261 LEU B N 1
ATOM 4459 C CA . LEU B 1 261 ? 23.953 -19.188 -7.73 1 92.69 261 LEU B CA 1
ATOM 4460 C C . LEU B 1 261 ? 23.797 -17.891 -6.938 1 92.69 261 LEU B C 1
ATOM 4462 O O . LEU B 1 261 ? 23.812 -17.906 -5.707 1 92.69 261 LEU B O 1
ATOM 4466 N N . TRP B 1 262 ? 23.562 -16.75 -7.691 1 93.75 262 TRP B N 1
ATOM 4467 C CA . TRP B 1 262 ? 23.453 -15.461 -7.027 1 93.75 262 TRP B CA 1
ATOM 4468 C C . TRP B 1 262 ? 22.172 -15.375 -6.219 1 93.75 262 TRP B C 1
ATOM 4470 O O . TRP B 1 262 ? 22.031 -14.523 -5.34 1 93.75 262 TRP B O 1
ATOM 4480 N N . LEU B 1 263 ? 21.172 -16.281 -6.457 1 95.56 263 LEU B N 1
ATOM 4481 C CA . LEU B 1 263 ? 19.922 -16.281 -5.707 1 95.56 263 LEU B CA 1
ATOM 4482 C C . LEU B 1 263 ? 20.156 -16.734 -4.27 1 95.56 263 LEU B C 1
ATOM 4484 O O . LEU B 1 263 ? 19.328 -16.453 -3.391 1 95.56 263 LEU B O 1
ATOM 4488 N N . ASN B 1 264 ? 21.25 -17.406 -4.012 1 91.62 264 ASN B N 1
ATOM 4489 C CA . ASN B 1 264 ? 21.594 -17.938 -2.693 1 91.62 264 ASN B CA 1
ATOM 4490 C C . ASN B 1 264 ? 22.391 -16.938 -1.866 1 91.62 264 ASN B C 1
ATOM 4492 O O . ASN B 1 264 ? 22.844 -17.25 -0.765 1 91.62 264 ASN B O 1
ATOM 4496 N N . GLU B 1 265 ? 22.609 -15.742 -2.373 1 83.88 265 GLU B N 1
ATOM 4497 C CA . GLU B 1 265 ? 23.453 -14.781 -1.665 1 83.88 265 GLU B CA 1
ATOM 4498 C C . GLU B 1 265 ? 22.656 -13.547 -1.262 1 83.88 265 GLU B C 1
ATOM 4500 O O . GLU B 1 265 ? 21.656 -13.195 -1.912 1 83.88 265 GLU B O 1
#

pLDDT: mean 96.06, std 5.68, range [48.81, 98.94]

InterPro domains:
  IPR007537 tRNAHis guanylyltransferase Thg1 [PIRSF028980] (1-263)
  IPR007537 tRNAHis guanylyltransferase Thg1 [PTHR12729] (1-260)
  IPR024956 tRNAHis guanylyltransferase catalytic domain [PF04446] (6-137)
  IPR025845 Thg1 C-terminal domain [PF14413] (141-252)
  IPR038469 tRNAHis guanylyltransferase Thg1 superfamily [G3DSA:3.30.70.3000] (1-265)

Organism: Candida parapsilosis (strain CDC 317 / ATCC MYA-4646) (NCBI:txid578454)

Sequence (530 aa):
MANSRYEYVKAFERENYLLPDTFIVIRVDGKGFHKFSQHYRFDKPNDLRALGVMNRAALKVMQKYSDVLMAYGDSDEYSFLLRRKCELYERREMKLCTLFASLMSTYYMFYWNLEFSEKSIEEDMVPTFDARAVVYPNFQVVRDYFSWRQVDCHINNLYNTAFWNLVKLGLTPQESEQRLMGTVSSDKNEILFKECGINYNNELEIFKKGTILVRELKDYTRKVDLSSRQKQREEKSRRKAEIKQYHVDIINDDSWWESRLWLNEMANSRYEYVKAFERENYLLPDTFIVIRVDGKGFHKFSQHYRFDKPNDLRALGVMNRAALKVMQKYSDVLMAYGDSDEYSFLLRRKCELYERREMKLCTLFASLMSTYYMFYWNLEFSEKSIEEDMVPTFDARAVVYPNFQVVRDYFSWRQVDCHINNLYNTAFWNLVKLGLTPQESEQRLMGTVSSDKNEILFKECGINYNNELEIFKKGTILVRELKDYTRKVDLSSRQKQREEKSRRKAEIKQYHVDIINDDSWWESRLWLNE

Radius of gyration: 25.95 Å; Cα contacts (8 Å, |Δi|>4): 833; chains: 2; bounding box: 64×81×51 Å

Foldseek 3Di:
DDPDPPCCVCVVDDWDADDAQWKKKKKKAWDPVVVLCVVVVADPPDRPLLLVLLVQLVVVVCLVPLQFFKKFDADRMMITIGDRRDCVVPRTFVVVFVVSQVSSQVSSLVVCCVSPVVDHADPVNRIGMGMGMDTHNFVVVVLVVLLVVLVVLQVVLLLRVLQVLVVVVPDDSVRSCVVCPPDDSVRSQCCCCPPRVDRPVPPDLCSNGNKMKGQDQPPDDDDPPDDPVRVVVVSVSSSPTDIDMDSDNSNPDPVVCVVRVSSRD/DDPDPPCCVCVVDDWDADDAQWKKKKKKAWDPVVVLCVVVVADPPDRPLLLVLLVQLVVVVCLVPLQFFKKFDADRMMITIGARRDCVVPRTFVVVFVVSQVSSQVSSLVSCCVSPVVDHADPVNRIGMGMGMDTHNFVVVVLVVLLVVLVVLQVVLLLRVLQVLVVVVPDDSVVSCVVCPPDDSVRSQCSCCVPNVDRPVPPDLCSNGNKMKGQDQPPDDDDPPDDPVRVVVVSVSSSPTDIDMDSDNSNPDPVVCVVRVSSRD

Nearest PDB structures (foldseek):
  3wbz-assembly1_D  TM=9.855E-01  e=7.037E-42  Candida albicans SC5314
  3wbz-assembly2_H  TM=9.849E-01  e=4.478E-41  Candida albicans SC5314
  3wbz-assembly2_F  TM=9.909E-01  e=6.977E-40  Candida albicans SC5314
  3wc0-assembly10_L  TM=9.805E-01  e=7.343E-38  Candida albicans SC5314
  5xox-assembly2_E-2  TM=9.049E-01  e=5.493E-26  Saccharomyces cerevisiae S288C